Protein AF-0000000086189068 (afdb_homodimer)

Organism: NCBI:txid1656884

Solvent-accessible surface area (backbone atoms only — not comparable to full-atom values): 38028 Å² total; per-residue (Å²): 136,84,79,76,69,79,78,63,82,72,83,70,71,67,73,65,86,74,60,46,72,61,53,50,46,39,64,76,40,39,70,67,50,52,51,50,53,49,49,42,50,47,51,21,50,43,30,31,50,33,46,37,64,39,49,21,67,61,47,56,53,44,41,37,28,35,21,30,33,92,77,79,45,14,58,62,52,17,52,56,53,47,61,40,84,83,29,45,36,38,47,36,61,45,86,52,64,68,60,51,50,50,33,26,57,66,48,77,24,53,29,36,39,39,47,41,88,90,54,58,55,29,38,36,40,29,23,31,43,63,30,29,49,49,25,51,50,51,52,52,54,49,50,51,53,26,55,76,66,72,34,43,74,46,77,42,66,81,36,61,46,55,87,28,13,42,71,51,36,45,46,34,45,48,42,51,21,32,34,50,29,16,32,51,50,27,39,49,48,26,71,74,68,42,34,52,48,90,45,72,68,54,42,50,48,52,50,50,47,35,50,52,51,8,46,53,48,3,44,53,50,26,41,43,36,24,71,72,66,46,31,53,66,94,47,54,68,62,44,14,52,49,29,16,51,48,10,27,25,31,13,37,30,25,33,7,35,12,27,67,52,36,72,58,12,47,54,50,40,44,44,48,54,54,33,50,15,52,62,16,17,39,38,91,45,27,47,52,29,35,48,84,66,39,38,67,51,11,67,68,31,61,44,11,16,44,24,49,32,44,40,10,60,76,58,38,81,42,55,68,33,67,58,26,52,47,44,39,48,50,47,31,49,51,10,47,49,37,33,48,53,38,30,40,48,67,66,68,58,60,62,70,70,72,66,65,64,72,73,67,76,72,77,75,75,73,73,72,76,69,72,73,73,68,77,81,72,130,136,83,78,77,71,78,76,63,82,72,83,70,70,68,74,64,86,76,60,46,72,63,54,50,44,37,64,73,38,38,69,66,50,51,50,50,54,51,48,41,50,48,50,22,50,44,30,31,49,34,46,38,63,40,50,20,67,63,47,56,52,43,41,38,29,36,21,31,30,92,77,78,46,16,58,60,52,17,53,56,53,46,62,42,84,84,29,44,35,38,47,37,60,44,86,51,64,69,58,50,51,48,34,25,57,66,48,76,25,54,29,34,39,39,48,41,89,90,53,59,56,30,39,36,41,30,24,31,43,64,30,30,51,48,24,51,51,50,50,52,54,49,50,51,52,24,56,75,66,72,35,43,74,46,79,41,66,81,36,61,47,55,86,27,12,42,70,53,36,46,46,34,44,46,43,51,21,31,34,50,31,15,32,51,50,28,40,50,48,26,71,74,66,42,34,50,48,90,45,72,67,55,42,52,49,51,50,48,48,34,48,53,50,8,47,53,49,3,45,53,50,25,41,42,36,25,70,72,65,46,30,54,67,93,47,52,66,64,43,14,51,50,27,16,52,47,11,26,25,30,13,36,31,25,34,8,35,11,26,67,50,36,73,59,12,46,54,51,40,44,43,48,53,54,32,50,17,53,62,14,18,39,38,92,46,28,47,53,30,36,47,84,65,38,38,69,51,11,67,68,32,60,45,11,17,44,25,49,33,44,40,12,59,75,59,37,82,42,55,69,34,68,59,26,52,47,45,40,49,49,47,31,50,52,11,48,49,37,33,50,54,39,29,40,45,67,66,69,58,62,63,70,72,72,66,68,63,74,74,68,76,76,75,76,74,74,72,73,77,70,73,72,70,71,75,65,84,119

pLDDT: mean 84.82, std 21.78, range [19.45, 98.88]

Sequence (756 aa):
MSTVVPQGPKPGYDRSRDESLAARLRDIFGIRWLSLILAILLVQLGFIASYVGAFHDPRPQQLQVTVISNHNWQEYVANQLNKISGQPVWAYAESNETTATQDLKSGKRQGVYVFDPQGDTDKLLIATSTGSSNAAAIELIFTKVAADKDRQLVVQDVAPVQAGDNRGLTGFYLVVGWLVGGYLMASMVGVIRGGRARNWRRMLWRLVLCAGYGVVSGLLGALIVDTWLGALTGHFWQLALLGAVVSMTASIVTMGLSAVFGVIGVGVSILLFVVLGNPSAGGAFNYGLLPQPWRFIGQWLPNGAGVDAVRSIVYLDGEGLGFHYLVLAWWLALGLLLFLAAANNTYWGFRRPDLIPARSGGARHATADGRHAAAEDDMSTVVPQGPKPGYDRSRDESLAARLRDIFGIRWLSLILAILLVQLGFIASYVGAFHDPRPQQLQVTVISNHNWQEYVANQLNKISGQPVWAYAESNETTATQDLKSGKRQGVYVFDPQGDTDKLLIATSTGSSNAAAIELIFTKVAADKDRQLVVQDVAPVQAGDNRGLTGFYLVVGWLVGGYLMASMVGVIRGGRARNWRRMLWRLVLCAGYGVVSGLLGALIVDTWLGALTGHFWQLALLGAVVSMTASIVTMGLSAVFGVIGVGVSILLFVVLGNPSAGGAFNYGLLPQPWRFIGQWLPNGAGVDAVRSIVYLDGEGLGFHYLVLAWWLALGLLLFLAAANNTYWGFRRPDLIPARSGGARHATADGRHAAAEDD

Secondary structure (DSSP, 8-state):
----------S-----TTS-HHHHHHHHS-HHHHHHHHHHHHHHHHHHHHHHHHHSS----SEEEEEEETTS-HHHHHHHHHTSTT--EEEEE-S-HHHHHHHHHTTS-SEEEEE-TTSSEEEEEE-GGG-HHHHHHHHHHHHHHHHHTT-EEEEEESSPPPTTSGGG-HHHHHHHHHHHHHHHHHHHHHHHH-SS-SSHHHHHHHHHHHHHHHHHHHHHHHIIIIIIS-SS-S-HHHHHHHHHHHHHHHHHHHHHHHHHHTHHHHHHHHIIIIIIITTTSSSSS-GGGPPTTHHHHGGGSHHHHHHHHHHHHHHSTTTTHHHHHHHHHHHHHHHHHHHHHHHHHHHTT------S----------------------/----------S-----TTS-HHHHHHHHS-HHHHHHHHHHHHHHHHHHHHHHHHHSS----SEEEEEEETTS-HHHHHHHHHTSTT--EEEEE-S-HHHHHHHHHTTS-SEEEEE-TTSSEEEEEE-GGG-HHHHHHHHHHHHHHHHHTT-EEEEEESSPPPTTSGGG-HHHHHHHHHHHHHHHHHHHHHHHH-SS-SSHHHHHHHHHHHHHHHHHHHHHHHIIIIIIS-SS-S-HHHHHHHHHHHHHHHHHHHHHHHHHHTHHHHHHHHIIIIIIITTTSSSSS-GGGSPTTHHHHGGGSHHHHHHHHHHHHHHSTTTTHHHHHHHHHHHHHHHHHHHHHHHHHHHTT------S----------------------

Foldseek 3Di:
DPPPPPPPDPPPPVPPPPCPPVNVCCVVCPPVNVVVVVLVVCLVVLQVCQQCQWPVAFAFDAAEEEEEEPPPCRVVVQVVQCPPPRRSHRYHYDHDPVVRVVCQLQLVGAKYKYDYPVDQEIEIEGALLSFLQSRVNVVVVVVVVSVVVVGHYHYDHPHYADPLQVSVQLLLVLLLQLLVQQLVVLLVCCVPVNLADLDPVSVVVLLVVLQVSLLVSLQVSLCCCAPVRNNFHDQSVLSSVLSSLSSSLSNLLLSLQCLQPNNVSSSVSCCQCPSQASSLQCRVHHLSRTDPPSSPCHLLGLSNLSSVLSSCVRRNVNPPNVVSVVSSVVSSVVSNCSRVVSNCCSVVPPPPPPVPPPPPPPPPPPPCPVPCPDDPDD/DPPPPPPPDDPPPVPPPPCPPVNVCCVVCPPVNVVVVVLVVCLVVLQVCQQCQWPVAFAFDAAEEEEEEPPPCRVVVQVVQCPPPRRSHRYHYDHDVVVRVVCQLQLVGAKYKYDYPVDQEIEIEGALLSFLQSRVNVVVVVVVVSVVVVGHYHYDHPHYADPLQVSVQLLLVLLLQLLVQQLVVLLVCCVPVNLADLDPVSVVVLLVVLQVSLLVSLQVSLCCCAPVRNNFHDQSVLSSVLSSLSSSLSNLLLSLQCLVPNNVSSSVSCCQCPSQASSLQCRVHHLSRTDPPSSPCHLLGLSNLSSVLSSCVRRNVNPPNVVSVVSSVVSSVVSNVSRVVSHCCSVVPPPPPPVPPPPPPPDPPPPPPPPPPVPPDD

Structure (mmCIF, N/CA/C/O backbone):
data_AF-0000000086189068-model_v1
#
loop_
_entity.id
_entity.type
_entity.pdbx_description
1 polymer 'DUF3533 domain-containing protein'
#
loop_
_atom_site.group_PDB
_atom_site.id
_atom_site.type_symbol
_atom_site.label_atom_id
_atom_site.label_alt_id
_atom_site.label_comp_id
_atom_site.label_asym_id
_atom_site.label_entity_id
_atom_site.label_seq_id
_atom_site.pdbx_PDB_ins_code
_atom_site.Cartn_x
_atom_site.Cartn_y
_atom_site.Cartn_z
_atom_site.occupancy
_atom_site.B_iso_or_equiv
_atom_site.auth_seq_id
_atom_site.auth_comp_id
_atom_site.auth_asym_id
_atom_site.auth_atom_id
_atom_site.pdbx_PDB_model_num
ATOM 1 N N . MET A 1 1 ? -32.75 69.25 33.156 1 29.34 1 MET A N 1
ATOM 2 C CA . MET A 1 1 ? -31.469 68.625 32.938 1 29.34 1 MET A CA 1
ATOM 3 C C . MET A 1 1 ? -31.672 67.125 32.656 1 29.34 1 MET A C 1
ATOM 5 O O . MET A 1 1 ? -31.828 66.312 33.594 1 29.34 1 MET A O 1
ATOM 9 N N . SER A 1 2 ? -32.375 66.75 31.547 1 36.56 2 SER A N 1
ATOM 10 C CA . SER A 1 2 ? -32.875 65.438 31.141 1 36.56 2 SER A CA 1
ATOM 11 C C . SER A 1 2 ? -31.734 64.5 30.828 1 36.56 2 SER A C 1
ATOM 13 O O . SER A 1 2 ? -30.875 64.75 29.984 1 36.56 2 SER A O 1
ATOM 15 N N . THR A 1 3 ? -31.359 63.719 31.797 1 37.91 3 THR A N 1
ATOM 16 C CA . THR A 1 3 ? -30.297 62.719 31.75 1 37.91 3 THR A CA 1
ATOM 17 C C . THR A 1 3 ? -30.578 61.688 30.641 1 37.91 3 THR A C 1
ATOM 19 O O . THR A 1 3 ? -31.516 60.906 30.734 1 37.91 3 THR A O 1
ATOM 22 N N . VAL A 1 4 ? -30.328 62.031 29.359 1 43.22 4 VAL A N 1
ATOM 23 C CA . VAL A 1 4 ? -30.391 61.062 28.266 1 43.22 4 VAL A CA 1
ATOM 24 C C . VAL A 1 4 ? -29.453 59.875 28.562 1 43.22 4 VAL A C 1
ATOM 26 O O . VAL A 1 4 ? -28.234 60.062 28.625 1 43.22 4 VAL A O 1
ATOM 29 N N . VAL A 1 5 ? -29.922 58.938 29.406 1 41.28 5 VAL A N 1
ATOM 30 C CA . VAL A 1 5 ? -29.172 57.719 29.609 1 41.28 5 VAL A CA 1
ATOM 31 C C . VAL A 1 5 ? -28.906 57.062 28.266 1 41.28 5 VAL A C 1
ATOM 33 O O . VAL A 1 5 ? -29.844 56.812 27.484 1 41.28 5 VAL A O 1
ATOM 36 N N . PRO A 1 6 ? -27.703 57.188 27.672 1 38.06 6 PRO A N 1
ATOM 37 C CA . PRO A 1 6 ? -27.422 56.531 26.391 1 38.06 6 PRO A CA 1
ATOM 38 C C . PRO A 1 6 ? -27.844 55.062 26.375 1 38.06 6 PRO A C 1
ATOM 40 O O . PRO A 1 6 ? -27.594 54.344 27.344 1 38.06 6 PRO A O 1
ATOM 43 N N . GLN A 1 7 ? -29.094 54.812 25.859 1 35.31 7 GLN A N 1
ATOM 44 C CA . GLN A 1 7 ? -29.594 53.438 25.719 1 35.31 7 GLN A CA 1
ATOM 45 C C . GLN A 1 7 ? -28.531 52.531 25.125 1 35.31 7 GLN A C 1
ATOM 47 O O . GLN A 1 7 ? -27.906 52.875 24.109 1 35.31 7 GLN A O 1
ATOM 52 N N . GLY A 1 8 ? -27.734 51.812 25.891 1 35.81 8 GLY A N 1
ATOM 53 C CA . GLY A 1 8 ? -26.797 50.781 25.484 1 35.81 8 GLY A CA 1
ATOM 54 C C . GLY A 1 8 ? -27.25 49.969 24.281 1 35.81 8 GLY A C 1
ATOM 55 O O . GLY A 1 8 ? -28.422 50.062 23.891 1 35.81 8 GLY A O 1
ATOM 56 N N . PRO A 1 9 ? -26.344 49.719 23.359 1 37.84 9 PRO A N 1
ATOM 57 C CA . PRO A 1 9 ? -26.734 48.969 22.172 1 37.84 9 PRO A CA 1
ATOM 58 C C . PRO A 1 9 ? -27.703 47.812 22.484 1 37.84 9 PRO A C 1
ATOM 60 O O . PRO A 1 9 ? -27.609 47.219 23.547 1 37.84 9 PRO A O 1
ATOM 63 N N . LYS A 1 10 ? -28.938 47.938 22.078 1 36.16 10 LYS A N 1
ATOM 64 C CA . LYS A 1 10 ? -29.953 46.906 22.328 1 36.16 10 LYS A CA 1
ATOM 65 C C . LYS A 1 10 ? -29.422 45.531 21.953 1 36.16 10 LYS A C 1
ATOM 67 O O . LYS A 1 10 ? -28.781 45.375 20.922 1 36.16 10 LYS A O 1
ATOM 72 N N . PRO A 1 11 ? -29.234 44.688 22.938 1 38.25 11 PRO A N 1
ATOM 73 C CA . PRO A 1 11 ? -28.781 43.312 22.734 1 38.25 11 PRO A CA 1
ATOM 74 C C . PRO A 1 11 ? -29.406 42.656 21.5 1 38.25 11 PRO A C 1
ATOM 76 O O . PRO A 1 11 ? -29.062 41.531 21.141 1 38.25 11 PRO A O 1
ATOM 79 N N . GLY A 1 12 ? -30.656 43 21.188 1 35.12 12 GLY A N 1
ATOM 80 C CA . GLY A 1 12 ? -31.438 42.094 20.328 1 35.12 12 GLY A CA 1
ATOM 81 C C . GLY A 1 12 ? -31 42.125 18.891 1 35.12 12 GLY A C 1
ATOM 82 O O . GLY A 1 12 ? -31.562 42.875 18.078 1 35.12 12 GLY A O 1
ATOM 83 N N . TYR A 1 13 ? -29.766 42.375 18.531 1 35.47 13 TYR A N 1
ATOM 84 C CA . TYR A 1 13 ? -29.609 42.125 17.094 1 35.47 13 TYR A CA 1
ATOM 85 C C . TYR A 1 13 ? -30.391 40.875 16.672 1 35.47 13 TYR A C 1
ATOM 87 O O . TYR A 1 13 ? -30.047 39.75 17.062 1 35.47 13 TYR A O 1
ATOM 95 N N . ASP A 1 14 ? -31.672 40.969 16.562 1 36.78 14 ASP A N 1
ATOM 96 C CA . ASP A 1 14 ? -32.5 39.969 15.883 1 36.78 14 ASP A CA 1
ATOM 97 C C . ASP A 1 14 ? -31.797 39.406 14.648 1 36.78 14 ASP A C 1
ATOM 99 O O . ASP A 1 14 ? -31.594 40.125 13.664 1 36.78 14 ASP A O 1
ATOM 103 N N . ARG A 1 15 ? -30.75 38.594 14.867 1 42.12 15 ARG A N 1
ATOM 104 C CA . ARG A 1 15 ? -30.344 37.812 13.688 1 42.12 15 ARG A CA 1
ATOM 105 C C . ARG A 1 15 ? -31.547 37.531 12.789 1 42.12 15 ARG A C 1
ATOM 107 O O . ARG A 1 15 ? -32.562 37 13.25 1 42.12 15 ARG A O 1
ATOM 114 N N . SER A 1 16 ? -31.875 38.375 11.828 1 43.38 16 SER A N 1
ATOM 115 C CA . SER A 1 16 ? -33 38.219 10.914 1 43.38 16 SER A CA 1
ATOM 116 C C . SER A 1 16 ? -33.25 36.75 10.602 1 43.38 16 SER A C 1
ATOM 118 O O . SER A 1 16 ? -32.312 35.969 10.359 1 43.38 16 SER A O 1
ATOM 120 N N . ARG A 1 17 ? -34.219 36.125 11.07 1 48.69 17 ARG A N 1
ATOM 121 C CA . ARG A 1 17 ? -34.844 34.812 10.789 1 48.69 17 ARG A CA 1
ATOM 122 C C . ARG A 1 17 ? -34.656 34.438 9.32 1 48.69 17 ARG A C 1
ATOM 124 O O . ARG A 1 17 ? -34.844 33.281 8.953 1 48.69 17 ARG A O 1
ATOM 131 N N . ASP A 1 18 ? -34.5 35.375 8.43 1 46.88 18 ASP A N 1
ATOM 132 C CA . ASP A 1 18 ? -34.5 35.062 7 1 46.88 18 ASP A CA 1
ATOM 133 C C . ASP A 1 18 ? -33.094 34.781 6.492 1 46.88 18 ASP A C 1
ATOM 135 O O . ASP A 1 18 ? -32.844 34.844 5.289 1 46.88 18 ASP A O 1
ATOM 139 N N . GLU A 1 19 ? -32.062 34.844 7.301 1 51.44 19 GLU A N 1
ATOM 140 C CA . GLU A 1 19 ? -30.781 34.5 6.68 1 51.44 19 GLU A CA 1
ATOM 141 C C . GLU A 1 19 ? -30.766 33.062 6.242 1 51.44 19 GLU A C 1
ATOM 143 O O . GLU A 1 19 ? -31.125 32.156 7.012 1 51.44 19 GLU A O 1
ATOM 148 N N . SER A 1 20 ? -30.766 32.812 5.004 1 55.66 20 SER A N 1
ATOM 149 C CA . SER A 1 20 ? -30.734 31.484 4.418 1 55.66 20 SER A CA 1
ATOM 150 C C . SER A 1 20 ? -29.688 30.609 5.094 1 55.66 20 SER A C 1
ATOM 152 O O . SER A 1 20 ? -28.703 31.109 5.633 1 55.66 20 SER A O 1
ATOM 154 N N . LEU A 1 21 ? -30.062 29.375 5.449 1 56.25 21 LEU A N 1
ATOM 155 C CA . LEU A 1 21 ? -29.141 28.359 5.949 1 56.25 21 LEU A CA 1
ATOM 156 C C . LEU A 1 21 ? -27.766 28.484 5.297 1 56.25 21 LEU A C 1
ATOM 158 O O . LEU A 1 21 ? -26.75 28.344 5.965 1 56.25 21 LEU A O 1
ATOM 162 N N . ALA A 1 22 ? -27.859 28.891 4.059 1 57.47 22 ALA A N 1
ATOM 163 C CA . ALA A 1 22 ? -26.609 29.062 3.32 1 57.47 22 ALA A CA 1
ATOM 164 C C . ALA A 1 22 ? -25.812 30.25 3.846 1 57.47 22 ALA A C 1
ATOM 166 O O . ALA A 1 22 ? -24.594 30.172 3.988 1 57.47 22 ALA A O 1
ATOM 167 N N . ALA A 1 23 ? -26.438 31.344 4.09 1 56.56 23 ALA A N 1
ATOM 168 C CA . ALA A 1 23 ? -25.766 32.531 4.582 1 56.56 23 ALA A CA 1
ATOM 169 C C . ALA A 1 23 ? -25.203 32.312 5.988 1 56.56 23 ALA A C 1
ATOM 171 O O . ALA A 1 23 ? -24.109 32.781 6.305 1 56.56 23 ALA A O 1
ATOM 172 N N . ARG A 1 24 ? -25.938 31.641 6.746 1 55.03 24 ARG A N 1
ATOM 173 C CA . ARG A 1 24 ? -25.484 31.312 8.094 1 55.03 24 ARG A CA 1
ATOM 174 C C . ARG A 1 24 ? -24.281 30.391 8.07 1 55.03 24 ARG A C 1
ATOM 176 O O . ARG A 1 24 ? -23.328 30.578 8.836 1 55.03 24 ARG A O 1
ATOM 183 N N . LEU A 1 25 ? -24.438 29.391 7.18 1 57.25 25 LEU A N 1
ATOM 184 C CA . LEU A 1 25 ? -23.297 28.5 7.035 1 57.25 25 LEU A CA 1
ATOM 185 C C . LEU A 1 25 ? -22.078 29.25 6.512 1 57.25 25 LEU A C 1
ATOM 187 O O . LEU A 1 25 ? -20.953 28.984 6.945 1 57.25 25 LEU A O 1
ATOM 191 N N . ARG A 1 26 ? -22.359 30.109 5.512 1 56.5 26 ARG A N 1
ATOM 192 C CA . ARG A 1 26 ? -21.297 30.938 4.973 1 56.5 26 ARG A CA 1
ATOM 193 C C . ARG A 1 26 ? -20.656 31.797 6.07 1 56.5 26 ARG A C 1
ATOM 195 O O . ARG A 1 26 ? -19.453 32.062 6.043 1 56.5 26 ARG A O 1
ATOM 202 N N . ASP A 1 27 ? -21.516 32.375 6.863 1 54.5 27 ASP A N 1
ATOM 203 C CA . ASP A 1 27 ? -21.016 33.219 7.934 1 54.5 27 ASP A CA 1
ATOM 204 C C . ASP A 1 27 ? -20.234 32.406 8.961 1 54.5 27 ASP A C 1
ATOM 206 O O . ASP A 1 27 ? -19.234 32.875 9.5 1 54.5 27 ASP A O 1
ATOM 210 N N . ILE A 1 28 ? -20.828 31.328 9.367 1 53.19 28 ILE A N 1
ATOM 211 C CA . ILE A 1 28 ? -20.203 30.469 10.359 1 53.19 28 ILE A CA 1
ATOM 212 C C . ILE A 1 28 ? -18.938 29.844 9.781 1 53.19 28 ILE A C 1
ATOM 214 O O . ILE A 1 28 ? -17.891 29.797 10.453 1 53.19 28 ILE A O 1
ATOM 218 N N . PHE A 1 29 ? -19.156 29.281 8.508 1 59.78 29 PHE A N 1
ATOM 219 C CA . PHE A 1 29 ? -18 28.688 7.844 1 59.78 29 PHE A CA 1
ATOM 220 C C . PHE A 1 29 ? -17.453 29.625 6.766 1 59.78 29 PHE A C 1
ATOM 222 O O . PHE A 1 29 ? -18.094 29.812 5.73 1 59.78 29 PHE A O 1
ATOM 229 N N . GLY A 1 30 ? -16.984 30.844 7.016 1 64.06 30 GLY A N 1
ATOM 230 C CA . GLY A 1 30 ? -16.422 31.766 6.035 1 64.06 30 GLY A CA 1
ATOM 231 C C . GLY A 1 30 ? -15.977 31.078 4.766 1 64.06 30 GLY A C 1
ATOM 232 O O . GLY A 1 30 ? -15.82 29.844 4.738 1 64.06 30 GLY A O 1
ATOM 233 N N . ILE A 1 31 ? -16.109 31.609 3.531 1 72.31 31 ILE A N 1
ATOM 234 C CA . ILE A 1 31 ? -15.727 31.141 2.207 1 72.31 31 ILE A CA 1
ATOM 235 C C . ILE A 1 31 ? -14.359 30.453 2.281 1 72.31 31 ILE A C 1
ATOM 237 O O . ILE A 1 31 ? -14.117 29.453 1.594 1 72.31 31 ILE A O 1
ATOM 241 N N . ARG A 1 32 ? -13.594 30.938 3.109 1 75.19 32 ARG A N 1
ATOM 242 C CA . ARG A 1 32 ? -12.258 30.359 3.242 1 75.19 32 ARG A CA 1
ATOM 243 C C . ARG A 1 32 ? -12.328 28.969 3.859 1 75.19 32 ARG A C 1
ATOM 245 O O . ARG A 1 32 ? -11.633 28.047 3.414 1 75.19 32 ARG A O 1
ATOM 252 N N . TRP A 1 33 ? -13.234 28.797 4.809 1 79.12 33 TRP A N 1
ATOM 253 C CA . TRP A 1 33 ? -13.383 27.5 5.484 1 79.12 33 TRP A CA 1
ATOM 254 C C . TRP A 1 33 ? -13.977 26.453 4.547 1 79.12 33 TRP A C 1
ATOM 256 O O . TRP A 1 33 ? -13.523 25.312 4.52 1 79.12 33 TRP A O 1
ATOM 266 N N . LEU A 1 34 ? -14.906 26.859 3.816 1 83.12 34 LEU A N 1
ATOM 267 C CA . LEU A 1 34 ? -15.539 25.938 2.869 1 83.12 34 LEU A CA 1
ATOM 268 C C . LEU A 1 34 ? -14.547 25.5 1.801 1 83.12 34 LEU A C 1
ATOM 270 O O . LEU A 1 34 ? -14.57 24.344 1.372 1 83.12 34 LEU A O 1
ATOM 274 N N . SER A 1 35 ? -13.727 26.453 1.437 1 84.88 35 SER A N 1
ATOM 275 C CA . SER A 1 35 ? -12.734 26.109 0.417 1 84.88 35 SER A CA 1
ATOM 276 C C . SER A 1 35 ? -11.719 25.109 0.946 1 84.88 35 SER A C 1
ATOM 278 O O . SER A 1 35 ? -11.273 24.219 0.212 1 84.88 35 SER A O 1
ATOM 280 N N . LEU A 1 36 ? -11.383 25.188 2.193 1 86.5 36 LEU A N 1
ATOM 281 C CA . LEU A 1 36 ? -10.414 24.266 2.775 1 86.5 36 LEU A CA 1
ATOM 282 C C . LEU A 1 36 ? -11.016 22.875 2.93 1 86.5 36 LEU A C 1
ATOM 284 O O . LEU A 1 36 ? -10.352 21.875 2.656 1 86.5 36 LEU A O 1
ATOM 288 N N . ILE A 1 37 ? -12.281 22.859 3.328 1 90.56 37 ILE A N 1
ATOM 289 C CA . ILE A 1 37 ? -12.977 21.578 3.463 1 90.56 37 ILE A CA 1
ATOM 290 C C . ILE A 1 37 ? -13.102 20.906 2.096 1 90.56 37 ILE A C 1
ATOM 292 O O . ILE A 1 37 ? -12.891 19.703 1.967 1 90.56 37 ILE A O 1
ATOM 296 N N . LEU A 1 38 ? -13.398 21.688 1.093 1 91.12 38 LEU A N 1
ATOM 297 C CA . LEU A 1 38 ? -13.5 21.172 -0.268 1 91.12 38 LEU A CA 1
ATOM 298 C C . LEU A 1 38 ? -12.156 20.656 -0.762 1 91.12 38 LEU A C 1
ATOM 300 O O . LEU A 1 38 ? -12.094 19.625 -1.443 1 91.12 38 LEU A O 1
ATOM 304 N N . ALA A 1 39 ? -11.125 21.359 -0.383 1 89.88 39 ALA A N 1
ATOM 305 C CA . ALA A 1 39 ? -9.789 20.938 -0.775 1 89.88 39 ALA A CA 1
ATOM 306 C C . ALA A 1 39 ? -9.438 19.578 -0.158 1 89.88 39 ALA A C 1
ATOM 308 O O . ALA A 1 39 ? -8.891 18.703 -0.833 1 89.88 39 ALA A O 1
ATOM 309 N N . ILE A 1 40 ? -9.773 19.406 1.088 1 93.81 40 ILE A N 1
ATOM 310 C CA . ILE A 1 40 ? -9.508 18.156 1.777 1 93.81 40 ILE A CA 1
ATOM 311 C C . ILE A 1 40 ? -10.336 17.031 1.146 1 93.81 40 ILE A C 1
ATOM 313 O O . ILE A 1 40 ? -9.836 15.93 0.93 1 93.81 40 ILE A O 1
ATOM 317 N N . LEU A 1 41 ? -11.602 17.375 0.824 1 95.31 41 LEU A N 1
ATOM 318 C CA . LEU A 1 41 ? -12.461 16.391 0.166 1 95.31 41 LEU A CA 1
ATOM 319 C C . LEU A 1 41 ? -11.875 15.984 -1.184 1 95.31 41 LEU A C 1
ATOM 321 O O . LEU A 1 41 ? -11.875 14.805 -1.531 1 95.31 41 LEU A O 1
ATOM 325 N N . LEU A 1 42 ? -11.336 16.938 -1.896 1 94.25 42 LEU A N 1
ATOM 326 C CA . LEU A 1 42 ? -10.75 16.656 -3.201 1 94.25 42 LEU A CA 1
ATOM 327 C C . LEU A 1 42 ? -9.5 15.797 -3.059 1 94.25 42 LEU A C 1
ATOM 329 O O . LEU A 1 42 ? -9.258 14.898 -3.871 1 94.25 42 LEU A O 1
ATOM 333 N N . VAL A 1 43 ? -8.727 16.078 -2.037 1 93.69 43 VAL A N 1
ATOM 334 C CA . VAL A 1 43 ? -7.539 15.273 -1.776 1 93.69 43 VAL A CA 1
ATOM 335 C C . VAL A 1 43 ? -7.945 13.836 -1.446 1 93.69 43 VAL A C 1
ATOM 337 O O . VAL A 1 43 ? -7.367 12.883 -1.975 1 93.69 43 VAL A O 1
ATOM 340 N N . GLN A 1 44 ? -8.969 13.711 -0.626 1 96.56 44 GLN A N 1
ATOM 341 C CA . GLN A 1 44 ? -9.469 12.391 -0.246 1 96.56 44 GLN A CA 1
ATOM 342 C C . GLN A 1 44 ? -9.992 11.633 -1.462 1 96.56 44 GLN A C 1
ATOM 344 O O . GLN A 1 44 ? -9.648 10.469 -1.662 1 96.56 44 GLN A O 1
ATOM 349 N N . LEU A 1 45 ? -10.844 12.297 -2.236 1 97.5 45 LEU A N 1
ATOM 350 C CA . LEU A 1 45 ? -11.414 11.656 -3.418 1 97.5 45 LEU A CA 1
ATOM 351 C C . LEU A 1 45 ? -10.336 11.367 -4.457 1 97.5 45 LEU A C 1
ATOM 353 O O . LEU A 1 45 ? -10.383 10.336 -5.133 1 97.5 45 LEU A O 1
ATOM 357 N N . GLY A 1 46 ? -9.398 12.359 -4.559 1 97 46 GLY A N 1
ATOM 358 C CA . GLY A 1 46 ? -8.25 12.117 -5.414 1 97 46 GLY A CA 1
ATOM 359 C C . GLY A 1 46 ? -7.453 10.891 -5.004 1 97 46 GLY A C 1
ATOM 360 O O . GLY A 1 46 ? -6.988 10.125 -5.855 1 97 46 GLY A O 1
ATOM 361 N N . PHE A 1 47 ? -7.273 10.688 -3.727 1 97.06 47 PHE A N 1
ATOM 362 C CA . PHE A 1 47 ? -6.586 9.508 -3.217 1 97.06 47 PHE A CA 1
ATOM 363 C C . PHE A 1 47 ? -7.301 8.234 -3.652 1 97.06 47 PHE A C 1
ATOM 365 O O . PHE A 1 47 ? -6.684 7.332 -4.219 1 97.06 47 PHE A O 1
ATOM 372 N N . ILE A 1 48 ? -8.609 8.117 -3.389 1 97.69 48 ILE A N 1
ATOM 373 C CA . ILE A 1 48 ? -9.383 6.926 -3.711 1 97.69 48 ILE A CA 1
ATOM 374 C C . ILE A 1 48 ? -9.328 6.66 -5.215 1 97.69 48 ILE A C 1
ATOM 376 O O . ILE A 1 48 ? -9.023 5.543 -5.645 1 97.69 48 ILE A O 1
ATOM 380 N N . ALA A 1 49 ? -9.5 7.715 -6.023 1 97.25 49 ALA A N 1
ATOM 381 C CA . ALA A 1 49 ? -9.484 7.586 -7.477 1 97.25 49 ALA A CA 1
ATOM 382 C C . ALA A 1 49 ? -8.109 7.16 -7.98 1 97.25 49 ALA A C 1
ATOM 384 O O . ALA A 1 49 ? -8 6.324 -8.883 1 97.25 49 ALA A O 1
ATOM 385 N N . SER A 1 50 ? -7.141 7.715 -7.391 1 96.75 50 SER A N 1
ATOM 386 C CA . SER A 1 50 ? -5.785 7.449 -7.855 1 96.75 50 SER A CA 1
ATOM 387 C C . SER A 1 50 ? -5.352 6.027 -7.52 1 96.75 50 SER A C 1
ATOM 389 O O . SER A 1 50 ? -4.879 5.293 -8.391 1 96.75 50 SER A O 1
ATOM 391 N N . TYR A 1 51 ? -5.488 5.602 -6.277 1 95.81 51 TYR A N 1
ATOM 392 C CA . TYR A 1 51 ? -5.043 4.281 -5.844 1 95.81 51 TYR A CA 1
ATOM 393 C C . TYR A 1 51 ? -5.871 3.182 -6.496 1 95.81 51 TYR A C 1
ATOM 395 O O . TYR A 1 51 ? -5.32 2.227 -7.051 1 95.81 51 TYR A O 1
ATOM 403 N N . VAL A 1 52 ? -7.168 3.344 -6.492 1 95.56 52 VAL A N 1
ATOM 404 C CA . VAL A 1 52 ? -8.016 2.338 -7.121 1 95.56 52 VAL A CA 1
ATOM 405 C C . VAL A 1 52 ? -7.848 2.393 -8.633 1 95.56 52 VAL A C 1
ATOM 407 O O . VAL A 1 52 ? -7.785 1.354 -9.297 1 95.56 52 VAL A O 1
ATOM 410 N N . GLY A 1 53 ? -7.711 3.555 -9.203 1 94.5 53 GLY A N 1
ATOM 411 C CA . GLY A 1 53 ? -7.496 3.686 -10.633 1 94.5 53 GLY A CA 1
ATOM 412 C C . GLY A 1 53 ? -6.215 3.031 -11.109 1 94.5 53 GLY A C 1
ATOM 413 O O . GLY A 1 53 ? -6.191 2.393 -12.164 1 94.5 53 GLY A O 1
ATOM 414 N N . ALA A 1 54 ? -5.203 3.148 -10.32 1 92.38 54 ALA A N 1
ATOM 415 C CA . ALA A 1 54 ? -3.895 2.605 -10.68 1 92.38 54 ALA A CA 1
ATOM 416 C C . ALA A 1 54 ? -3.863 1.09 -10.508 1 92.38 54 ALA A C 1
ATOM 418 O O . ALA A 1 54 ? -3.176 0.388 -11.25 1 92.38 54 ALA A O 1
ATOM 419 N N . PHE A 1 55 ? -4.66 0.59 -9.516 1 92.06 55 PHE A N 1
ATOM 420 C CA . PHE A 1 55 ? -4.324 -0.759 -9.078 1 92.06 55 PHE A CA 1
ATOM 421 C C . PHE A 1 55 ? -5.5 -1.704 -9.289 1 92.06 55 PHE A C 1
ATOM 423 O O . PHE A 1 55 ? -5.363 -2.92 -9.141 1 92.06 55 PHE A O 1
ATOM 430 N N . HIS A 1 56 ? -6.695 -1.197 -9.734 1 87.94 56 HIS A N 1
ATOM 431 C CA . HIS A 1 56 ? -7.879 -2.045 -9.719 1 87.94 56 HIS A CA 1
ATOM 432 C C . HIS A 1 56 ? -7.879 -3.027 -10.883 1 87.94 56 HIS A C 1
ATOM 434 O O . HIS A 1 56 ? -8.555 -4.055 -10.836 1 87.94 56 HIS A O 1
ATOM 440 N N . ASP A 1 57 ? -7.09 -2.734 -11.898 1 87.75 57 ASP A N 1
ATOM 441 C CA . ASP A 1 57 ? -7.047 -3.625 -13.055 1 87.75 57 ASP A CA 1
ATOM 442 C C . ASP A 1 57 ? -5.719 -3.5 -13.797 1 87.75 57 ASP A C 1
ATOM 444 O O . ASP A 1 57 ? -5.684 -3.057 -14.945 1 87.75 57 ASP A O 1
ATOM 448 N N . PRO A 1 58 ? -4.676 -3.992 -13.047 1 86.19 58 PRO A N 1
ATOM 449 C CA . PRO A 1 58 ? -3.379 -3.951 -13.727 1 86.19 58 PRO A CA 1
ATOM 450 C C . PRO A 1 58 ? -3.303 -4.926 -14.906 1 86.19 58 PRO A C 1
ATOM 452 O O . PRO A 1 58 ? -3.723 -6.078 -14.781 1 86.19 58 PRO A O 1
ATOM 455 N N . ARG A 1 59 ? -2.881 -4.41 -16.062 1 89.44 59 ARG A N 1
ATOM 456 C CA . ARG A 1 59 ? -2.756 -5.234 -17.266 1 89.44 59 ARG A CA 1
ATOM 457 C C . ARG A 1 59 ? -1.372 -5.086 -17.891 1 89.44 59 ARG A C 1
ATOM 459 O O . ARG A 1 59 ? -0.889 -3.967 -18.078 1 89.44 59 ARG A O 1
ATOM 466 N N . PRO A 1 60 ? -0.829 -6.254 -18.078 1 91.31 60 PRO A N 1
ATOM 467 C CA . PRO A 1 60 ? 0.466 -6.156 -18.75 1 91.31 60 PRO A CA 1
ATOM 468 C C . PRO A 1 60 ? 0.369 -5.469 -20.109 1 91.31 60 PRO A C 1
ATOM 470 O O . PRO A 1 60 ? -0.49 -5.816 -20.922 1 91.31 60 PRO A O 1
ATOM 473 N N . GLN A 1 61 ? 1.123 -4.512 -20.188 1 90.44 61 GLN A N 1
ATOM 474 C CA . GLN A 1 61 ? 1.172 -3.771 -21.453 1 90.44 61 GLN A CA 1
ATOM 475 C C . GLN A 1 61 ? 2.547 -3.887 -22.109 1 90.44 61 GLN A C 1
ATOM 477 O O . GLN A 1 61 ? 3.438 -3.08 -21.828 1 90.44 61 GLN A O 1
ATOM 482 N N . GLN A 1 62 ? 2.67 -4.906 -23.047 1 92.12 62 GLN A N 1
ATOM 483 C CA . GLN A 1 62 ? 3.846 -5.07 -23.891 1 92.12 62 GLN A CA 1
ATOM 484 C C . GLN A 1 62 ? 5.109 -5.254 -23.062 1 92.12 62 GLN A C 1
ATOM 486 O O . GLN A 1 62 ? 6.105 -4.562 -23.266 1 92.12 62 GLN A O 1
ATOM 491 N N . LEU A 1 63 ? 4.988 -6.113 -22.078 1 96.56 63 LEU A N 1
ATOM 492 C CA . LEU A 1 63 ? 6.195 -6.488 -21.344 1 96.56 63 LEU A CA 1
ATOM 493 C C . LEU A 1 63 ? 7.227 -7.109 -22.281 1 96.56 63 LEU A C 1
ATOM 495 O O . LEU A 1 63 ? 6.891 -7.965 -23.094 1 96.56 63 LEU A O 1
ATOM 499 N N . GLN A 1 64 ? 8.422 -6.676 -22.188 1 97.44 64 GLN A N 1
ATOM 500 C CA . GLN A 1 64 ? 9.469 -7.098 -23.125 1 97.44 64 GLN A CA 1
ATOM 501 C C . GLN A 1 64 ? 10.039 -8.461 -22.734 1 97.44 64 GLN A C 1
ATOM 503 O O . GLN A 1 64 ? 10.594 -8.609 -21.641 1 97.44 64 GLN A O 1
ATOM 508 N N . VAL A 1 65 ? 9.883 -9.398 -23.625 1 98.25 65 VAL A N 1
ATOM 509 C CA . VAL A 1 65 ? 10.367 -10.742 -23.359 1 98.25 65 VAL A CA 1
ATOM 510 C C . VAL A 1 65 ? 11.266 -11.203 -24.5 1 98.25 65 VAL A C 1
ATOM 512 O O . VAL A 1 65 ? 11.047 -10.82 -25.656 1 98.25 65 VAL A O 1
ATOM 515 N N . THR A 1 66 ? 12.281 -11.961 -24.141 1 98.38 66 THR A N 1
ATOM 516 C CA . THR A 1 66 ? 13.164 -12.547 -25.141 1 98.38 66 THR A CA 1
ATOM 517 C C . THR A 1 66 ? 12.859 -14.031 -25.344 1 98.38 66 THR A C 1
ATOM 519 O O . THR A 1 66 ? 12.625 -14.758 -24.359 1 98.38 66 THR A O 1
ATOM 522 N N . VAL A 1 67 ? 12.82 -14.422 -26.578 1 98.12 67 VAL A N 1
ATOM 523 C CA . VAL A 1 67 ? 12.586 -15.828 -26.906 1 98.12 67 VAL A CA 1
ATOM 524 C C . VAL A 1 67 ? 13.867 -16.453 -27.453 1 98.12 67 VAL A C 1
ATOM 526 O O . VAL A 1 67 ? 14.5 -15.891 -28.344 1 98.12 67 VAL A O 1
ATOM 529 N N . ILE A 1 68 ? 14.195 -17.562 -26.828 1 97.25 68 ILE A N 1
ATOM 530 C CA . ILE A 1 68 ? 15.352 -18.359 -27.25 1 97.25 68 ILE A CA 1
ATOM 531 C C . ILE A 1 68 ? 14.906 -19.75 -27.656 1 97.25 68 ILE A C 1
ATOM 533 O O . ILE A 1 68 ? 13.961 -20.312 -27.078 1 97.25 68 ILE A O 1
ATOM 537 N N . SER A 1 69 ? 15.5 -20.266 -28.656 1 94.44 69 SER A N 1
ATOM 538 C CA . SER A 1 69 ? 15.266 -21.656 -29.047 1 94.44 69 SER A CA 1
ATOM 539 C C . SER A 1 69 ? 16.516 -22.281 -29.656 1 94.44 69 SER A C 1
ATOM 541 O O . SER A 1 69 ? 17.281 -21.609 -30.359 1 94.44 69 SER A O 1
ATOM 543 N N . ASN A 1 70 ? 16.875 -23.531 -29.359 1 83.12 70 ASN A N 1
ATOM 544 C CA . ASN A 1 70 ? 18.031 -24.234 -29.875 1 83.12 70 ASN A CA 1
ATOM 545 C C . ASN A 1 70 ? 17.844 -24.609 -31.344 1 83.12 70 ASN A C 1
ATOM 547 O O . ASN A 1 70 ? 18.812 -25 -32.031 1 83.12 70 ASN A O 1
ATOM 551 N N . HIS A 1 71 ? 16.797 -24.516 -32.031 1 84.06 71 HIS A N 1
ATOM 552 C CA . HIS A 1 71 ? 16.594 -25 -33.375 1 84.06 71 HIS A CA 1
ATOM 553 C C . HIS A 1 71 ? 16.016 -23.906 -34.281 1 84.06 71 HIS A C 1
ATOM 555 O O . HIS A 1 71 ? 15.195 -24.203 -35.156 1 84.06 71 HIS A O 1
ATOM 561 N N . ASN A 1 72 ? 16.297 -22.719 -34 1 87.94 72 ASN A N 1
ATOM 562 C CA . ASN A 1 72 ? 15.977 -21.547 -34.812 1 87.94 72 ASN A CA 1
ATOM 563 C C . ASN A 1 72 ? 14.461 -21.359 -34.938 1 87.94 72 ASN A C 1
ATOM 565 O O . ASN A 1 72 ? 13.961 -21.031 -36 1 87.94 72 ASN A O 1
ATOM 569 N N . TRP A 1 73 ? 13.727 -21.672 -33.875 1 92.69 73 TRP A N 1
ATOM 570 C CA . TRP A 1 73 ? 12.289 -21.453 -33.812 1 92.69 73 TRP A CA 1
ATOM 571 C C . TRP A 1 73 ? 11.961 -20.125 -33.125 1 92.69 73 TRP A C 1
ATOM 573 O O . TRP A 1 73 ? 10.797 -19.734 -33.031 1 92.69 73 TRP A O 1
ATOM 583 N N . GLN A 1 74 ? 12.961 -19.391 -32.688 1 95 74 GLN A N 1
ATOM 584 C CA . GLN A 1 74 ? 12.727 -18.234 -31.844 1 95 74 GLN A CA 1
ATOM 585 C C . GLN A 1 74 ? 11.914 -17.156 -32.562 1 95 74 GLN A C 1
ATOM 587 O O . GLN A 1 74 ? 11.062 -16.516 -31.969 1 95 74 GLN A O 1
ATOM 592 N N . GLU A 1 75 ? 12.141 -16.984 -33.812 1 95.44 75 GLU A N 1
ATOM 593 C CA . GLU A 1 75 ? 11.398 -15.969 -34.562 1 95.44 75 GLU A CA 1
ATOM 594 C C . GLU A 1 75 ? 9.922 -16.344 -34.656 1 95.44 75 GLU A C 1
ATOM 596 O O . GLU A 1 75 ? 9.039 -15.5 -34.5 1 95.44 75 GLU A O 1
ATOM 601 N N . TYR A 1 76 ? 9.695 -17.578 -34.969 1 95.38 76 TYR A N 1
ATOM 602 C CA . TYR A 1 76 ? 8.32 -18.062 -35.094 1 95.38 76 TYR A CA 1
ATOM 603 C C . TYR A 1 76 ? 7.57 -17.922 -33.781 1 95.38 76 TYR A C 1
ATOM 605 O O . TYR A 1 76 ? 6.453 -17.406 -33.75 1 95.38 76 TYR A O 1
ATOM 613 N N . VAL A 1 77 ? 8.203 -18.391 -32.719 1 96.44 77 VAL A N 1
ATOM 614 C CA . VAL A 1 77 ? 7.578 -18.344 -31.406 1 96.44 77 VAL A CA 1
ATOM 615 C C . VAL A 1 77 ? 7.336 -16.891 -31 1 96.44 77 VAL A C 1
ATOM 617 O O . VAL A 1 77 ? 6.273 -16.547 -30.484 1 96.44 77 VAL A O 1
ATOM 620 N N . ALA A 1 78 ? 8.297 -16 -31.203 1 97.56 78 ALA A N 1
ATOM 621 C CA . ALA A 1 78 ? 8.148 -14.586 -30.891 1 97.56 78 ALA A CA 1
ATOM 622 C C . ALA A 1 78 ? 6.965 -13.977 -31.625 1 97.56 78 ALA A C 1
ATOM 624 O O . ALA A 1 78 ? 6.18 -13.227 -31.047 1 97.56 78 ALA A O 1
ATOM 625 N N . ASN A 1 79 ? 6.863 -14.32 -32.875 1 96.69 79 ASN A N 1
ATOM 626 C CA . ASN A 1 79 ? 5.766 -13.805 -33.688 1 96.69 79 ASN A CA 1
ATOM 627 C C . ASN A 1 79 ? 4.414 -14.289 -33.156 1 96.69 79 ASN A C 1
ATOM 629 O O . ASN A 1 79 ? 3.436 -13.531 -33.156 1 96.69 79 ASN A O 1
ATOM 633 N N . GLN A 1 80 ? 4.32 -15.508 -32.75 1 96 80 GLN A N 1
ATOM 634 C CA . GLN A 1 80 ? 3.084 -16.047 -32.188 1 96 80 GLN A CA 1
ATOM 635 C C . GLN A 1 80 ? 2.703 -15.344 -30.906 1 96 80 GLN A C 1
ATOM 637 O O . GLN A 1 80 ? 1.526 -15.055 -30.672 1 96 80 GLN A O 1
ATOM 642 N N . LEU A 1 81 ? 3.697 -15.102 -30.094 1 97 81 LEU A N 1
ATOM 643 C CA . LEU A 1 81 ? 3.459 -14.398 -28.828 1 97 81 LEU A CA 1
ATOM 644 C C . LEU A 1 81 ? 2.975 -12.977 -29.078 1 97 81 LEU A C 1
ATOM 646 O O . LEU A 1 81 ? 2.104 -12.477 -28.375 1 97 81 LEU A O 1
ATOM 650 N N . ASN A 1 82 ? 3.514 -12.32 -30.062 1 97.44 82 ASN A N 1
ATOM 651 C CA . ASN A 1 82 ? 3.178 -10.938 -30.391 1 97.44 82 ASN A CA 1
ATOM 652 C C . ASN A 1 82 ? 1.772 -10.828 -30.969 1 97.44 82 ASN A C 1
ATOM 654 O O . ASN A 1 82 ? 1.224 -9.727 -31.062 1 97.44 82 ASN A O 1
ATOM 658 N N . LYS A 1 83 ? 1.096 -11.938 -31.281 1 95.62 83 LYS A N 1
ATOM 659 C CA . LYS A 1 83 ? -0.24 -11.953 -31.875 1 95.62 83 LYS A CA 1
ATOM 660 C C . LYS A 1 83 ? -1.309 -12.172 -30.812 1 95.62 83 LYS A C 1
ATOM 662 O O . LYS A 1 83 ? -2.504 -12.055 -31.094 1 95.62 83 LYS A O 1
ATOM 667 N N . ILE A 1 84 ? -0.84 -12.516 -29.703 1 94.12 84 ILE A N 1
ATOM 668 C CA . ILE A 1 84 ? -1.812 -12.719 -28.625 1 94.12 84 ILE A CA 1
ATOM 669 C C . ILE A 1 84 ? -2.645 -11.453 -28.453 1 94.12 84 ILE A C 1
ATOM 671 O O . ILE A 1 84 ? -2.105 -10.344 -28.422 1 94.12 84 ILE A O 1
ATOM 675 N N . SER A 1 85 ? -3.938 -11.586 -28.312 1 92.12 85 SER A N 1
ATOM 676 C CA . SER A 1 85 ? -4.863 -10.469 -28.156 1 92.12 85 SER A CA 1
ATOM 677 C C . SER A 1 85 ? -4.52 -9.617 -26.938 1 92.12 85 SER A C 1
ATOM 679 O O . SER A 1 85 ? -4.227 -10.156 -25.859 1 92.12 85 SER A O 1
ATOM 681 N N . GLY A 1 86 ? -4.461 -8.281 -27.109 1 91.25 86 GLY A N 1
ATOM 682 C CA . GLY A 1 86 ? -4.145 -7.348 -26.047 1 91.25 86 GLY A CA 1
ATOM 683 C C . GLY A 1 86 ? -2.666 -7.023 -25.953 1 91.25 86 GLY A C 1
ATOM 684 O O . GLY A 1 86 ? -2.27 -6.105 -25.234 1 91.25 86 GLY A O 1
ATOM 685 N N . GLN A 1 87 ? -1.856 -7.887 -26.609 1 93.81 87 GLN A N 1
ATOM 686 C CA . GLN A 1 87 ? -0.415 -7.68 -26.688 1 93.81 87 GLN A CA 1
ATOM 687 C C . GLN A 1 87 ? 0.201 -7.531 -25.297 1 93.81 87 GLN A C 1
ATOM 689 O O . GLN A 1 87 ? 0.883 -6.547 -25.016 1 93.81 87 GLN A O 1
ATOM 694 N N . PRO A 1 88 ? -0.049 -8.57 -24.469 1 94.75 88 PRO A N 1
ATOM 695 C CA . PRO A 1 88 ? 0.498 -8.5 -23.109 1 94.75 88 PRO A CA 1
ATOM 696 C C . PRO A 1 88 ? 2.025 -8.484 -23.094 1 94.75 88 PRO A C 1
ATOM 698 O O . PRO A 1 88 ? 2.629 -7.984 -22.141 1 94.75 88 PRO A O 1
ATOM 701 N N . VAL A 1 89 ? 2.605 -9.031 -24.172 1 97.12 89 VAL A N 1
ATOM 702 C CA . VAL A 1 89 ? 4.062 -9.047 -24.25 1 97.12 89 VAL A CA 1
ATOM 703 C C . VAL A 1 89 ? 4.516 -8.531 -25.609 1 97.12 89 VAL A C 1
ATOM 705 O O . VAL A 1 89 ? 3.73 -8.508 -26.562 1 97.12 89 VAL A O 1
ATOM 708 N N . TRP A 1 90 ? 5.672 -8.023 -25.641 1 97.12 90 TRP A N 1
ATOM 709 C CA . TRP A 1 90 ? 6.441 -7.812 -26.859 1 97.12 90 TRP A CA 1
ATOM 710 C C . TRP A 1 90 ? 7.68 -8.703 -26.891 1 97.12 90 TRP A C 1
ATOM 712 O O . TRP A 1 90 ? 8.641 -8.453 -26.156 1 97.12 90 TRP A O 1
ATOM 722 N N . ALA A 1 91 ? 7.605 -9.656 -27.734 1 97.94 91 ALA A N 1
ATOM 723 C CA . ALA A 1 91 ? 8.617 -10.711 -27.75 1 97.94 91 ALA A CA 1
ATOM 724 C C . ALA A 1 91 ? 9.672 -10.445 -28.828 1 97.94 91 ALA A C 1
ATOM 726 O O . ALA A 1 91 ? 9.344 -10.062 -29.953 1 97.94 91 ALA A O 1
ATOM 727 N N . TYR A 1 92 ? 10.93 -10.648 -28.406 1 96.5 92 TYR A N 1
ATOM 728 C CA . TYR A 1 92 ? 12.094 -10.531 -29.281 1 96.5 92 TYR A CA 1
ATOM 729 C C . TYR A 1 92 ? 12.789 -11.875 -29.438 1 96.5 92 TYR A C 1
ATOM 731 O O . TYR A 1 92 ? 12.914 -12.641 -28.484 1 96.5 92 TYR A O 1
ATOM 739 N N . ALA A 1 93 ? 13.219 -12.086 -30.656 1 96.81 93 ALA A N 1
ATOM 740 C CA . ALA A 1 93 ? 14.008 -13.289 -30.906 1 96.81 93 ALA A CA 1
ATOM 741 C C . ALA A 1 93 ? 15.492 -13.023 -30.656 1 96.81 93 ALA A C 1
ATOM 743 O O . ALA A 1 93 ? 16.016 -11.984 -31.062 1 96.81 93 ALA A O 1
ATOM 744 N N . GLU A 1 94 ? 16.094 -13.867 -29.891 1 94.38 94 GLU A N 1
ATOM 745 C CA . GLU A 1 94 ? 17.531 -13.812 -29.609 1 94.38 94 GLU A CA 1
ATOM 746 C C . GLU A 1 94 ? 18.172 -15.195 -29.703 1 94.38 94 GLU A C 1
ATOM 748 O O . GLU A 1 94 ? 17.516 -16.203 -29.391 1 94.38 94 GLU A O 1
ATOM 753 N N . SER A 1 95 ? 19.469 -15.242 -30.188 1 91.69 95 SER A N 1
ATOM 754 C CA . SER A 1 95 ? 20.125 -16.531 -30.375 1 91.69 95 SER A CA 1
ATOM 755 C C . SER A 1 95 ? 21.016 -16.875 -29.172 1 91.69 95 SER A C 1
ATOM 757 O O . SER A 1 95 ? 21.25 -18.062 -28.891 1 91.69 95 SER A O 1
ATOM 759 N N . ASN A 1 96 ? 21.438 -15.898 -28.484 1 93 96 ASN A N 1
ATOM 760 C CA . ASN A 1 96 ? 22.375 -16.109 -27.391 1 93 96 ASN A CA 1
ATOM 761 C C . ASN A 1 96 ? 21.688 -16.047 -26.031 1 93 96 ASN A C 1
ATOM 763 O O . ASN A 1 96 ? 21.234 -14.977 -25.609 1 93 96 ASN A O 1
ATOM 767 N N . G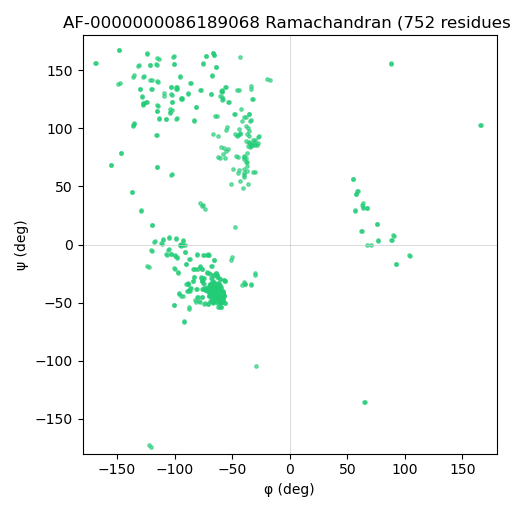LU A 1 97 ? 21.672 -17.141 -25.297 1 93.75 97 GLU A N 1
ATOM 768 C CA . GLU A 1 97 ? 21 -17.219 -24.016 1 93.75 97 GLU A CA 1
ATOM 769 C C . GLU A 1 97 ? 21.703 -16.375 -22.953 1 93.75 97 GLU A C 1
ATOM 771 O O . GLU A 1 97 ? 21.047 -15.805 -22.078 1 93.75 97 GLU A O 1
ATOM 776 N N . THR A 1 98 ? 23.016 -16.344 -23 1 95.31 98 THR A N 1
ATOM 777 C CA . THR A 1 98 ? 23.781 -15.555 -22.031 1 95.31 98 THR A CA 1
ATOM 778 C C . THR A 1 98 ? 23.438 -14.078 -22.141 1 95.31 98 THR A C 1
ATOM 780 O O . THR A 1 98 ? 23.219 -13.406 -21.125 1 95.31 98 THR A O 1
ATOM 783 N N . THR A 1 99 ? 23.359 -13.656 -23.359 1 95.69 99 THR A N 1
ATOM 784 C CA . THR A 1 99 ? 22.984 -12.266 -23.578 1 95.69 99 THR A CA 1
ATOM 785 C C . THR A 1 99 ? 21.562 -12 -23.094 1 95.69 99 THR A C 1
ATOM 787 O O . THR A 1 99 ? 21.297 -10.984 -22.453 1 95.69 99 THR A O 1
ATOM 790 N N . ALA A 1 100 ? 20.641 -12.883 -23.375 1 97 100 ALA A N 1
ATOM 791 C CA . ALA A 1 100 ? 19.25 -12.75 -22.953 1 97 100 ALA A CA 1
ATOM 792 C C . ALA A 1 100 ? 19.141 -12.703 -21.422 1 97 100 ALA A C 1
ATOM 794 O O . ALA A 1 100 ? 18.406 -11.891 -20.875 1 97 100 ALA A O 1
ATOM 795 N N . THR A 1 101 ? 19.891 -13.539 -20.797 1 97.38 101 THR A N 1
ATOM 796 C CA . THR A 1 101 ? 19.859 -13.602 -19.344 1 97.38 101 THR A CA 1
ATOM 797 C C . THR A 1 101 ? 20.453 -12.336 -18.734 1 97.38 101 THR A C 1
ATOM 799 O O . THR A 1 101 ? 19.953 -11.844 -17.703 1 97.38 101 THR A O 1
ATOM 802 N N . GLN A 1 102 ? 21.453 -11.805 -19.328 1 96.25 102 GLN A N 1
ATOM 803 C CA . GLN A 1 102 ? 22.047 -10.555 -18.859 1 96.25 102 GLN A CA 1
ATOM 804 C C . GLN A 1 102 ? 21.062 -9.391 -19 1 96.25 102 GLN A C 1
ATOM 806 O O . GLN A 1 102 ? 20.969 -8.547 -18.109 1 96.25 102 GLN A O 1
ATOM 811 N N . ASP A 1 103 ? 20.375 -9.359 -20.109 1 96.38 103 ASP A N 1
ATOM 812 C CA . ASP A 1 103 ? 19.375 -8.328 -20.312 1 96.38 103 ASP A CA 1
ATOM 813 C C . ASP A 1 103 ? 18.25 -8.438 -19.281 1 96.38 103 ASP A C 1
ATOM 815 O O . ASP A 1 103 ? 17.688 -7.422 -18.859 1 96.38 103 ASP A O 1
ATOM 819 N N . LEU A 1 104 ? 17.922 -9.625 -18.938 1 97.31 104 LEU A N 1
ATOM 820 C CA . LEU A 1 104 ? 16.922 -9.867 -17.906 1 97.31 104 LEU A CA 1
ATOM 821 C C . LEU A 1 104 ? 17.406 -9.383 -16.547 1 97.31 104 LEU A C 1
ATOM 823 O O . LEU A 1 104 ? 16.703 -8.648 -15.852 1 97.31 104 LEU A O 1
ATOM 827 N N . LYS A 1 105 ? 18.625 -9.656 -16.203 1 96.56 105 LYS A N 1
ATOM 828 C CA . LYS A 1 105 ? 19.188 -9.328 -14.898 1 96.56 105 LYS A CA 1
ATOM 829 C C . LYS A 1 105 ? 19.422 -7.828 -14.758 1 96.56 105 LYS A C 1
ATOM 831 O O . LYS A 1 105 ? 19.422 -7.293 -13.648 1 96.56 105 LYS A O 1
ATOM 836 N N . SER A 1 106 ? 19.562 -7.172 -15.906 1 94.75 106 SER A N 1
ATOM 837 C CA . SER A 1 106 ? 19.797 -5.734 -15.875 1 94.75 106 SER A CA 1
ATOM 838 C C . SER A 1 106 ? 18.484 -4.953 -15.938 1 94.75 106 SER A C 1
ATOM 840 O O . SER A 1 106 ? 18.484 -3.729 -15.805 1 94.75 106 SER A O 1
ATOM 842 N N . GLY A 1 107 ? 17.422 -5.637 -16.141 1 93.19 107 GLY A N 1
ATOM 843 C CA . GLY A 1 107 ? 16.125 -4.984 -16.156 1 93.19 107 GLY A CA 1
ATOM 844 C C . GLY A 1 107 ? 15.742 -4.473 -17.531 1 93.19 107 GLY A C 1
ATOM 845 O O . GLY A 1 107 ? 14.695 -3.834 -17.703 1 93.19 107 GLY A O 1
ATOM 846 N N . LYS A 1 108 ? 16.562 -4.738 -18.531 1 94 108 LYS A N 1
ATOM 847 C CA . LYS A 1 108 ? 16.266 -4.32 -19.891 1 94 108 LYS A CA 1
ATOM 848 C C . LYS A 1 108 ? 15.086 -5.113 -20.469 1 94 108 LYS A C 1
ATOM 850 O O . LYS A 1 108 ? 14.312 -4.594 -21.266 1 94 108 LYS A O 1
ATOM 855 N N . ARG A 1 109 ? 15.031 -6.359 -20.109 1 96.88 109 ARG A N 1
ATOM 856 C CA . ARG A 1 109 ? 13.938 -7.262 -20.453 1 96.88 109 ARG A CA 1
ATOM 857 C C . ARG A 1 109 ? 13.289 -7.836 -19.203 1 96.88 109 ARG A C 1
ATOM 859 O O . ARG A 1 109 ? 13.914 -7.898 -18.141 1 96.88 109 ARG A O 1
ATOM 866 N N . GLN A 1 110 ? 12.031 -8.219 -19.328 1 97.25 110 GLN A N 1
ATOM 867 C CA . GLN A 1 110 ? 11.289 -8.625 -18.141 1 97.25 110 GLN A CA 1
ATOM 868 C C . GLN A 1 110 ? 11.156 -10.148 -18.062 1 97.25 110 GLN A C 1
ATOM 870 O O . GLN A 1 110 ? 10.711 -10.688 -17.047 1 97.25 110 GLN A O 1
ATOM 875 N N . GLY A 1 111 ? 11.562 -10.828 -19.109 1 98.19 111 GLY A N 1
ATOM 876 C CA . GLY A 1 111 ? 11.508 -12.281 -19.125 1 98.19 111 GLY A CA 1
ATOM 877 C C . GLY A 1 111 ? 12.258 -12.883 -20.297 1 98.19 111 GLY A C 1
ATOM 878 O O . GLY A 1 111 ? 12.555 -12.195 -21.281 1 98.19 111 GLY A O 1
ATOM 879 N N . VAL A 1 112 ? 12.672 -14.18 -20.078 1 98.5 112 VAL A N 1
ATOM 880 C CA . VAL A 1 112 ? 13.281 -14.977 -21.141 1 98.5 112 VAL A CA 1
ATOM 881 C C . VAL A 1 112 ? 12.547 -16.312 -21.281 1 98.5 112 VAL A C 1
ATOM 883 O O . VAL A 1 112 ? 12.438 -17.062 -20.312 1 98.5 112 VAL A O 1
ATOM 886 N N . TYR A 1 113 ? 12.023 -16.531 -22.438 1 98.12 113 TYR A N 1
ATOM 887 C CA . TYR A 1 113 ? 11.32 -17.781 -22.75 1 98.12 113 TYR A CA 1
ATOM 888 C C . TYR A 1 113 ? 12.18 -18.688 -23.609 1 98.12 113 TYR A C 1
ATOM 890 O O . TYR A 1 113 ? 12.508 -18.344 -24.75 1 98.12 113 TYR A O 1
ATOM 898 N N . VAL A 1 114 ? 12.586 -19.812 -23.047 1 97.06 114 VAL A N 1
ATOM 899 C CA . VAL A 1 114 ? 13.383 -20.797 -23.766 1 97.06 114 VAL A CA 1
ATOM 900 C C . VAL A 1 114 ? 12.477 -21.906 -24.297 1 97.06 114 VAL A C 1
ATOM 902 O O . VAL A 1 114 ? 12.102 -22.812 -23.547 1 97.06 114 VAL A O 1
ATOM 905 N N . PHE A 1 115 ? 12.297 -21.922 -25.547 1 96.38 115 PHE A N 1
ATOM 906 C CA . PHE A 1 115 ? 11.43 -22.891 -26.219 1 96.38 115 PHE A CA 1
ATOM 907 C C . PHE A 1 115 ? 12.227 -24.094 -26.688 1 96.38 115 PHE A C 1
ATOM 909 O O . PHE A 1 115 ? 13.234 -23.953 -27.375 1 96.38 115 PHE A O 1
ATOM 916 N N . ASP A 1 116 ? 11.742 -25.234 -26.25 1 94.31 116 ASP A N 1
ATOM 917 C CA . ASP A 1 116 ? 12.352 -26.484 -26.688 1 94.31 116 ASP A CA 1
ATOM 918 C C . ASP A 1 116 ? 11.445 -27.219 -27.672 1 94.31 116 ASP A C 1
ATOM 920 O O . ASP A 1 116 ? 10.531 -27.938 -27.266 1 94.31 116 ASP A O 1
ATOM 924 N N . PRO A 1 117 ? 11.789 -27.25 -28.922 1 91.75 117 PRO A N 1
ATOM 925 C CA . PRO A 1 117 ? 10.93 -27.922 -29.906 1 91.75 117 PRO A CA 1
ATOM 926 C C . PRO A 1 117 ? 11.031 -29.438 -29.844 1 91.75 117 PRO A C 1
ATOM 928 O O . PRO A 1 117 ? 10.172 -30.141 -30.375 1 91.75 117 PRO A O 1
ATOM 931 N N . GLN A 1 118 ? 12.086 -29.906 -29.297 1 91.44 118 GLN A N 1
ATOM 932 C CA . GLN A 1 118 ? 12.312 -31.344 -29.266 1 91.44 118 GLN A CA 1
ATOM 933 C C . GLN A 1 118 ? 11.586 -31.984 -28.094 1 91.44 118 GLN A C 1
ATOM 935 O O . GLN A 1 118 ? 11.305 -33.188 -28.109 1 91.44 118 GLN A O 1
ATOM 940 N N . GLY A 1 119 ? 11.258 -31.203 -27.109 1 90.31 119 GLY A N 1
ATOM 941 C CA . GLY A 1 119 ? 10.578 -31.734 -25.938 1 90.31 119 GLY A CA 1
ATOM 942 C C . GLY A 1 119 ? 9.242 -31.062 -25.672 1 90.31 119 GLY A C 1
ATOM 943 O O . GLY A 1 119 ? 8.719 -30.344 -26.531 1 90.31 119 GLY A O 1
ATOM 944 N N . ASP A 1 120 ? 8.688 -31.406 -24.547 1 92.06 120 ASP A N 1
ATOM 945 C CA . ASP A 1 120 ? 7.395 -30.828 -24.172 1 92.06 120 ASP A CA 1
ATOM 946 C C . ASP A 1 120 ? 7.543 -29.875 -23 1 92.06 120 ASP A C 1
ATOM 948 O O . ASP A 1 120 ? 6.547 -29.375 -22.469 1 92.06 120 ASP A O 1
ATOM 952 N N . THR A 1 121 ? 8.828 -29.656 -22.594 1 94.12 121 THR A N 1
ATOM 953 C CA . THR A 1 121 ? 9.078 -28.797 -21.438 1 94.12 121 THR A CA 1
ATOM 954 C C . THR A 1 121 ? 9.836 -27.531 -21.859 1 94.12 121 THR A C 1
ATOM 956 O O . THR A 1 121 ? 10.93 -27.625 -22.438 1 94.12 121 THR A O 1
ATOM 959 N N . ASP A 1 122 ? 9.25 -26.406 -21.656 1 95.88 122 ASP A N 1
ATOM 960 C CA . ASP A 1 122 ? 9.883 -25.109 -21.875 1 95.88 122 ASP A CA 1
ATOM 961 C C . ASP A 1 122 ? 10.359 -24.5 -20.562 1 95.88 122 ASP A C 1
ATOM 963 O O . ASP A 1 122 ? 10 -24.953 -19.484 1 95.88 122 ASP A O 1
ATOM 967 N N . LYS A 1 123 ? 11.289 -23.5 -20.734 1 96.69 123 LYS A N 1
ATOM 968 C CA . LYS A 1 123 ? 11.82 -22.812 -19.562 1 96.69 123 LYS A CA 1
ATOM 969 C C . LYS A 1 123 ? 11.523 -21.312 -19.625 1 96.69 123 LYS A C 1
ATOM 971 O O . LYS A 1 123 ? 11.633 -20.703 -20.688 1 96.69 123 LYS A O 1
ATOM 976 N N . LEU A 1 124 ? 11.07 -20.797 -18.531 1 97.94 124 LEU A N 1
ATOM 977 C CA . LEU A 1 124 ? 10.836 -19.359 -18.375 1 97.94 124 LEU A CA 1
ATOM 978 C C . LEU A 1 124 ? 11.758 -18.766 -17.312 1 97.94 124 LEU A C 1
ATOM 980 O O . LEU A 1 124 ? 11.734 -19.188 -16.156 1 97.94 124 LEU A O 1
ATOM 984 N N . LEU A 1 125 ? 12.648 -17.891 -17.734 1 98.38 125 LEU A N 1
ATOM 985 C CA . LEU A 1 125 ? 13.508 -17.172 -16.797 1 98.38 125 LEU A CA 1
ATOM 986 C C . LEU A 1 125 ? 12.898 -15.828 -16.422 1 98.38 125 LEU A C 1
ATOM 988 O O . LEU A 1 125 ? 12.492 -15.062 -17.312 1 98.38 125 LEU A O 1
ATOM 992 N N . ILE A 1 126 ? 12.75 -15.586 -15.148 1 98.12 126 ILE A N 1
ATOM 993 C CA . ILE A 1 126 ? 12.266 -14.312 -14.633 1 98.12 126 ILE A CA 1
ATOM 994 C C . ILE A 1 126 ? 13.273 -13.742 -13.641 1 98.12 126 ILE A C 1
ATOM 996 O O . ILE A 1 126 ? 14.227 -14.422 -13.25 1 98.12 126 ILE A O 1
ATOM 1000 N N . ALA A 1 127 ? 13.164 -12.492 -13.328 1 97.88 127 ALA A N 1
ATOM 1001 C CA . ALA A 1 127 ? 13.984 -11.805 -12.328 1 97.88 127 ALA A CA 1
ATOM 1002 C C . ALA A 1 127 ? 13.117 -10.914 -11.438 1 97.88 127 ALA A C 1
ATOM 1004 O O . ALA A 1 127 ? 12.781 -9.789 -11.82 1 97.88 127 ALA A O 1
ATOM 1005 N N . THR A 1 128 ? 12.844 -11.391 -10.227 1 97.06 128 THR A N 1
ATOM 1006 C CA . THR A 1 128 ? 12 -10.617 -9.328 1 97.06 128 THR A CA 1
ATOM 1007 C C . THR A 1 128 ? 12.719 -9.367 -8.844 1 97.06 128 THR A C 1
ATOM 1009 O O . THR A 1 128 ? 12.078 -8.352 -8.547 1 97.06 128 THR A O 1
ATOM 1012 N N . SER A 1 129 ? 14.031 -9.344 -8.836 1 96.75 129 SER A N 1
ATOM 1013 C CA . SER A 1 129 ? 14.82 -8.211 -8.367 1 96.75 129 SER A CA 1
ATOM 1014 C C . SER A 1 129 ? 14.641 -7 -9.281 1 96.75 129 SER A C 1
ATOM 1016 O O . SER A 1 129 ? 14.805 -5.859 -8.844 1 96.75 129 SER A O 1
ATOM 1018 N N . THR A 1 130 ? 14.305 -7.246 -10.531 1 95.38 130 THR A N 1
ATOM 1019 C CA . THR A 1 130 ? 14.125 -6.141 -11.461 1 95.38 130 THR A CA 1
ATOM 1020 C C . THR A 1 130 ? 12.68 -5.664 -11.461 1 95.38 130 THR A C 1
ATOM 1022 O O . THR A 1 130 ? 12.375 -4.578 -11.961 1 95.38 130 THR A O 1
ATOM 1025 N N . GLY A 1 131 ? 11.789 -6.457 -10.953 1 95.75 131 GLY A N 1
ATOM 1026 C CA . GLY A 1 131 ? 10.367 -6.172 -10.875 1 95.75 131 GLY A CA 1
ATOM 1027 C C . GLY A 1 131 ? 9.531 -7.398 -10.547 1 95.75 131 GLY A C 1
ATOM 1028 O O . GLY A 1 131 ? 9.195 -8.18 -11.445 1 95.75 131 GLY A O 1
ATOM 1029 N N . SER A 1 132 ? 9.102 -7.48 -9.312 1 95.25 132 SER A N 1
ATOM 1030 C CA . SER A 1 132 ? 8.406 -8.68 -8.852 1 95.25 132 SER A CA 1
ATOM 1031 C C . SER A 1 132 ? 7.023 -8.789 -9.492 1 95.25 132 SER A C 1
ATOM 1033 O O . SER A 1 132 ? 6.586 -9.883 -9.844 1 95.25 132 SER A O 1
ATOM 1035 N N . SER A 1 133 ? 6.379 -7.648 -9.633 1 94.81 133 SER A N 1
ATOM 1036 C CA . SER A 1 133 ? 5.059 -7.707 -10.25 1 94.81 133 SER A CA 1
ATOM 1037 C C . SER A 1 133 ? 5.156 -8.031 -11.734 1 94.81 133 SER A C 1
ATOM 1039 O O . SER A 1 133 ? 4.309 -8.75 -12.281 1 94.81 133 SER A O 1
ATOM 1041 N N . ASN A 1 134 ? 6.168 -7.523 -12.43 1 96 134 ASN A N 1
ATOM 1042 C CA . ASN A 1 134 ? 6.422 -7.926 -13.812 1 96 134 ASN A CA 1
ATOM 1043 C C . ASN A 1 134 ? 6.672 -9.43 -13.922 1 96 134 ASN A C 1
ATOM 1045 O O . ASN A 1 134 ? 6.117 -10.094 -14.797 1 96 134 ASN A O 1
ATOM 1049 N N . ALA A 1 135 ? 7.504 -9.898 -12.992 1 96.62 135 ALA A N 1
ATOM 1050 C CA . ALA A 1 135 ? 7.84 -11.32 -12.992 1 96.62 135 ALA A CA 1
ATOM 1051 C C . ALA A 1 135 ? 6.59 -12.18 -12.812 1 96.62 135 ALA A C 1
ATOM 1053 O O . ALA A 1 135 ? 6.402 -13.164 -13.531 1 96.62 135 ALA A O 1
ATOM 1054 N N . ALA A 1 136 ? 5.773 -11.742 -11.922 1 93.19 136 ALA A N 1
ATOM 1055 C CA . ALA A 1 136 ? 4.539 -12.477 -11.664 1 93.19 136 ALA A CA 1
ATOM 1056 C C . ALA A 1 136 ? 3.619 -12.445 -12.883 1 93.19 136 ALA A C 1
ATOM 1058 O O . ALA A 1 136 ? 3.004 -13.461 -13.227 1 93.19 136 ALA A O 1
ATOM 1059 N N . ALA A 1 137 ? 3.516 -11.352 -13.531 1 94.62 137 ALA A N 1
ATOM 1060 C CA . ALA A 1 137 ? 2.676 -11.211 -14.711 1 94.62 137 ALA A CA 1
ATOM 1061 C C . ALA A 1 137 ? 3.178 -12.094 -15.852 1 94.62 137 ALA A C 1
ATOM 1063 O O . ALA A 1 137 ? 2.391 -12.773 -16.516 1 94.62 137 ALA A O 1
ATOM 1064 N N . ILE A 1 138 ? 4.438 -12.094 -16.047 1 96.88 138 ILE A N 1
ATOM 1065 C CA . ILE A 1 138 ? 5.047 -12.898 -17.109 1 96.88 138 ILE A CA 1
ATOM 1066 C C . ILE A 1 138 ? 4.809 -14.375 -16.828 1 96.88 138 ILE A C 1
ATOM 1068 O O . ILE A 1 138 ? 4.457 -15.133 -17.75 1 96.88 138 ILE A O 1
ATOM 1072 N N . GLU A 1 139 ? 5.035 -14.727 -15.594 1 95.69 139 GLU A N 1
ATOM 1073 C CA . GLU A 1 139 ? 4.797 -16.125 -15.219 1 95.69 139 GLU A CA 1
ATOM 1074 C C . GLU A 1 139 ? 3.359 -16.531 -15.508 1 95.69 139 GLU A C 1
ATOM 1076 O O . GLU A 1 139 ? 3.113 -17.625 -16.047 1 95.69 139 GLU A O 1
ATOM 1081 N N . LEU A 1 140 ? 2.451 -15.688 -15.195 1 90.81 140 LEU A N 1
ATOM 1082 C CA . LEU A 1 140 ? 1.042 -15.984 -15.43 1 90.81 140 LEU A CA 1
ATOM 1083 C C . LEU A 1 140 ? 0.756 -16.125 -16.922 1 90.81 140 LEU A C 1
ATOM 1085 O O . LEU A 1 140 ? 0.079 -17.062 -17.344 1 90.81 140 LEU A O 1
ATOM 1089 N N . ILE A 1 141 ? 1.226 -15.25 -17.719 1 94.75 141 ILE A N 1
ATOM 1090 C CA . ILE A 1 141 ? 1.009 -15.242 -19.172 1 94.75 141 ILE A CA 1
ATOM 1091 C C . ILE A 1 141 ? 1.563 -16.531 -19.781 1 94.75 141 ILE A C 1
ATOM 1093 O O . ILE A 1 141 ? 0.875 -17.203 -20.547 1 94.75 141 ILE A O 1
ATOM 1097 N N . PHE A 1 142 ? 2.693 -16.906 -19.375 1 96.94 142 PHE A N 1
ATOM 1098 C CA . PHE A 1 142 ? 3.355 -18.016 -20.047 1 96.94 142 PHE A CA 1
ATOM 1099 C C . PHE A 1 142 ? 2.84 -19.344 -19.516 1 96.94 142 PHE A C 1
ATOM 1101 O O . PHE A 1 142 ? 2.924 -20.375 -20.188 1 96.94 142 PHE A O 1
ATOM 1108 N N . THR A 1 143 ? 2.406 -19.328 -18.266 1 91.94 143 THR A N 1
ATOM 1109 C CA . THR A 1 143 ? 1.707 -20.516 -17.781 1 91.94 143 THR A CA 1
ATOM 1110 C C . THR A 1 143 ? 0.461 -20.797 -18.609 1 91.94 143 THR A C 1
ATOM 1112 O O . THR A 1 143 ? 0.191 -21.938 -18.984 1 91.94 143 THR A O 1
ATOM 1115 N N . LYS A 1 144 ? -0.283 -19.781 -18.938 1 90.94 144 LYS A N 1
ATOM 1116 C CA . LYS A 1 144 ? -1.473 -19.906 -19.781 1 90.94 144 LYS A CA 1
ATOM 1117 C C . LYS A 1 144 ? -1.103 -20.328 -21.203 1 90.94 144 LYS A C 1
ATOM 1119 O O . LYS A 1 144 ? -1.779 -21.172 -21.797 1 90.94 144 LYS A O 1
ATOM 1124 N N . VAL A 1 145 ? -0.054 -19.781 -21.734 1 94.44 145 VAL A N 1
ATOM 1125 C CA . VAL A 1 145 ? 0.422 -20.125 -23.062 1 94.44 145 VAL A CA 1
ATOM 1126 C C . VAL A 1 145 ? 0.816 -21.594 -23.109 1 94.44 145 VAL A C 1
ATOM 1128 O O . VAL A 1 145 ? 0.459 -22.312 -24.047 1 94.44 145 VAL A O 1
ATOM 1131 N N . ALA A 1 146 ? 1.545 -21.984 -22.109 1 94.06 146 ALA A N 1
ATOM 1132 C CA . ALA A 1 146 ? 1.974 -23.375 -22.047 1 94.06 146 ALA A CA 1
ATOM 1133 C C . ALA A 1 146 ? 0.774 -24.312 -21.938 1 94.06 146 ALA A C 1
ATOM 1135 O O . ALA A 1 146 ? 0.732 -25.359 -22.594 1 94.06 146 ALA A O 1
ATOM 1136 N N . ALA A 1 147 ? -0.171 -23.938 -21.141 1 87.44 147 ALA A N 1
ATOM 1137 C CA . ALA A 1 147 ? -1.376 -24.75 -20.969 1 87.44 147 ALA A CA 1
ATOM 1138 C C . ALA A 1 147 ? -2.154 -24.859 -22.281 1 87.44 147 ALA A C 1
ATOM 1140 O O . ALA A 1 147 ? -2.633 -25.938 -22.641 1 87.44 147 ALA A O 1
ATOM 1141 N N . ASP A 1 148 ? -2.268 -23.797 -22.969 1 91.62 148 ASP A N 1
ATOM 1142 C CA . ASP A 1 148 ? -2.986 -23.766 -24.234 1 91.62 148 ASP A CA 1
ATOM 1143 C C . ASP A 1 148 ? -2.324 -24.672 -25.266 1 91.62 148 ASP A C 1
ATOM 1145 O O . ASP A 1 148 ? -2.996 -25.203 -26.156 1 91.62 148 ASP A O 1
ATOM 1149 N N . LYS A 1 149 ? -1.028 -24.875 -25.141 1 92.62 149 LYS A N 1
ATOM 1150 C CA . LYS A 1 149 ? -0.281 -25.672 -26.109 1 92.62 149 LYS A CA 1
ATOM 1151 C C . LYS A 1 149 ? 0.055 -27.047 -25.547 1 92.62 149 LYS A C 1
ATOM 1153 O O . LYS A 1 149 ? 0.812 -27.812 -26.156 1 92.62 149 LYS A O 1
ATOM 1158 N N . ASP A 1 150 ? -0.49 -27.297 -24.375 1 91.25 150 ASP A N 1
ATOM 1159 C CA . ASP A 1 150 ? -0.3 -28.578 -23.703 1 91.25 150 ASP A CA 1
ATOM 1160 C C . ASP A 1 150 ? 1.184 -28.859 -23.484 1 91.25 150 ASP A C 1
ATOM 1162 O O . ASP A 1 150 ? 1.67 -29.938 -23.812 1 91.25 150 ASP A O 1
ATOM 1166 N N . ARG A 1 151 ? 1.844 -27.859 -23.078 1 92.5 151 ARG A N 1
ATOM 1167 C CA . ARG A 1 151 ? 3.264 -27.984 -22.766 1 92.5 151 ARG A CA 1
ATOM 1168 C C . ARG A 1 151 ? 3.516 -27.75 -21.281 1 92.5 151 ARG A C 1
ATOM 1170 O O . ARG A 1 151 ? 2.67 -27.172 -20.594 1 92.5 151 ARG A O 1
ATOM 1177 N N . GLN A 1 152 ? 4.648 -28.219 -20.812 1 91.5 152 GLN A N 1
ATOM 1178 C CA . GLN A 1 152 ? 5.082 -27.969 -19.438 1 91.5 152 GLN A CA 1
ATOM 1179 C C . GLN A 1 152 ? 6.016 -26.766 -19.359 1 91.5 152 GLN A C 1
ATOM 1181 O O . GLN A 1 152 ? 6.766 -26.5 -20.312 1 91.5 152 GLN A O 1
ATOM 1186 N N . LEU A 1 153 ? 5.879 -26.062 -18.281 1 94.25 153 LEU A N 1
ATOM 1187 C CA . LEU A 1 153 ? 6.68 -24.859 -18.094 1 94.25 153 LEU A CA 1
ATOM 1188 C C . LEU A 1 153 ? 7.465 -24.922 -16.797 1 94.25 153 LEU A C 1
ATOM 1190 O O . LEU A 1 153 ? 6.891 -25.172 -15.734 1 94.25 153 LEU A O 1
ATOM 1194 N N . VAL A 1 154 ? 8.758 -24.812 -16.891 1 94.06 154 VAL A N 1
ATOM 1195 C CA . VAL A 1 154 ? 9.594 -24.672 -15.703 1 94.06 154 VAL A CA 1
ATOM 1196 C C . VAL A 1 154 ? 10.016 -23.219 -15.539 1 94.06 154 VAL A C 1
ATOM 1198 O O . VAL A 1 154 ? 10.594 -22.625 -16.453 1 94.06 154 VAL A O 1
ATOM 1201 N N . VAL A 1 155 ? 9.703 -22.656 -14.422 1 96 155 VAL A N 1
ATOM 1202 C CA . VAL A 1 155 ? 9.992 -21.266 -14.156 1 96 155 VAL A CA 1
ATOM 1203 C C . VAL A 1 155 ? 11.211 -21.141 -13.242 1 96 155 VAL A C 1
ATOM 1205 O O . VAL A 1 155 ? 11.289 -21.828 -12.227 1 96 155 VAL A O 1
ATOM 1208 N N . GLN A 1 156 ? 12.18 -20.312 -13.648 1 97 156 GLN A N 1
ATOM 1209 C CA . GLN A 1 156 ? 13.375 -20.094 -12.844 1 97 156 GLN A CA 1
ATOM 1210 C C . GLN A 1 156 ? 13.617 -18.594 -12.602 1 97 156 GLN A C 1
ATOM 1212 O O . GLN A 1 156 ? 13.703 -17.812 -13.555 1 97 156 GLN A O 1
ATOM 1217 N N . ASP A 1 157 ? 13.656 -18.219 -11.352 1 97.75 157 ASP A N 1
ATOM 1218 C CA . ASP A 1 157 ? 14.07 -16.859 -10.992 1 97.75 157 ASP A CA 1
ATOM 1219 C C . ASP A 1 157 ? 15.594 -16.75 -10.945 1 97.75 157 ASP A C 1
ATOM 1221 O O . ASP A 1 157 ? 16.219 -17.234 -10.008 1 97.75 157 ASP A O 1
ATOM 1225 N N . VAL A 1 158 ? 16.188 -16.078 -11.953 1 97.81 158 VAL A N 1
ATOM 1226 C CA . VAL A 1 158 ? 17.625 -16.062 -12.117 1 97.81 158 VAL A CA 1
ATOM 1227 C C . VAL A 1 158 ? 18.234 -14.93 -11.297 1 97.81 158 VAL A C 1
ATOM 1229 O O . VAL A 1 158 ? 19.453 -14.859 -11.117 1 97.81 158 VAL A O 1
ATOM 1232 N N . ALA A 1 159 ? 17.469 -14.016 -10.797 1 97.75 159 ALA A N 1
ATOM 1233 C CA . ALA A 1 159 ? 17.875 -12.906 -9.938 1 97.75 159 ALA A CA 1
ATOM 1234 C C . ALA A 1 159 ? 16.781 -12.562 -8.93 1 97.75 159 ALA A C 1
ATOM 1236 O O . ALA A 1 159 ? 16.094 -11.547 -9.078 1 97.75 159 ALA A O 1
ATOM 1237 N N . PRO A 1 160 ? 16.688 -13.336 -7.898 1 97.44 160 PRO A N 1
ATOM 1238 C CA . PRO A 1 160 ? 15.625 -13.125 -6.906 1 97.44 160 PRO A CA 1
ATOM 1239 C C . PRO A 1 160 ? 15.891 -11.93 -5.996 1 97.44 160 PRO A C 1
ATOM 1241 O O . PRO A 1 160 ? 17.047 -11.5 -5.855 1 97.44 160 PRO A O 1
ATOM 1244 N N . VAL A 1 161 ? 14.828 -11.43 -5.484 1 96.94 161 VAL A N 1
ATOM 1245 C CA . VAL A 1 161 ? 14.961 -10.445 -4.418 1 96.94 161 VAL A CA 1
ATOM 1246 C C . VAL A 1 161 ? 15.57 -11.094 -3.182 1 96.94 161 VAL A C 1
ATOM 1248 O O . VAL A 1 161 ? 15.594 -12.32 -3.064 1 96.94 161 VAL A O 1
ATOM 1251 N N . GLN A 1 162 ? 16.062 -10.234 -2.291 1 96.75 162 GLN A N 1
ATOM 1252 C CA . GLN A 1 162 ? 16.594 -10.742 -1.025 1 96.75 162 GLN A CA 1
ATOM 1253 C C . GLN A 1 162 ? 15.484 -11.406 -0.2 1 96.75 162 GLN A C 1
ATOM 1255 O O . GLN A 1 162 ? 14.32 -11.023 -0.293 1 96.75 162 GLN A O 1
ATOM 1260 N N . ALA A 1 163 ? 15.852 -12.352 0.633 1 93.44 163 ALA A N 1
ATOM 1261 C CA . ALA A 1 163 ? 14.906 -13.148 1.412 1 93.44 163 ALA A CA 1
ATOM 1262 C C . ALA A 1 163 ? 14.023 -12.258 2.275 1 93.44 163 ALA A C 1
ATOM 1264 O O . ALA A 1 163 ? 12.844 -12.562 2.492 1 93.44 163 ALA A O 1
ATOM 1265 N N . GLY A 1 164 ? 14.539 -11.141 2.697 1 94.31 164 GLY A N 1
ATOM 1266 C CA . GLY A 1 164 ? 13.781 -10.25 3.559 1 94.31 164 GLY A CA 1
ATOM 1267 C C . GLY A 1 164 ? 13.023 -9.18 2.793 1 94.31 164 GLY A C 1
ATOM 1268 O O . GLY A 1 164 ? 12.391 -8.305 3.393 1 94.31 164 GLY A O 1
ATOM 1269 N N . ASP A 1 165 ? 13.07 -9.219 1.525 1 96.38 165 ASP A N 1
ATOM 1270 C CA . ASP A 1 165 ? 12.438 -8.195 0.696 1 96.38 165 ASP A CA 1
ATOM 1271 C C . ASP A 1 165 ? 11.297 -8.797 -0.133 1 96.38 165 ASP A C 1
ATOM 1273 O O . ASP A 1 165 ? 11.32 -8.727 -1.364 1 96.38 165 ASP A O 1
ATOM 1277 N N . ASN A 1 166 ? 10.266 -9.219 0.643 1 93 166 ASN A N 1
ATOM 1278 C CA . ASN A 1 166 ? 9.117 -9.844 -0.009 1 93 166 ASN A CA 1
ATOM 1279 C C . ASN A 1 166 ? 8.555 -8.961 -1.117 1 93 166 ASN A C 1
ATOM 1281 O O . ASN A 1 166 ? 8.25 -7.793 -0.888 1 93 166 ASN A O 1
ATOM 1285 N N . ARG A 1 167 ? 8.523 -9.562 -2.324 1 91.69 167 ARG A N 1
ATOM 1286 C CA . ARG A 1 167 ? 7.965 -8.938 -3.516 1 91.69 167 ARG A CA 1
ATOM 1287 C C . ARG A 1 167 ? 8.734 -7.668 -3.879 1 91.69 167 ARG A C 1
ATOM 1289 O O . ARG A 1 167 ? 8.25 -6.852 -4.668 1 91.69 167 ARG A O 1
ATOM 1296 N N . GLY A 1 168 ? 9.883 -7.48 -3.24 1 94.94 168 GLY A N 1
ATOM 1297 C CA . GLY A 1 168 ? 10.695 -6.316 -3.561 1 94.94 168 GLY A CA 1
ATOM 1298 C C . GLY A 1 168 ? 10.047 -5.008 -3.145 1 94.94 168 GLY A C 1
ATOM 1299 O O . GLY A 1 168 ? 10.227 -3.982 -3.803 1 94.94 168 GLY A O 1
ATOM 1300 N N . LEU A 1 169 ? 9.273 -5.023 -2.086 1 95.12 169 LEU A N 1
ATOM 1301 C CA . LEU A 1 169 ? 8.445 -3.869 -1.749 1 95.12 169 LEU A CA 1
ATOM 1302 C C . LEU A 1 169 ? 9.094 -3.031 -0.656 1 95.12 169 LEU A C 1
ATOM 1304 O O . LEU A 1 169 ? 8.656 -1.915 -0.375 1 95.12 169 LEU A O 1
ATOM 1308 N N . THR A 1 170 ? 10.148 -3.502 -0.039 1 97.56 170 THR A N 1
ATOM 1309 C CA . THR A 1 170 ? 10.789 -2.775 1.055 1 97.56 170 THR A CA 1
ATOM 1310 C C . THR A 1 170 ? 11.25 -1.397 0.59 1 97.56 170 THR A C 1
ATOM 1312 O O . THR A 1 170 ? 11.078 -0.406 1.301 1 97.56 170 THR A O 1
ATOM 1315 N N . GLY A 1 171 ? 11.859 -1.366 -0.601 1 98.19 171 GLY A N 1
ATOM 1316 C CA . GLY A 1 171 ? 12.297 -0.085 -1.133 1 98.19 171 GLY A CA 1
ATOM 1317 C C . GLY A 1 171 ? 11.172 0.916 -1.283 1 98.19 171 GLY A C 1
ATOM 1318 O O . GLY A 1 171 ? 11.344 2.104 -1.005 1 98.19 171 GLY A O 1
ATOM 1319 N N . PHE A 1 172 ? 10.031 0.499 -1.748 1 97.88 172 PHE A N 1
ATOM 1320 C CA . PHE A 1 172 ? 8.859 1.347 -1.913 1 97.88 172 PHE A CA 1
ATOM 1321 C C . PHE A 1 172 ? 8.438 1.955 -0.58 1 97.88 172 PHE A C 1
ATOM 1323 O O . PHE A 1 172 ? 8.273 3.172 -0.47 1 97.88 172 PHE A O 1
ATOM 1330 N N . TYR A 1 173 ? 8.312 1.142 0.504 1 97.94 173 TYR A N 1
ATOM 1331 C CA . TYR A 1 173 ? 7.879 1.617 1.812 1 97.94 173 TYR A CA 1
ATOM 1332 C C . TYR A 1 173 ? 8.93 2.529 2.438 1 97.94 173 TYR A C 1
ATOM 1334 O O . TYR A 1 173 ? 8.594 3.484 3.141 1 97.94 173 TYR A O 1
ATOM 1342 N N . LEU A 1 174 ? 10.156 2.227 2.203 1 98.62 174 LEU A N 1
ATOM 1343 C CA . LEU A 1 174 ? 11.25 3.053 2.695 1 98.62 174 LEU A CA 1
ATOM 1344 C C . LEU A 1 174 ? 11.188 4.457 2.102 1 98.62 174 LEU A C 1
ATOM 1346 O O . LEU A 1 174 ? 11.234 5.445 2.834 1 98.62 174 LEU A O 1
ATOM 1350 N N . VAL A 1 175 ? 10.992 4.531 0.801 1 98.81 175 VAL A N 1
ATOM 1351 C CA . VAL A 1 175 ? 10.938 5.809 0.099 1 98.81 175 VAL A CA 1
ATOM 1352 C C . VAL A 1 175 ? 9.695 6.586 0.526 1 98.81 175 VAL A C 1
ATOM 1354 O O . VAL A 1 175 ? 9.766 7.793 0.776 1 98.81 175 VAL A O 1
ATOM 1357 N N . VAL A 1 176 ? 8.562 5.902 0.628 1 98.38 176 VAL A N 1
ATOM 1358 C CA . VAL A 1 176 ? 7.336 6.551 1.087 1 98.38 176 VAL A CA 1
ATOM 1359 C C . VAL A 1 176 ? 7.559 7.152 2.473 1 98.38 176 VAL A C 1
ATOM 1361 O O . VAL A 1 176 ? 7.172 8.297 2.73 1 98.38 176 VAL A O 1
ATOM 1364 N N . GLY A 1 177 ? 8.234 6.387 3.324 1 98.44 177 GLY A N 1
ATOM 1365 C CA . GLY A 1 177 ? 8.516 6.891 4.66 1 98.44 177 GLY A CA 1
ATOM 1366 C C . GLY A 1 177 ? 9.375 8.141 4.656 1 98.44 177 GLY A C 1
ATOM 1367 O O . GLY A 1 177 ? 9.102 9.086 5.391 1 98.44 177 GLY A O 1
ATOM 1368 N N . TRP A 1 178 ? 10.406 8.133 3.871 1 98.75 178 TRP A N 1
ATOM 1369 C CA . TRP A 1 178 ? 11.289 9.289 3.764 1 98.75 178 TRP A CA 1
ATOM 1370 C C . TRP A 1 178 ? 10.516 10.516 3.27 1 98.75 178 TRP A C 1
ATOM 1372 O O . TRP A 1 178 ? 10.719 11.625 3.766 1 98.75 178 TRP A O 1
ATOM 1382 N N . LEU A 1 179 ? 9.648 10.32 2.305 1 98.62 179 LEU A N 1
ATOM 1383 C CA . LEU A 1 179 ? 8.859 11.422 1.752 1 98.62 179 LEU A CA 1
ATOM 1384 C C . LEU A 1 179 ? 7.867 11.953 2.781 1 98.62 179 LEU A C 1
ATOM 1386 O O . LEU A 1 179 ? 7.738 13.164 2.955 1 98.62 179 LEU A O 1
ATOM 1390 N N . VAL A 1 180 ? 7.223 11.023 3.475 1 95.88 180 VAL A N 1
ATOM 1391 C CA . VAL A 1 180 ? 6.254 11.383 4.504 1 95.88 180 VAL A CA 1
ATOM 1392 C C . VAL A 1 180 ? 6.926 12.25 5.57 1 95.88 180 VAL A C 1
ATOM 1394 O O . VAL A 1 180 ? 6.418 13.312 5.922 1 95.88 180 VAL A O 1
ATOM 1397 N N . GLY A 1 181 ? 8.039 11.828 6.039 1 96.94 181 GLY A N 1
ATOM 1398 C CA . GLY A 1 181 ? 8.758 12.602 7.039 1 96.94 181 GLY A CA 1
ATOM 1399 C C . GLY A 1 181 ? 9.156 13.984 6.555 1 96.94 181 GLY A C 1
ATOM 1400 O O . GLY A 1 181 ? 8.969 14.977 7.266 1 96.94 181 GLY A O 1
ATOM 1401 N N . GLY A 1 182 ? 9.664 14.023 5.355 1 97.44 182 GLY A N 1
ATOM 1402 C CA . GLY A 1 182 ? 10.109 15.289 4.797 1 97.44 182 GLY A CA 1
ATOM 1403 C C . GLY A 1 182 ? 8.992 16.297 4.66 1 97.44 182 GLY A C 1
ATOM 1404 O O . GLY A 1 182 ? 9.109 17.438 5.141 1 97.44 182 GLY A O 1
ATOM 1405 N N . TYR A 1 183 ? 7.863 15.883 4.055 1 96.25 183 TYR A N 1
ATOM 1406 C CA . TYR A 1 183 ? 6.836 16.891 3.811 1 96.25 183 TYR A CA 1
ATOM 1407 C C . TYR A 1 183 ? 6.078 17.219 5.094 1 96.25 183 TYR A C 1
ATOM 1409 O O . TYR A 1 183 ? 5.586 18.328 5.262 1 96.25 183 TYR A O 1
ATOM 1417 N N . LEU A 1 184 ? 5.969 16.25 6.074 1 93.69 184 LEU A N 1
ATOM 1418 C CA . LEU A 1 184 ? 5.332 16.562 7.352 1 93.69 184 LEU A CA 1
ATOM 1419 C C . LEU A 1 184 ? 6.148 17.578 8.133 1 93.69 184 LEU A C 1
ATOM 1421 O O . LEU A 1 184 ? 5.586 18.516 8.719 1 93.69 184 LEU A O 1
ATOM 1425 N N . MET A 1 185 ? 7.473 17.391 8.148 1 94.44 185 MET A N 1
ATOM 1426 C CA . MET A 1 185 ? 8.344 18.328 8.859 1 94.44 185 MET A CA 1
ATOM 1427 C C . MET A 1 185 ? 8.242 19.719 8.258 1 94.44 185 MET A C 1
ATOM 1429 O O . MET A 1 185 ? 8.078 20.703 8.992 1 94.44 185 MET A O 1
ATOM 1433 N N . ALA A 1 186 ? 8.289 19.797 6.973 1 94.75 186 ALA A N 1
ATOM 1434 C CA . ALA A 1 186 ? 8.172 21.094 6.301 1 94.75 186 ALA A CA 1
ATOM 1435 C C . ALA A 1 186 ? 6.797 21.703 6.539 1 94.75 186 ALA A C 1
ATOM 1437 O O . ALA A 1 186 ? 6.68 22.922 6.738 1 94.75 186 ALA A O 1
ATOM 1438 N N . SER A 1 187 ? 5.746 20.938 6.492 1 90.56 187 SER A N 1
ATOM 1439 C CA . SER A 1 187 ? 4.387 21.406 6.727 1 90.56 187 SER A CA 1
ATOM 1440 C C . SER A 1 187 ? 4.238 21.984 8.133 1 90.56 187 SER A C 1
ATOM 1442 O O . SER A 1 187 ? 3.576 23 8.32 1 90.56 187 SER A O 1
ATOM 1444 N N . MET A 1 188 ? 4.797 21.297 9.07 1 87.62 188 MET A N 1
ATOM 1445 C CA . MET A 1 188 ? 4.738 21.75 10.453 1 87.62 188 MET A CA 1
ATOM 1446 C C . MET A 1 188 ? 5.398 23.125 10.602 1 87.62 188 MET A C 1
ATOM 1448 O O . MET A 1 188 ? 4.852 24.016 11.25 1 87.62 188 MET A O 1
ATOM 1452 N N . VAL A 1 189 ? 6.543 23.297 9.992 1 86.75 189 VAL A N 1
ATOM 1453 C CA . VAL A 1 189 ? 7.25 24.562 10.031 1 86.75 189 VAL A CA 1
ATOM 1454 C C . VAL A 1 189 ? 6.398 25.656 9.375 1 86.75 189 VAL A C 1
ATOM 1456 O O . VAL A 1 189 ? 6.262 26.75 9.914 1 86.75 189 VAL A O 1
ATOM 1459 N N . GLY A 1 190 ? 5.789 25.344 8.289 1 82.81 190 GLY A N 1
ATOM 1460 C CA . GLY A 1 190 ? 4.945 26.297 7.59 1 82.81 190 GLY A CA 1
ATOM 1461 C C . GLY A 1 190 ? 3.705 26.688 8.375 1 82.81 190 GLY A C 1
ATOM 1462 O O . GLY A 1 190 ? 3.324 27.859 8.398 1 82.81 190 GLY A O 1
ATOM 1463 N N . VAL A 1 191 ? 3.135 25.781 8.992 1 76.75 191 VAL A N 1
ATOM 1464 C CA . VAL A 1 191 ? 1.889 26.016 9.711 1 76.75 191 VAL A CA 1
ATOM 1465 C C . VAL A 1 191 ? 2.17 26.828 10.977 1 76.75 191 VAL A C 1
ATOM 1467 O O . VAL A 1 191 ? 1.408 27.734 11.32 1 76.75 191 VAL A O 1
ATOM 1470 N N . ILE A 1 192 ? 3.281 26.547 11.641 1 77.75 192 ILE A N 1
ATOM 1471 C CA . ILE A 1 192 ? 3.551 27.172 12.93 1 77.75 192 ILE A CA 1
ATOM 1472 C C . ILE A 1 192 ? 4.246 28.516 12.719 1 77.75 192 ILE A C 1
ATOM 1474 O O . ILE A 1 192 ? 3.953 29.484 13.414 1 77.75 192 ILE A O 1
ATOM 1478 N N . ARG A 1 193 ? 5.168 28.594 11.758 1 79.94 193 ARG A N 1
ATOM 1479 C CA . ARG A 1 193 ? 5.992 29.797 11.617 1 79.94 193 ARG A CA 1
ATOM 1480 C C . ARG A 1 193 ? 5.641 30.547 10.336 1 79.94 193 ARG A C 1
ATOM 1482 O O . ARG A 1 193 ? 6.238 31.578 10.039 1 79.94 193 ARG A O 1
ATOM 1489 N N . GLY A 1 194 ? 4.695 30.016 9.633 1 80.19 194 GLY A N 1
ATOM 1490 C CA . GLY A 1 194 ? 4.383 30.625 8.352 1 80.19 194 GLY A CA 1
ATOM 1491 C C . GLY A 1 194 ? 5.223 30.078 7.211 1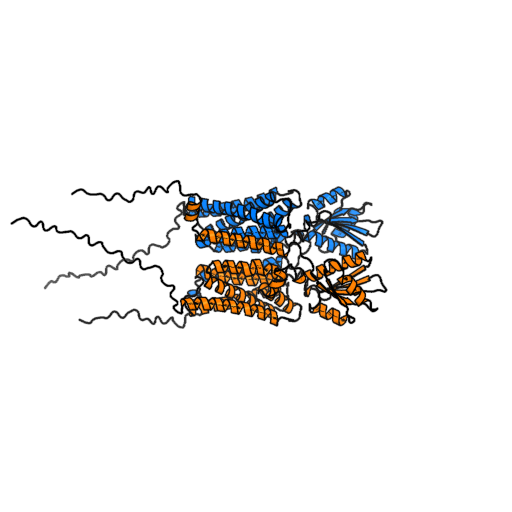 80.19 194 GLY A C 1
ATOM 1492 O O . GLY A 1 194 ? 6.328 29.578 7.434 1 80.19 194 GLY A O 1
ATOM 1493 N N . GLY A 1 195 ? 4.773 30.156 6.035 1 75.75 195 GLY A N 1
ATOM 1494 C CA . GLY A 1 195 ? 5.426 29.609 4.859 1 75.75 195 GLY A CA 1
ATOM 1495 C C . GLY A 1 195 ? 6.605 30.438 4.387 1 75.75 195 GLY A C 1
ATOM 1496 O O . GLY A 1 195 ? 7.547 29.906 3.797 1 75.75 195 GLY A O 1
ATOM 1497 N N . ARG A 1 196 ? 6.57 31.734 4.586 1 77.69 196 ARG A N 1
ATOM 1498 C CA . ARG A 1 196 ? 7.621 32.625 4.094 1 77.69 196 ARG A CA 1
ATOM 1499 C C . ARG A 1 196 ? 8.625 32.938 5.195 1 77.69 196 ARG A C 1
ATOM 1501 O O . ARG A 1 196 ? 8.234 33.156 6.348 1 77.69 196 ARG A O 1
ATOM 1508 N N . ALA A 1 197 ? 9.852 32.812 4.754 1 72.62 197 ALA A N 1
ATOM 1509 C CA . ALA A 1 197 ? 10.883 33.25 5.688 1 72.62 197 ALA A CA 1
ATOM 1510 C C . ALA A 1 197 ? 10.984 34.781 5.695 1 72.62 197 ALA A C 1
ATOM 1512 O O . ALA A 1 197 ? 10.953 35.406 4.637 1 72.62 197 ALA A O 1
ATOM 1513 N N . ARG A 1 198 ? 11.016 35.375 6.793 1 70.19 198 ARG A N 1
ATOM 1514 C CA . ARG A 1 198 ? 10.969 36.812 6.977 1 70.19 198 ARG A CA 1
ATOM 1515 C C . ARG A 1 198 ? 12.297 37.469 6.617 1 70.19 198 ARG A C 1
ATOM 1517 O O . ARG A 1 198 ? 12.352 38.656 6.254 1 70.19 198 ARG A O 1
ATOM 1524 N N . ASN A 1 199 ? 13.406 36.719 6.777 1 78.19 199 ASN A N 1
ATOM 1525 C CA . ASN A 1 199 ? 14.734 37.219 6.426 1 78.19 199 ASN A CA 1
ATOM 1526 C C . ASN A 1 199 ? 15.648 36.062 5.949 1 78.19 199 ASN A C 1
ATOM 1528 O O . ASN A 1 199 ? 15.289 34.906 6.055 1 78.19 199 ASN A O 1
ATOM 1532 N N . TRP A 1 200 ? 16.781 36.438 5.363 1 80.44 200 TRP A N 1
ATOM 1533 C CA . TRP A 1 200 ? 17.703 35.5 4.746 1 80.44 200 TRP A CA 1
ATOM 1534 C C . TRP A 1 200 ? 18.266 34.531 5.777 1 80.44 200 TRP A C 1
ATOM 1536 O O . TRP A 1 200 ? 18.516 33.344 5.477 1 80.44 200 TRP A O 1
ATOM 1546 N N . ARG A 1 201 ? 18.516 34.938 6.992 1 81.31 201 ARG A N 1
ATOM 1547 C CA . ARG A 1 201 ? 19.047 34.062 8.039 1 81.31 201 ARG A CA 1
ATOM 1548 C C . ARG A 1 201 ? 18.062 32.969 8.391 1 81.31 201 ARG A C 1
ATOM 1550 O O . ARG A 1 201 ? 18.453 31.812 8.562 1 81.31 201 ARG A O 1
ATOM 1557 N N . ARG A 1 202 ? 16.812 33.375 8.461 1 82.94 202 ARG A N 1
ATOM 1558 C CA . ARG A 1 202 ? 15.773 32.406 8.773 1 82.94 202 ARG A CA 1
ATOM 1559 C C . ARG A 1 202 ? 15.602 31.406 7.617 1 82.94 202 ARG A C 1
ATOM 1561 O O . ARG A 1 202 ? 15.32 30.234 7.836 1 82.94 202 ARG A O 1
ATOM 1568 N N . MET A 1 203 ? 15.781 31.906 6.477 1 86.94 203 MET A N 1
ATOM 1569 C CA . MET A 1 203 ? 15.734 31.047 5.301 1 86.94 203 MET A CA 1
ATOM 1570 C C . MET A 1 203 ? 16.828 29.984 5.363 1 86.94 203 MET A C 1
ATOM 1572 O O . MET A 1 203 ? 16.578 28.812 5.113 1 86.94 203 MET A O 1
ATOM 1576 N N . LEU A 1 204 ? 18.016 30.422 5.676 1 89.19 204 LEU A N 1
ATOM 1577 C CA . LEU A 1 204 ? 19.141 29.5 5.758 1 89.19 204 LEU A CA 1
ATOM 1578 C C . LEU A 1 204 ? 18.938 28.469 6.859 1 89.19 204 LEU A C 1
ATOM 1580 O O . LEU A 1 204 ? 19.312 27.312 6.707 1 89.19 204 LEU A O 1
ATOM 1584 N N . TRP A 1 205 ? 18.344 28.906 7.922 1 88.19 205 TRP A N 1
ATOM 1585 C CA . TRP A 1 205 ? 18.094 27.984 9.023 1 88.19 205 TRP A CA 1
ATOM 1586 C C . TRP A 1 205 ? 17.078 26.906 8.625 1 88.19 205 TRP A C 1
ATOM 1588 O O . TRP A 1 205 ? 17.172 25.766 9.047 1 88.19 205 TRP A O 1
ATOM 1598 N N . ARG A 1 206 ? 16.094 27.312 7.867 1 90.94 206 ARG A N 1
ATOM 1599 C CA . ARG A 1 206 ? 15.117 26.344 7.391 1 90.94 206 ARG A CA 1
ATOM 1600 C C . ARG A 1 206 ? 15.758 25.312 6.469 1 90.94 206 ARG A C 1
ATOM 1602 O O . ARG A 1 206 ? 15.438 24.125 6.527 1 90.94 206 ARG A O 1
ATOM 1609 N N . LEU A 1 207 ? 16.672 25.828 5.711 1 94.44 207 LEU A N 1
ATOM 1610 C CA . LEU A 1 207 ? 17.359 24.906 4.801 1 94.44 207 LEU A CA 1
ATOM 1611 C C . LEU A 1 207 ? 18.266 23.969 5.57 1 94.44 207 LEU A C 1
ATOM 1613 O O . LEU A 1 207 ? 18.359 22.781 5.242 1 94.44 207 LEU A O 1
ATOM 1617 N N . VAL A 1 208 ? 18.938 24.453 6.586 1 94.5 208 VAL A N 1
ATOM 1618 C CA . VAL A 1 208 ? 19.797 23.625 7.434 1 94.5 208 VAL A CA 1
ATOM 1619 C C . VAL A 1 208 ? 18.953 22.578 8.164 1 94.5 208 VAL A C 1
ATOM 1621 O O . VAL A 1 208 ? 19.375 21.438 8.336 1 94.5 208 VAL A O 1
ATOM 1624 N N . LEU A 1 209 ? 17.781 23 8.57 1 93.94 209 LEU A N 1
ATOM 1625 C CA . LEU A 1 209 ? 16.875 22.062 9.219 1 93.94 209 LEU A CA 1
ATOM 1626 C C . LEU A 1 209 ? 16.469 20.938 8.258 1 93.94 209 LEU A C 1
ATOM 1628 O O . LEU A 1 209 ? 16.453 19.766 8.641 1 93.94 209 LEU A O 1
ATOM 1632 N N . CYS A 1 210 ? 16.172 21.297 7.031 1 95.94 210 CYS A N 1
ATOM 1633 C CA . CYS A 1 210 ? 15.82 20.297 6.031 1 95.94 210 CYS A CA 1
ATOM 1634 C C . CYS A 1 210 ? 16.969 19.344 5.777 1 95.94 210 CYS A C 1
ATOM 1636 O O . CYS A 1 210 ? 16.781 18.125 5.688 1 95.94 210 CYS A O 1
ATOM 1638 N N . ALA A 1 211 ? 18.172 19.938 5.715 1 97.19 211 ALA A N 1
ATOM 1639 C CA . ALA A 1 211 ? 19.359 19.125 5.477 1 97.19 211 ALA A CA 1
ATOM 1640 C C . ALA A 1 211 ? 19.641 18.203 6.66 1 97.19 211 ALA A C 1
ATOM 1642 O O . ALA A 1 211 ? 19.891 17.016 6.48 1 97.19 211 ALA A O 1
ATOM 1643 N N . GLY A 1 212 ? 19.641 18.766 7.867 1 97.38 212 GLY A N 1
ATOM 1644 C CA . GLY A 1 212 ? 19.859 17.969 9.055 1 97.38 212 GLY A CA 1
ATOM 1645 C C . GLY A 1 212 ? 18.828 16.875 9.25 1 97.38 212 GLY A C 1
ATOM 1646 O O . GLY A 1 212 ? 19.172 15.734 9.547 1 97.38 212 GLY A O 1
ATOM 1647 N N . TYR A 1 213 ? 17.516 17.219 9.102 1 97.44 213 TYR A N 1
ATOM 1648 C CA . TYR A 1 213 ? 16.438 16.25 9.188 1 97.44 213 TYR A CA 1
ATOM 1649 C C . TYR A 1 213 ? 16.625 15.141 8.156 1 97.44 213 TYR A C 1
ATOM 1651 O O . TYR A 1 213 ? 16.422 13.961 8.453 1 97.44 213 TYR A O 1
ATOM 1659 N N . GLY A 1 214 ? 17 15.578 6.918 1 98.62 214 GLY A N 1
ATOM 1660 C CA . GLY A 1 214 ? 17.219 14.609 5.859 1 98.62 214 GLY A CA 1
ATOM 1661 C C . GLY A 1 214 ? 18.312 13.609 6.184 1 98.62 214 GLY A C 1
ATOM 1662 O O . GLY A 1 214 ? 18.141 12.406 5.965 1 98.62 214 GLY A O 1
ATOM 1663 N N . VAL A 1 215 ? 19.391 14.086 6.703 1 98.62 215 VAL A N 1
ATOM 1664 C CA . VAL A 1 215 ? 20.531 13.219 7.035 1 98.62 215 VAL A CA 1
ATOM 1665 C C . VAL A 1 215 ? 20.109 12.227 8.117 1 98.62 215 VAL A C 1
ATOM 1667 O O . VAL A 1 215 ? 20.359 11.023 7.988 1 98.62 215 VAL A O 1
ATOM 1670 N N . VAL A 1 216 ? 19.438 12.688 9.125 1 98.62 216 VAL A N 1
ATOM 1671 C CA . VAL A 1 216 ? 19.016 11.828 10.219 1 98.62 216 VAL A CA 1
ATOM 1672 C C . VAL A 1 216 ? 17.969 10.836 9.719 1 98.62 216 VAL A C 1
ATOM 1674 O O . VAL A 1 216 ? 18.016 9.648 10.047 1 98.62 216 VAL A O 1
ATOM 1677 N N . SER A 1 217 ? 17.062 11.32 8.891 1 98.56 217 SER A N 1
ATOM 1678 C CA . SER A 1 217 ? 16.031 10.477 8.297 1 98.56 217 SER A CA 1
ATOM 1679 C C . SER A 1 217 ? 16.656 9.359 7.457 1 98.56 217 SER A C 1
ATOM 1681 O O . SER A 1 217 ? 16.25 8.195 7.566 1 98.56 217 SER A O 1
ATOM 1683 N N . GLY A 1 218 ? 17.625 9.781 6.613 1 98.81 218 GLY A N 1
ATOM 1684 C CA . GLY A 1 218 ? 18.281 8.789 5.781 1 98.81 218 GLY A CA 1
ATOM 1685 C C . GLY A 1 218 ? 19.031 7.738 6.582 1 98.81 218 GLY A C 1
ATOM 1686 O O . GLY A 1 218 ? 18.906 6.543 6.312 1 98.81 218 GLY A O 1
ATOM 1687 N N . LEU A 1 219 ? 19.734 8.117 7.605 1 98.75 219 LEU A N 1
ATOM 1688 C CA . LEU A 1 219 ? 20.516 7.215 8.438 1 98.75 219 LEU A CA 1
ATOM 1689 C C . LEU A 1 219 ? 19.609 6.25 9.203 1 98.75 219 LEU A C 1
ATOM 1691 O O . LEU A 1 219 ? 19.828 5.039 9.172 1 98.75 219 LEU A O 1
ATOM 1695 N N . LEU A 1 220 ? 18.609 6.766 9.805 1 98.81 220 LEU A N 1
ATOM 1696 C CA . LEU A 1 220 ? 17.766 5.934 10.648 1 98.81 220 LEU A CA 1
ATOM 1697 C C . LEU A 1 220 ? 16.859 5.047 9.805 1 98.81 220 LEU A C 1
ATOM 1699 O O . LEU A 1 220 ? 16.547 3.918 10.195 1 98.81 220 LEU A O 1
ATOM 1703 N N . GLY A 1 221 ? 16.438 5.566 8.633 1 98.69 221 GLY A N 1
ATOM 1704 C CA . GLY A 1 221 ? 15.703 4.703 7.723 1 98.69 221 GLY A CA 1
ATOM 1705 C C . GLY A 1 221 ? 16.516 3.51 7.25 1 98.69 221 GLY A C 1
ATOM 1706 O O . GLY A 1 221 ? 16.016 2.379 7.254 1 98.69 221 GLY A O 1
ATOM 1707 N N . ALA A 1 222 ? 17.703 3.814 6.867 1 98.69 222 ALA A N 1
ATOM 1708 C CA . ALA A 1 222 ? 18.594 2.736 6.449 1 98.69 222 ALA A CA 1
ATOM 1709 C C . ALA A 1 222 ? 18.859 1.763 7.598 1 98.69 222 ALA A C 1
ATOM 1711 O O . ALA A 1 222 ? 18.938 0.55 7.383 1 98.69 222 ALA A O 1
ATOM 1712 N N . LEU A 1 223 ? 18.969 2.266 8.797 1 98.62 223 LEU A N 1
ATOM 1713 C CA . LEU A 1 223 ? 19.203 1.428 9.969 1 98.62 223 LEU A CA 1
ATOM 1714 C C . LEU A 1 223 ? 18.047 0.458 10.188 1 98.62 223 LEU A C 1
ATOM 1716 O O . LEU A 1 223 ? 18.25 -0.709 10.523 1 98.62 223 LEU A O 1
ATOM 1720 N N . ILE A 1 224 ? 16.859 0.889 9.977 1 98.56 224 ILE A N 1
ATOM 1721 C CA . ILE A 1 224 ? 15.68 0.062 10.195 1 98.56 224 ILE A CA 1
ATOM 1722 C C . ILE A 1 224 ? 15.656 -1.075 9.172 1 98.56 224 ILE A C 1
ATOM 1724 O O . ILE A 1 224 ? 15.523 -2.244 9.547 1 98.56 224 ILE A O 1
ATOM 1728 N N . VAL A 1 225 ? 15.867 -0.81 7.871 1 98.38 225 VAL A N 1
ATOM 1729 C CA . VAL A 1 225 ? 15.625 -1.822 6.848 1 98.38 225 VAL A CA 1
ATOM 1730 C C . VAL A 1 225 ? 16.844 -2.732 6.719 1 98.38 225 VAL A C 1
ATOM 1732 O O . VAL A 1 225 ? 16.703 -3.916 6.395 1 98.38 225 VAL A O 1
ATOM 1735 N N . ASP A 1 226 ? 18.031 -2.141 6.977 1 97.69 226 ASP A N 1
ATOM 1736 C CA . ASP A 1 226 ? 19.25 -2.91 6.805 1 97.69 226 ASP A CA 1
ATOM 1737 C C . ASP A 1 226 ? 19.609 -3.68 8.078 1 97.69 226 ASP A C 1
ATOM 1739 O O . ASP A 1 226 ? 19.578 -4.91 8.094 1 97.69 226 ASP A O 1
ATOM 1743 N N . THR A 1 227 ? 19.719 -3.045 9.219 1 96.62 227 THR A N 1
ATOM 1744 C CA . THR A 1 227 ? 20.297 -3.617 10.43 1 96.62 227 THR A CA 1
ATOM 1745 C C . THR A 1 227 ? 19.203 -4.207 11.32 1 96.62 227 THR A C 1
ATOM 1747 O O . THR A 1 227 ? 19.344 -5.32 11.836 1 96.62 227 THR A O 1
ATOM 1750 N N . TRP A 1 228 ? 18.109 -3.506 11.508 1 97.38 228 TRP A N 1
ATOM 1751 C CA . TRP A 1 228 ? 17.094 -3.951 12.453 1 97.38 228 TRP A CA 1
ATOM 1752 C C . TRP A 1 228 ? 16.25 -5.07 11.859 1 97.38 228 TRP A C 1
ATOM 1754 O O . TRP A 1 228 ? 16.156 -6.16 12.43 1 97.38 228 TRP A O 1
ATOM 1764 N N . LEU A 1 229 ? 15.734 -4.902 10.641 1 96.06 229 LEU A N 1
ATOM 1765 C CA . LEU A 1 229 ? 14.766 -5.844 10.078 1 96.06 229 LEU A CA 1
ATOM 1766 C C . LEU A 1 229 ? 15.445 -6.812 9.117 1 96.06 229 LEU A C 1
ATOM 1768 O O . LEU A 1 229 ? 14.898 -7.867 8.797 1 96.06 229 LEU A O 1
ATOM 1772 N N . GLY A 1 230 ? 16.594 -6.441 8.609 1 96.75 230 GLY A N 1
ATOM 1773 C CA . GLY A 1 230 ? 17.281 -7.285 7.637 1 96.75 230 GLY A CA 1
ATOM 1774 C C . GLY A 1 230 ? 16.5 -7.449 6.344 1 96.75 230 GLY A C 1
ATOM 1775 O O . GLY A 1 230 ? 16.547 -8.5 5.707 1 96.75 230 GLY A O 1
ATOM 1776 N N . ALA A 1 231 ? 15.758 -6.449 5.977 1 96.44 231 ALA A N 1
ATOM 1777 C CA . ALA A 1 231 ? 14.898 -6.496 4.797 1 96.44 231 ALA A CA 1
ATOM 1778 C C . ALA A 1 231 ? 15.672 -6.113 3.539 1 96.44 231 ALA A C 1
ATOM 1780 O O . ALA A 1 231 ? 15.383 -6.609 2.449 1 96.44 231 ALA A O 1
ATOM 1781 N N . LEU A 1 232 ? 16.547 -5.191 3.627 1 97 232 LEU A N 1
ATOM 1782 C CA . LEU A 1 232 ? 17.453 -4.734 2.576 1 97 232 LEU A CA 1
ATOM 1783 C C . LEU A 1 232 ? 18.859 -4.566 3.115 1 97 232 LEU A C 1
ATOM 1785 O O . LEU A 1 232 ? 19.188 -3.545 3.723 1 97 232 LEU A O 1
ATOM 1789 N N . THR A 1 233 ? 19.703 -5.516 2.771 1 96.62 233 THR A N 1
ATOM 1790 C CA . THR A 1 233 ? 21.016 -5.527 3.416 1 96.62 233 THR A CA 1
ATOM 1791 C C . THR A 1 233 ? 22.125 -5.293 2.395 1 96.62 233 THR A C 1
ATOM 1793 O O . THR A 1 233 ? 21.906 -5.434 1.189 1 96.62 233 THR A O 1
ATOM 1796 N N . GLY A 1 234 ? 23.297 -4.758 2.902 1 96.94 234 GLY A N 1
ATOM 1797 C CA . GLY A 1 234 ? 24.5 -4.73 2.1 1 96.94 234 GLY A CA 1
ATOM 1798 C C . GLY A 1 234 ? 24.812 -3.354 1.543 1 96.94 234 GLY A C 1
ATOM 1799 O O . GLY A 1 234 ? 25.906 -3.125 1.02 1 96.94 234 GLY A O 1
ATOM 1800 N N . HIS A 1 235 ? 23.922 -2.381 1.653 1 98.12 235 HIS A N 1
ATOM 1801 C CA . HIS A 1 235 ? 24.125 -1.071 1.046 1 98.12 235 HIS A CA 1
ATOM 1802 C C . HIS A 1 235 ? 23.719 0.047 2.002 1 98.12 235 HIS A C 1
ATOM 1804 O O . HIS A 1 235 ? 23.047 1.001 1.602 1 98.12 235 HIS A O 1
ATOM 1810 N N . PHE A 1 236 ? 24.125 -0.049 3.232 1 98.25 236 PHE A N 1
ATOM 1811 C CA . PHE A 1 236 ? 23.672 0.829 4.309 1 98.25 236 PHE A CA 1
ATOM 1812 C C . PHE A 1 236 ? 23.938 2.289 3.961 1 98.25 236 PHE A C 1
ATOM 1814 O O . PHE A 1 236 ? 23.031 3.113 3.979 1 98.25 236 PHE A O 1
ATOM 1821 N N . TRP A 1 237 ? 25.125 2.635 3.562 1 98.56 237 TRP A N 1
ATOM 1822 C CA . TRP A 1 237 ? 25.5 4.031 3.369 1 98.56 237 TRP A CA 1
ATOM 1823 C C . TRP A 1 237 ? 24.859 4.594 2.098 1 98.56 237 TRP A C 1
ATOM 1825 O O . TRP A 1 237 ? 24.5 5.77 2.045 1 98.56 237 TRP A O 1
ATOM 1835 N N . GLN A 1 238 ? 24.781 3.789 1.052 1 98.69 238 GLN A N 1
ATOM 1836 C CA . GLN A 1 238 ? 24.125 4.23 -0.174 1 98.69 238 GLN A CA 1
ATOM 1837 C C . GLN A 1 238 ? 22.656 4.539 0.072 1 98.69 238 GLN A C 1
ATOM 1839 O O . GLN A 1 238 ? 22.125 5.535 -0.431 1 98.69 238 GLN A O 1
ATOM 1844 N N . LEU A 1 239 ? 22.047 3.645 0.836 1 98.75 239 LEU A N 1
ATOM 1845 C CA . LEU A 1 239 ? 20.641 3.865 1.169 1 98.75 239 LEU A CA 1
ATOM 1846 C C . LEU A 1 239 ? 20.469 5.094 2.059 1 98.75 239 LEU A C 1
ATOM 1848 O O . LEU A 1 239 ? 19.547 5.879 1.878 1 98.75 239 LEU A O 1
ATOM 1852 N N . ALA A 1 240 ? 21.391 5.273 3.016 1 98.81 240 ALA A N 1
ATOM 1853 C CA . ALA A 1 240 ? 21.328 6.434 3.902 1 98.81 240 ALA A CA 1
ATOM 1854 C C . ALA A 1 240 ? 21.438 7.734 3.111 1 98.81 240 ALA A C 1
ATOM 1856 O O . ALA A 1 240 ? 20.703 8.688 3.363 1 98.81 240 ALA A O 1
ATOM 1857 N N . LEU A 1 241 ? 22.328 7.766 2.201 1 98.75 241 LEU A N 1
ATOM 1858 C CA . LEU A 1 241 ? 22.5 8.953 1.374 1 98.75 241 LEU A CA 1
ATOM 1859 C C . LEU A 1 241 ? 21.266 9.227 0.528 1 98.75 241 LEU A C 1
ATOM 1861 O O . LEU A 1 241 ? 20.828 10.375 0.418 1 98.75 241 LEU A O 1
ATOM 1865 N N . LEU A 1 242 ? 20.766 8.164 -0.094 1 98.88 242 LEU A N 1
ATOM 1866 C CA . LEU A 1 242 ? 19.547 8.328 -0.88 1 98.88 242 LEU A CA 1
ATOM 1867 C C . LEU A 1 242 ? 18.406 8.859 -0.015 1 98.88 242 LEU A C 1
ATOM 1869 O O . LEU A 1 242 ? 17.672 9.758 -0.432 1 98.88 242 LEU A O 1
ATOM 1873 N N . GLY A 1 243 ? 18.281 8.266 1.159 1 98.88 243 GLY A N 1
ATOM 1874 C CA . GLY A 1 243 ? 17.25 8.719 2.07 1 98.88 243 GLY A CA 1
ATOM 1875 C C . GLY A 1 243 ? 17.375 10.188 2.436 1 98.88 243 GLY A C 1
ATOM 1876 O O . GLY A 1 243 ? 16.359 10.891 2.547 1 98.88 243 GLY A O 1
ATOM 1877 N N . ALA A 1 244 ? 18.578 10.578 2.662 1 98.81 244 ALA A N 1
ATOM 1878 C CA . ALA A 1 244 ? 18.812 11.992 2.949 1 98.81 244 ALA A CA 1
ATOM 1879 C C . ALA A 1 244 ? 18.328 12.875 1.797 1 98.81 244 ALA A C 1
ATOM 1881 O O . ALA A 1 244 ? 17.625 13.867 2.012 1 98.81 244 ALA A O 1
ATOM 1882 N N . VAL A 1 245 ? 18.656 12.469 0.59 1 98.81 245 VAL A N 1
ATOM 1883 C CA . VAL A 1 245 ? 18.312 13.25 -0.592 1 98.81 245 VAL A CA 1
ATOM 1884 C C . VAL A 1 245 ? 16.812 13.258 -0.794 1 98.81 245 VAL A C 1
ATOM 1886 O O . VAL A 1 245 ? 16.219 14.312 -1.044 1 98.81 245 VAL A O 1
ATOM 1889 N N . VAL A 1 246 ? 16.172 12.102 -0.667 1 98.88 246 VAL A N 1
ATOM 1890 C CA . VAL A 1 246 ? 14.727 11.977 -0.861 1 98.88 246 VAL A CA 1
ATOM 1891 C C . VAL A 1 246 ? 13.992 12.812 0.181 1 98.88 246 VAL A C 1
ATOM 1893 O O . VAL A 1 246 ? 13.078 13.57 -0.155 1 98.88 246 VAL A O 1
ATOM 1896 N N . SER A 1 247 ? 14.406 12.695 1.428 1 98.81 247 SER A N 1
ATOM 1897 C CA . SER A 1 247 ? 13.766 13.453 2.506 1 98.81 247 SER A CA 1
ATOM 1898 C C . SER A 1 247 ? 13.969 14.953 2.322 1 98.81 247 SER A C 1
ATOM 1900 O O . SER A 1 247 ? 13.039 15.734 2.518 1 98.81 247 SER A O 1
ATOM 1902 N N . MET A 1 248 ? 15.125 15.344 1.95 1 98.62 248 MET A N 1
ATOM 1903 C CA . MET A 1 248 ? 15.406 16.75 1.695 1 98.62 248 MET A CA 1
ATOM 1904 C C . MET A 1 248 ? 14.562 17.266 0.533 1 98.62 248 MET A C 1
ATOM 1906 O O . MET A 1 248 ? 14.047 18.391 0.585 1 98.62 248 MET A O 1
ATOM 1910 N N . THR A 1 249 ? 14.453 16.469 -0.465 1 98.81 249 THR A N 1
ATOM 1911 C CA . THR A 1 249 ? 13.648 16.859 -1.62 1 98.81 249 THR A CA 1
ATOM 1912 C C . THR A 1 249 ? 12.195 17.109 -1.214 1 98.81 249 THR A C 1
ATOM 1914 O O . THR A 1 249 ? 11.625 18.156 -1.537 1 98.81 249 THR A O 1
ATOM 1917 N N . ALA A 1 250 ? 11.656 16.172 -0.511 1 98.62 250 ALA A N 1
ATOM 1918 C CA . ALA A 1 250 ? 10.273 16.297 -0.074 1 98.62 250 ALA A CA 1
ATOM 1919 C C . ALA A 1 250 ? 10.086 17.547 0.792 1 98.62 250 ALA A C 1
ATOM 1921 O O . ALA A 1 250 ? 9.102 18.281 0.632 1 98.62 250 ALA A O 1
ATOM 1922 N N . SER A 1 251 ? 11.016 17.781 1.688 1 98.38 251 SER A N 1
ATOM 1923 C CA . SER A 1 251 ? 10.898 18.906 2.607 1 98.38 251 SER A CA 1
ATOM 1924 C C . SER A 1 251 ? 11.031 20.234 1.874 1 98.38 251 SER A C 1
ATOM 1926 O O . SER A 1 251 ? 10.227 21.156 2.07 1 98.38 251 SER A O 1
ATOM 1928 N N . ILE A 1 252 ? 11.961 20.328 1.011 1 98.06 252 ILE A N 1
ATOM 1929 C CA . ILE A 1 252 ? 12.242 21.594 0.344 1 98.06 252 ILE A CA 1
ATOM 1930 C C . ILE A 1 252 ? 11.148 21.906 -0.675 1 98.06 252 ILE A C 1
ATOM 1932 O O . ILE A 1 252 ? 10.734 23.047 -0.83 1 98.06 252 ILE A O 1
ATOM 1936 N N . VAL A 1 253 ? 10.672 20.906 -1.387 1 98.38 253 VAL A N 1
ATOM 1937 C CA . VAL A 1 253 ? 9.547 21.109 -2.301 1 98.38 253 VAL A CA 1
ATOM 1938 C C . VAL A 1 253 ? 8.328 21.594 -1.526 1 98.38 253 VAL A C 1
ATOM 1940 O O . VAL A 1 253 ? 7.68 22.562 -1.932 1 98.38 253 VAL A O 1
ATOM 1943 N N . THR A 1 254 ? 8.094 20.969 -0.407 1 97.5 254 THR A N 1
ATOM 1944 C CA . THR A 1 254 ? 6.945 21.344 0.411 1 97.5 254 THR A CA 1
ATOM 1945 C C . THR A 1 254 ? 7.125 22.766 0.968 1 97.5 254 THR A C 1
ATOM 1947 O O . THR A 1 254 ? 6.172 23.547 1.01 1 97.5 254 THR A O 1
ATOM 1950 N N . MET A 1 255 ? 8.328 23.094 1.367 1 95.94 255 MET A N 1
ATOM 1951 C CA . MET A 1 255 ? 8.609 24.438 1.846 1 95.94 255 MET A CA 1
ATOM 1952 C C . MET A 1 255 ? 8.375 25.469 0.745 1 95.94 255 MET A C 1
ATOM 1954 O O . MET A 1 255 ? 7.801 26.531 0.996 1 95.94 255 MET A O 1
ATOM 1958 N N . GLY A 1 256 ? 8.836 25.156 -0.381 1 96.25 256 GLY A N 1
ATOM 1959 C CA . GLY A 1 256 ? 8.609 26.047 -1.51 1 96.25 256 GLY A CA 1
ATOM 1960 C C . GLY A 1 256 ? 7.141 26.234 -1.825 1 96.25 256 GLY A C 1
ATOM 1961 O O . GLY A 1 256 ? 6.691 27.375 -2.027 1 96.25 256 GLY A O 1
ATOM 1962 N N . LEU A 1 257 ? 6.395 25.188 -1.849 1 95.5 257 LEU A N 1
ATOM 1963 C CA . LEU A 1 257 ? 4.965 25.266 -2.125 1 95.5 257 LEU A CA 1
ATOM 1964 C C . LEU A 1 257 ? 4.242 26.031 -1.03 1 95.5 257 LEU A C 1
ATOM 1966 O O . LEU A 1 257 ? 3.348 26.828 -1.317 1 95.5 257 LEU A O 1
ATOM 1970 N N . SER A 1 258 ? 4.656 25.797 0.199 1 92.06 258 SER A N 1
ATOM 1971 C CA . SER A 1 258 ? 4.035 26.5 1.321 1 92.06 258 SER A CA 1
ATOM 1972 C C . SER A 1 258 ? 4.387 27.984 1.311 1 92.06 258 SER A C 1
ATOM 1974 O O . SER A 1 258 ? 3.58 28.812 1.727 1 92.06 258 SER A O 1
ATOM 1976 N N . ALA A 1 259 ? 5.562 28.281 0.874 1 92 259 ALA A N 1
ATOM 1977 C CA . ALA A 1 259 ? 5.984 29.688 0.796 1 92 259 ALA A CA 1
ATOM 1978 C C . ALA A 1 259 ? 5.152 30.453 -0.229 1 92 259 ALA A C 1
ATOM 1980 O O . ALA A 1 259 ? 4.855 31.625 -0.038 1 92 259 ALA A O 1
ATOM 1981 N N . VAL A 1 260 ? 4.758 29.781 -1.246 1 91.25 260 VAL A N 1
ATOM 1982 C CA . VAL A 1 260 ? 4.035 30.422 -2.336 1 91.25 260 VAL A CA 1
ATOM 1983 C C . VAL A 1 260 ? 2.535 30.406 -2.045 1 91.25 260 VAL A C 1
ATOM 1985 O O . VAL A 1 260 ? 1.848 31.406 -2.24 1 91.25 260 VAL A O 1
ATOM 1988 N N . PHE A 1 261 ? 2.021 29.266 -1.482 1 88.81 261 PHE A N 1
ATOM 1989 C CA . PHE A 1 261 ? 0.574 29.094 -1.431 1 88.81 261 PHE A CA 1
ATOM 1990 C C . PHE A 1 261 ? 0.09 29.016 0.012 1 88.81 261 PHE A C 1
ATOM 1992 O O . PHE A 1 261 ? -1.105 28.844 0.263 1 88.81 261 PHE A O 1
ATOM 1999 N N . GLY A 1 262 ? 0.988 29.156 0.927 1 85.25 262 GLY A N 1
ATOM 2000 C CA . GLY A 1 262 ? 0.576 29 2.312 1 85.25 262 GLY A CA 1
ATOM 2001 C C . GLY A 1 262 ? 0.125 27.594 2.646 1 85.25 262 GLY A C 1
ATOM 2002 O O . GLY A 1 262 ? 0.762 26.609 2.24 1 85.25 262 GLY A O 1
ATOM 2003 N N . VAL A 1 263 ? -0.941 27.438 3.348 1 80.31 263 VAL A N 1
ATOM 2004 C CA . VAL A 1 263 ? -1.43 26.141 3.812 1 80.31 263 VAL A CA 1
ATOM 2005 C C . VAL A 1 263 ? -1.888 25.297 2.623 1 80.31 263 VAL A C 1
ATOM 2007 O O . VAL A 1 263 ? -1.799 24.078 2.65 1 80.31 263 VAL A O 1
ATOM 2010 N N . ILE A 1 264 ? -2.336 25.906 1.581 1 84.94 264 ILE A N 1
ATOM 2011 C CA . ILE A 1 264 ? -2.727 25.219 0.359 1 84.94 264 ILE A CA 1
ATOM 2012 C C . ILE A 1 264 ? -1.527 24.469 -0.212 1 84.94 264 ILE A C 1
ATOM 2014 O O . ILE A 1 264 ? -1.686 23.406 -0.829 1 84.94 264 ILE A O 1
ATOM 2018 N N . GLY A 1 265 ? -0.354 25.047 0.065 1 89.88 265 GLY A N 1
ATOM 2019 C CA . GLY A 1 265 ? 0.862 24.391 -0.387 1 89.88 265 GLY A CA 1
ATOM 2020 C C . GLY A 1 265 ? 1.059 23.016 0.223 1 89.88 265 GLY A C 1
ATOM 2021 O O . GLY A 1 265 ? 1.601 22.109 -0.422 1 89.88 265 GLY A O 1
ATOM 2022 N N . VAL A 1 266 ? 0.603 22.859 1.457 1 87.5 266 VAL A N 1
ATOM 2023 C CA . VAL A 1 266 ? 0.658 21.547 2.113 1 87.5 266 VAL A CA 1
ATOM 2024 C C . VAL A 1 266 ? -0.233 20.562 1.37 1 87.5 266 VAL A C 1
ATOM 2026 O O . VAL A 1 266 ? 0.183 19.438 1.085 1 87.5 266 VAL A O 1
ATOM 2029 N N . GLY A 1 267 ? -1.436 20.984 1.005 1 88.81 267 GLY A N 1
ATOM 2030 C CA . GLY A 1 267 ? -2.342 20.141 0.24 1 88.81 267 GLY A CA 1
ATOM 2031 C C . GLY A 1 267 ? -1.782 19.734 -1.111 1 88.81 267 GLY A C 1
ATOM 2032 O O . GLY A 1 267 ? -1.923 18.594 -1.528 1 88.81 267 GLY A O 1
ATOM 2033 N N . VAL A 1 268 ? -1.117 20.672 -1.733 1 93.62 268 VAL A N 1
ATOM 2034 C CA . VAL A 1 268 ? -0.522 20.391 -3.035 1 93.62 268 VAL A CA 1
ATOM 2035 C C . VAL A 1 268 ? 0.593 19.359 -2.883 1 93.62 268 VAL A C 1
ATOM 2037 O O . VAL A 1 268 ? 0.76 18.484 -3.734 1 93.62 268 VAL A O 1
ATOM 2040 N N . SER A 1 269 ? 1.343 19.484 -1.805 1 95.75 269 SER A N 1
ATOM 2041 C CA . SER A 1 269 ? 2.385 18.5 -1.535 1 95.75 269 SER A CA 1
ATOM 2042 C C . SER A 1 269 ? 1.794 17.094 -1.356 1 95.75 269 SER A C 1
ATOM 2044 O O . SER A 1 269 ? 2.332 16.125 -1.878 1 95.75 269 SER A O 1
ATOM 2046 N N . ILE A 1 270 ? 0.678 17 -0.668 1 94.69 270 ILE A N 1
ATOM 2047 C CA . ILE A 1 270 ? 0.016 15.719 -0.463 1 94.69 270 ILE A CA 1
ATOM 2048 C C . ILE A 1 270 ? -0.476 15.172 -1.801 1 94.69 270 ILE A C 1
ATOM 2050 O O . ILE A 1 270 ? -0.321 13.984 -2.086 1 94.69 270 ILE A O 1
ATOM 2054 N N . LEU A 1 271 ? -1.037 16.047 -2.625 1 95.62 271 LEU A N 1
ATOM 2055 C CA . LEU A 1 271 ? -1.478 15.641 -3.955 1 95.62 271 LEU A CA 1
ATOM 2056 C C . LEU A 1 271 ? -0.31 15.094 -4.77 1 95.62 271 LEU A C 1
ATOM 2058 O O . LEU A 1 271 ? -0.441 14.062 -5.434 1 95.62 271 LEU A O 1
ATOM 2062 N N . LEU A 1 272 ? 0.809 15.75 -4.629 1 97.12 272 LEU A N 1
ATOM 2063 C CA . LEU A 1 272 ? 1.987 15.398 -5.418 1 97.12 272 LEU A CA 1
ATOM 2064 C C . LEU A 1 272 ? 2.615 14.102 -4.91 1 97.12 272 LEU A C 1
ATOM 2066 O O . LEU A 1 272 ? 2.811 13.164 -5.684 1 97.12 272 LEU A O 1
ATOM 2070 N N . PHE A 1 273 ? 2.867 13.992 -3.629 1 97.69 273 PHE A N 1
ATOM 2071 C CA . PHE A 1 273 ? 3.674 12.898 -3.104 1 97.69 273 PHE A CA 1
ATOM 2072 C C . PHE A 1 273 ? 2.803 11.688 -2.773 1 97.69 273 PHE A C 1
ATOM 2074 O O . PHE A 1 273 ? 3.221 10.547 -2.959 1 97.69 273 PHE A O 1
ATOM 2081 N N . VAL A 1 274 ? 1.587 11.922 -2.336 1 96.69 274 VAL A N 1
ATOM 2082 C CA . VAL A 1 274 ? 0.779 10.812 -1.829 1 96.69 274 VAL A CA 1
ATOM 2083 C C . VAL A 1 274 ? -0.207 10.359 -2.902 1 96.69 274 VAL A C 1
ATOM 2085 O O . VAL A 1 274 ? -0.218 9.188 -3.289 1 96.69 274 VAL A O 1
ATOM 2088 N N . VAL A 1 275 ? -0.966 11.266 -3.461 1 96.94 275 VAL A N 1
ATOM 2089 C CA . VAL A 1 275 ? -2.08 10.93 -4.344 1 96.94 275 VAL A CA 1
ATOM 2090 C C . VAL A 1 275 ? -1.549 10.523 -5.715 1 96.94 275 VAL A C 1
ATOM 2092 O O . VAL A 1 275 ? -1.983 9.516 -6.281 1 96.94 275 VAL A O 1
ATOM 2095 N N . LEU A 1 276 ? -0.597 11.289 -6.234 1 97.12 276 LEU A N 1
ATOM 2096 C CA . LEU A 1 276 ? -0.064 11 -7.562 1 97.12 276 LEU A CA 1
ATOM 2097 C C . LEU A 1 276 ? 1.218 10.18 -7.465 1 97.12 276 LEU A C 1
ATOM 2099 O O . LEU A 1 276 ? 1.406 9.219 -8.219 1 97.12 276 LEU A O 1
ATOM 2103 N N . GLY A 1 277 ? 2.057 10.539 -6.539 1 98.06 277 GLY A N 1
ATOM 2104 C CA . GLY A 1 277 ? 3.406 10.008 -6.465 1 98.06 277 GLY A CA 1
ATOM 2105 C C . GLY A 1 277 ? 3.445 8.539 -6.074 1 98.06 277 GLY A C 1
ATOM 2106 O O . GLY A 1 277 ? 4.098 7.734 -6.742 1 98.06 277 GLY A O 1
ATOM 2107 N N . ASN A 1 278 ? 2.738 8.125 -5.023 1 97.62 278 ASN A N 1
ATOM 2108 C CA . ASN A 1 278 ? 2.844 6.773 -4.488 1 97.62 278 ASN A CA 1
ATOM 2109 C C . ASN A 1 278 ? 2.312 5.734 -5.469 1 97.62 278 ASN A C 1
ATOM 2111 O O . ASN A 1 278 ? 3.006 4.77 -5.797 1 97.62 278 ASN A O 1
ATOM 2115 N N . PRO A 1 279 ? 1.091 5.891 -6.051 1 96.88 279 PRO A N 1
ATOM 2116 C CA . PRO A 1 279 ? 0.584 4.859 -6.957 1 96.88 279 PRO A CA 1
ATOM 2117 C C . PRO A 1 279 ? 1.38 4.773 -8.258 1 96.88 279 PRO A C 1
ATOM 2119 O O . PRO A 1 279 ? 1.357 3.74 -8.93 1 96.88 279 PRO A O 1
ATOM 2122 N N . SER A 1 280 ? 2.107 5.801 -8.57 1 97.31 280 SER A N 1
ATOM 2123 C CA . SER A 1 280 ? 2.846 5.832 -9.828 1 97.31 280 SER A CA 1
ATOM 2124 C C . SER A 1 280 ? 4.305 5.449 -9.625 1 97.31 280 SER A C 1
ATOM 2126 O O . SER A 1 280 ? 5.094 5.445 -10.57 1 97.31 280 SER A O 1
ATOM 2128 N N . ALA A 1 281 ? 4.711 5.047 -8.445 1 97.31 281 ALA A N 1
ATOM 2129 C CA . ALA A 1 281 ? 6.117 4.98 -8.055 1 97.31 281 ALA A CA 1
ATOM 2130 C C . ALA A 1 281 ? 6.773 3.709 -8.586 1 97.31 281 ALA A C 1
ATOM 2132 O O . ALA A 1 281 ? 7.984 3.525 -8.445 1 97.31 281 ALA A O 1
ATOM 2133 N N . GLY A 1 282 ? 5.984 2.766 -9.156 1 94.06 282 GLY A N 1
ATOM 2134 C CA . GLY A 1 282 ? 6.551 1.532 -9.68 1 94.06 282 GLY A CA 1
ATOM 2135 C C . GLY A 1 282 ? 6.926 0.542 -8.586 1 94.06 282 GLY A C 1
ATOM 2136 O O . GLY A 1 282 ? 7.742 -0.354 -8.812 1 94.06 282 GLY A O 1
ATOM 2137 N N . GLY A 1 283 ? 6.363 0.752 -7.387 1 91.88 283 GLY A N 1
ATOM 2138 C CA . GLY A 1 283 ? 6.645 -0.107 -6.25 1 91.88 283 GLY A CA 1
ATOM 2139 C C . GLY A 1 283 ? 5.668 -1.26 -6.113 1 91.88 283 GLY A C 1
ATOM 2140 O O . GLY A 1 283 ? 5.961 -2.381 -6.535 1 91.88 283 GLY A O 1
ATOM 2141 N N . ALA A 1 284 ? 4.387 -0.99 -5.82 1 86.31 284 ALA A N 1
ATOM 2142 C CA . ALA A 1 284 ? 3.357 -2.018 -5.688 1 86.31 284 ALA A CA 1
ATOM 2143 C C . ALA A 1 284 ? 3.172 -2.781 -6.996 1 86.31 284 ALA A C 1
ATOM 2145 O O . ALA A 1 284 ? 3.098 -4.012 -7 1 86.31 284 ALA A O 1
ATOM 2146 N N . PHE A 1 285 ? 3.119 -1.964 -8.008 1 92.62 285 PHE A N 1
ATOM 2147 C CA . PHE A 1 285 ? 3.131 -2.49 -9.367 1 92.62 285 PHE A CA 1
ATOM 2148 C C . PHE A 1 285 ? 4.184 -1.781 -10.211 1 92.62 285 PHE A C 1
ATOM 2150 O O . PHE A 1 285 ? 4.328 -0.559 -10.133 1 92.62 285 PHE A O 1
ATOM 2157 N N . ASN A 1 286 ? 4.953 -2.568 -10.953 1 94.44 286 ASN A N 1
ATOM 2158 C CA . ASN A 1 286 ? 5.914 -1.964 -11.867 1 94.44 286 ASN A CA 1
ATOM 2159 C C . ASN A 1 286 ? 5.215 -1.205 -12.992 1 94.44 286 ASN A C 1
ATOM 2161 O O . ASN A 1 286 ? 4.023 -1.411 -13.242 1 94.44 286 ASN A O 1
ATOM 2165 N N . TYR A 1 287 ? 5.969 -0.39 -13.672 1 93 287 TYR A N 1
ATOM 2166 C CA . TYR A 1 287 ? 5.414 0.559 -14.625 1 93 287 TYR A CA 1
ATOM 2167 C C . TYR A 1 287 ? 4.68 -0.165 -15.75 1 93 287 TYR A C 1
ATOM 2169 O O . TYR A 1 287 ? 3.633 0.296 -16.219 1 93 287 TYR A O 1
ATOM 2177 N N . GLY A 1 288 ? 5.156 -1.266 -16.125 1 92 288 GLY A N 1
ATOM 2178 C CA . GLY A 1 288 ? 4.578 -2 -17.234 1 92 288 GLY A CA 1
ATOM 2179 C C . GLY A 1 288 ? 3.178 -2.508 -16.953 1 92 288 GLY A C 1
ATOM 2180 O O . GLY A 1 288 ? 2.457 -2.898 -17.875 1 92 288 GLY A O 1
ATOM 2181 N N . LEU A 1 289 ? 2.799 -2.465 -15.711 1 94.44 289 LEU A N 1
ATOM 2182 C CA . LEU A 1 289 ? 1.481 -2.963 -15.328 1 94.44 289 LEU A CA 1
ATOM 2183 C C . LEU A 1 289 ? 0.541 -1.812 -14.984 1 94.44 289 LEU A C 1
ATOM 2185 O O . LEU A 1 289 ? -0.665 -2.016 -14.828 1 94.44 289 LEU A O 1
ATOM 2189 N N . LEU A 1 290 ? 1.062 -0.621 -14.922 1 94 290 LEU A N 1
ATOM 2190 C CA . LEU A 1 290 ? 0.264 0.541 -14.547 1 94 290 LEU A CA 1
ATOM 2191 C C . LEU A 1 290 ? -0.432 1.139 -15.766 1 94 290 LEU A C 1
ATOM 2193 O O . LEU A 1 290 ? 0.152 1.204 -16.844 1 94 290 LEU A O 1
ATOM 2197 N N . PRO A 1 291 ? -1.699 1.558 -15.633 1 93.06 291 PRO A N 1
ATOM 2198 C CA . PRO A 1 291 ? -2.338 2.324 -16.703 1 93.06 291 PRO A CA 1
ATOM 2199 C C . PRO A 1 291 ? -1.812 3.754 -16.797 1 93.06 291 PRO A C 1
ATOM 2201 O O . PRO A 1 291 ? -1.068 4.203 -15.922 1 93.06 291 PRO A O 1
ATOM 2204 N N . GLN A 1 292 ? -2.111 4.312 -18 1 91.75 292 GLN A N 1
ATOM 2205 C CA . GLN A 1 292 ? -1.869 5.75 -18.078 1 91.75 292 GLN A CA 1
ATOM 2206 C C . GLN A 1 292 ? -2.838 6.512 -17.172 1 91.75 292 GLN A C 1
ATOM 2208 O O . GLN A 1 292 ? -3.984 6.098 -17 1 91.75 292 GLN A O 1
ATOM 2213 N N . PRO A 1 293 ? -2.465 7.664 -16.516 1 94 293 PRO A N 1
ATOM 2214 C CA . PRO A 1 293 ? -1.207 8.383 -16.734 1 94 293 PRO A CA 1
ATOM 2215 C C . PRO A 1 293 ? -0.115 7.977 -15.742 1 94 293 PRO A C 1
ATOM 2217 O O . PRO A 1 293 ? 0.998 8.508 -15.797 1 94 293 PRO A O 1
ATOM 2220 N N . TRP A 1 294 ? -0.41 7.043 -14.828 1 95.31 294 TRP A N 1
ATOM 2221 C CA . TRP A 1 294 ? 0.521 6.66 -13.773 1 95.31 294 TRP A CA 1
ATOM 2222 C C . TRP A 1 294 ? 1.814 6.105 -14.367 1 95.31 294 TRP A C 1
ATOM 2224 O O . TRP A 1 294 ? 2.908 6.438 -13.898 1 95.31 294 TRP A O 1
ATOM 2234 N N . ARG A 1 295 ? 1.679 5.336 -15.375 1 93.06 295 ARG A N 1
ATOM 2235 C CA . ARG A 1 295 ? 2.822 4.715 -16.031 1 93.06 295 ARG A CA 1
ATOM 2236 C C . ARG A 1 295 ? 3.811 5.77 -16.516 1 93.06 295 ARG A C 1
ATOM 2238 O O . ARG A 1 295 ? 5.02 5.633 -16.328 1 93.06 295 ARG A O 1
ATOM 2245 N N . PHE A 1 296 ? 3.277 6.809 -17.016 1 92.75 296 PHE A N 1
ATOM 2246 C CA . PHE A 1 296 ? 4.109 7.836 -17.625 1 92.75 296 PHE A CA 1
ATOM 2247 C C . PHE A 1 296 ? 4.715 8.742 -16.562 1 92.75 296 PHE A C 1
ATOM 2249 O O . PHE A 1 296 ? 5.914 9.031 -16.594 1 92.75 296 PHE A O 1
ATOM 2256 N N . ILE A 1 297 ? 4 9.156 -15.664 1 95.25 297 ILE A N 1
ATOM 2257 C CA . ILE A 1 297 ? 4.434 10.227 -14.766 1 95.25 297 ILE A CA 1
ATOM 2258 C C . ILE A 1 297 ? 5.352 9.656 -13.688 1 95.25 297 ILE A C 1
ATOM 2260 O O . ILE A 1 297 ? 6.129 10.391 -13.078 1 95.25 297 ILE A O 1
ATOM 2264 N N . GLY A 1 298 ? 5.305 8.398 -13.422 1 95.38 298 GLY A N 1
ATOM 2265 C CA . GLY A 1 298 ? 5.957 7.785 -12.281 1 95.38 298 GLY A CA 1
ATOM 2266 C C . GLY A 1 298 ? 7.457 8.031 -12.25 1 95.38 298 GLY A C 1
ATOM 2267 O O . GLY A 1 298 ? 7.992 8.492 -11.242 1 95.38 298 GLY A O 1
ATOM 2268 N N . GLN A 1 299 ? 8.117 7.91 -13.383 1 92.94 299 GLN A N 1
ATOM 2269 C CA . GLN A 1 299 ? 9.57 7.977 -13.422 1 92.94 299 GLN A CA 1
ATOM 2270 C C . GLN A 1 299 ? 10.062 9.414 -13.258 1 92.94 299 GLN A C 1
ATOM 2272 O O . GLN A 1 299 ? 11.242 9.641 -12.984 1 92.94 299 GLN A O 1
ATOM 2277 N N . TRP A 1 300 ? 9.109 10.297 -13.305 1 97.12 300 TRP A N 1
ATOM 2278 C CA . TRP A 1 300 ? 9.5 11.695 -13.273 1 97.12 300 TRP A CA 1
ATOM 2279 C C . TRP A 1 300 ? 9.211 12.32 -11.906 1 97.12 300 TRP A C 1
ATOM 2281 O O . TRP A 1 300 ? 9.539 13.484 -11.664 1 97.12 300 TRP A O 1
ATOM 2291 N N . LEU A 1 301 ? 8.641 11.625 -11.062 1 98.38 301 LEU A N 1
ATOM 2292 C CA . LEU A 1 301 ? 8.336 12.117 -9.719 1 98.38 301 LEU A CA 1
ATOM 2293 C C . LEU A 1 301 ? 9.352 11.602 -8.711 1 98.38 301 LEU A C 1
ATOM 2295 O O . LEU A 1 301 ? 9.977 10.562 -8.922 1 98.38 301 LEU A O 1
ATOM 2299 N N . PRO A 1 302 ? 9.531 12.328 -7.594 1 98.75 302 PRO A N 1
ATOM 2300 C CA . PRO A 1 302 ? 10.484 11.883 -6.578 1 98.75 302 PRO A CA 1
ATOM 2301 C C . PRO A 1 302 ? 10.195 10.469 -6.074 1 98.75 302 PRO A C 1
ATOM 2303 O O . PRO A 1 302 ? 11.117 9.711 -5.777 1 98.75 302 PRO A O 1
ATOM 2306 N N . ASN A 1 303 ? 8.922 10.07 -6.043 1 98.69 303 ASN A N 1
ATOM 2307 C CA . ASN A 1 303 ? 8.523 8.75 -5.578 1 98.69 303 ASN A CA 1
ATOM 2308 C C . ASN A 1 303 ? 9.117 7.645 -6.441 1 98.69 303 ASN A C 1
ATOM 2310 O O . ASN A 1 303 ? 9.828 6.773 -5.938 1 98.69 303 ASN A O 1
ATOM 2314 N N . GLY A 1 304 ? 8.867 7.781 -7.746 1 98.5 304 GLY A N 1
ATOM 2315 C CA . GLY A 1 304 ? 9.383 6.785 -8.664 1 98.5 304 GLY A CA 1
ATOM 2316 C C . GLY A 1 304 ? 10.898 6.789 -8.766 1 98.5 304 GLY A C 1
ATOM 2317 O O . GLY A 1 304 ? 11.531 5.73 -8.773 1 98.5 304 GLY A O 1
ATOM 2318 N N . ALA A 1 305 ? 11.453 7.98 -8.805 1 98.62 305 ALA A N 1
ATOM 2319 C CA . ALA A 1 305 ? 12.906 8.109 -8.852 1 98.62 305 ALA A CA 1
ATOM 2320 C C . ALA A 1 305 ? 13.555 7.488 -7.613 1 98.62 305 ALA A C 1
ATOM 2322 O O . ALA A 1 305 ? 14.594 6.832 -7.715 1 98.62 305 ALA A O 1
ATOM 2323 N N . GLY A 1 306 ? 12.969 7.719 -6.465 1 98.75 306 GLY A N 1
ATOM 2324 C CA . GLY A 1 306 ? 13.477 7.125 -5.238 1 98.75 306 GLY A CA 1
ATOM 2325 C C . GLY A 1 306 ? 13.414 5.609 -5.242 1 98.75 306 GLY A C 1
ATOM 2326 O O . GLY A 1 306 ? 14.391 4.941 -4.914 1 98.75 306 GLY A O 1
ATOM 2327 N N . VAL A 1 307 ? 12.266 5.035 -5.629 1 98.5 307 VAL A N 1
ATOM 2328 C CA . VAL A 1 307 ? 12.062 3.592 -5.645 1 98.5 307 VAL A CA 1
ATOM 2329 C C . VAL A 1 307 ? 13.008 2.943 -6.648 1 98.5 307 VAL A C 1
ATOM 2331 O O . VAL A 1 307 ? 13.648 1.935 -6.344 1 98.5 307 VAL A O 1
ATOM 2334 N N . ASP A 1 308 ? 13.141 3.564 -7.77 1 98 308 ASP A N 1
ATOM 2335 C CA . ASP A 1 308 ? 14.039 3.051 -8.789 1 98 308 ASP A CA 1
ATOM 2336 C C . ASP A 1 308 ? 15.5 3.135 -8.336 1 98 308 ASP A C 1
ATOM 2338 O O . ASP A 1 308 ? 16.312 2.264 -8.656 1 98 308 ASP A O 1
ATOM 2342 N N . ALA A 1 309 ? 15.805 4.168 -7.633 1 98.62 309 ALA A N 1
ATOM 2343 C CA . ALA A 1 309 ? 17.156 4.309 -7.125 1 98.62 309 ALA A CA 1
ATOM 2344 C C . ALA A 1 309 ? 17.484 3.211 -6.117 1 98.62 309 ALA A C 1
ATOM 2346 O O . ALA A 1 309 ? 18.594 2.652 -6.129 1 98.62 309 ALA A O 1
ATOM 2347 N N . VAL A 1 310 ? 16.578 2.906 -5.234 1 98.62 310 VAL A N 1
ATOM 2348 C CA . VAL A 1 310 ? 16.797 1.813 -4.289 1 98.62 310 VAL A CA 1
ATOM 2349 C C . VAL A 1 310 ? 17.047 0.515 -5.051 1 98.62 310 VAL A C 1
ATOM 2351 O O . VAL A 1 310 ? 17.984 -0.222 -4.738 1 98.62 310 VAL A O 1
ATOM 2354 N N . ARG A 1 311 ? 16.203 0.281 -6.027 1 97.56 311 ARG A N 1
ATOM 2355 C CA . ARG A 1 311 ? 16.359 -0.932 -6.824 1 97.56 311 ARG A CA 1
ATOM 2356 C C . ARG A 1 311 ? 17.719 -0.967 -7.512 1 97.56 311 ARG A C 1
ATOM 2358 O O . ARG A 1 311 ? 18.391 -1.999 -7.516 1 97.56 311 ARG A O 1
ATOM 2365 N N . SER A 1 312 ? 18.062 0.129 -8.07 1 97.69 312 SER A N 1
ATOM 2366 C CA . SER A 1 312 ? 19.359 0.243 -8.75 1 97.69 312 SER A CA 1
ATOM 2367 C C . SER A 1 312 ? 20.5 -0.03 -7.789 1 97.69 312 SER A C 1
ATOM 2369 O O . SER A 1 312 ? 21.438 -0.768 -8.125 1 97.69 312 SER A O 1
ATOM 2371 N N . ILE A 1 313 ? 20.438 0.482 -6.613 1 98.25 313 ILE A N 1
ATOM 2372 C CA . ILE A 1 313 ? 21.484 0.371 -5.613 1 98.25 313 ILE A CA 1
ATOM 2373 C C . ILE A 1 313 ? 21.578 -1.07 -5.113 1 98.25 313 ILE A C 1
ATOM 2375 O O . ILE A 1 313 ? 22.672 -1.647 -5.055 1 98.25 313 ILE A O 1
ATOM 2379 N N . VAL A 1 314 ? 20.469 -1.705 -4.852 1 97.94 314 VAL A N 1
ATOM 2380 C CA . VAL A 1 314 ? 20.453 -2.977 -4.137 1 97.94 314 VAL A CA 1
ATOM 2381 C C . VAL A 1 314 ? 20.562 -4.129 -5.133 1 97.94 314 VAL A C 1
ATOM 2383 O O . VAL A 1 314 ? 21.234 -5.129 -4.855 1 97.94 314 VAL A O 1
ATOM 2386 N N . TYR A 1 315 ? 19.969 -3.943 -6.348 1 97.31 315 TYR A N 1
ATOM 2387 C CA . TYR A 1 315 ? 19.797 -5.137 -7.168 1 97.31 315 TYR A CA 1
ATOM 2388 C C . TYR A 1 315 ? 20.484 -4.973 -8.523 1 97.31 315 TYR A C 1
ATOM 2390 O O . TYR A 1 315 ? 20.797 -5.961 -9.188 1 97.31 315 TYR A O 1
ATOM 2398 N N . LEU A 1 316 ? 20.781 -3.734 -8.961 1 96.38 316 LEU A N 1
ATOM 2399 C CA . LEU A 1 316 ? 21.188 -3.559 -10.352 1 96.38 316 LEU A CA 1
ATOM 2400 C C . LEU A 1 316 ? 22.594 -2.971 -10.438 1 96.38 316 LEU A C 1
ATOM 2402 O O . LEU A 1 316 ? 22.938 -2.33 -11.43 1 96.38 316 LEU A O 1
ATOM 2406 N N . ASP A 1 317 ? 23.344 -3.021 -9.352 1 94.81 317 ASP A N 1
ATOM 2407 C CA . ASP A 1 317 ? 24.734 -2.58 -9.297 1 94.81 317 ASP A CA 1
ATOM 2408 C C . ASP A 1 317 ? 24.875 -1.123 -9.742 1 94.81 317 ASP A C 1
ATOM 2410 O O . ASP A 1 317 ? 25.812 -0.765 -10.445 1 94.81 317 ASP A O 1
ATOM 2414 N N . GLY A 1 318 ? 23.812 -0.374 -9.508 1 95.44 318 GLY A N 1
ATOM 2415 C CA . GLY A 1 318 ? 23.875 1.06 -9.742 1 95.44 318 GLY A CA 1
ATOM 2416 C C . GLY A 1 318 ? 23.484 1.452 -11.156 1 95.44 318 GLY A C 1
ATOM 2417 O O . GLY A 1 318 ? 23.625 2.611 -11.547 1 95.44 318 GLY A O 1
ATOM 2418 N N . GLU A 1 319 ? 23 0.494 -11.898 1 93.19 319 GLU A N 1
ATOM 2419 C CA . GLU A 1 319 ? 22.562 0.812 -13.258 1 93.19 319 GLU A CA 1
ATOM 2420 C C . GLU A 1 319 ? 21.469 1.863 -13.258 1 93.19 319 GLU A C 1
ATOM 2422 O O . GLU A 1 319 ? 20.469 1.727 -12.539 1 93.19 319 GLU A O 1
ATOM 2427 N N . GLY A 1 320 ? 21.672 2.992 -14.07 1 94.12 320 GLY A N 1
ATOM 2428 C CA . GLY A 1 320 ? 20.672 4.031 -14.242 1 94.12 320 GLY A CA 1
ATOM 2429 C C . GLY A 1 320 ? 20.578 4.969 -13.055 1 94.12 320 GLY A C 1
ATOM 2430 O O . GLY A 1 320 ? 19.75 5.887 -13.047 1 94.12 320 GLY A O 1
ATOM 2431 N N . LEU A 1 321 ? 21.422 4.793 -12.078 1 97.06 321 LEU A N 1
ATOM 2432 C CA . LEU A 1 321 ? 21.328 5.531 -10.82 1 97.06 321 LEU A CA 1
ATOM 2433 C C . LEU A 1 321 ? 21.438 7.031 -11.062 1 97.06 321 LEU A C 1
ATOM 2435 O O . LEU A 1 321 ? 20.766 7.82 -10.406 1 97.06 321 LEU A O 1
ATOM 2439 N N . GLY A 1 322 ? 22.25 7.387 -12 1 97.69 322 GLY A N 1
ATOM 2440 C CA . GLY A 1 322 ? 22.438 8.797 -12.312 1 97.69 322 GLY A CA 1
ATOM 2441 C C . GLY A 1 322 ? 21.156 9.492 -12.711 1 97.69 322 GLY A C 1
ATOM 2442 O O . GLY A 1 322 ? 20.891 10.625 -12.289 1 97.69 322 GLY A O 1
ATOM 2443 N N . PHE A 1 323 ? 20.359 8.883 -13.492 1 97.44 323 PHE A N 1
ATOM 2444 C CA . PHE A 1 323 ? 19.094 9.461 -13.93 1 97.44 323 PHE A CA 1
ATOM 2445 C C . PHE A 1 323 ? 18.156 9.695 -12.742 1 97.44 323 PHE A C 1
ATOM 2447 O O . PHE A 1 323 ? 17.516 10.734 -12.656 1 97.44 323 PHE A O 1
ATOM 2454 N N . HIS A 1 324 ? 18.047 8.727 -11.891 1 98.19 324 HIS A N 1
ATOM 2455 C CA . HIS A 1 324 ? 17.156 8.836 -10.75 1 98.19 324 HIS A CA 1
ATOM 2456 C C . HIS A 1 324 ? 17.578 9.977 -9.828 1 98.19 324 HIS A C 1
ATOM 2458 O O . HIS A 1 324 ? 16.734 10.742 -9.352 1 98.19 324 HIS A O 1
ATOM 2464 N N . TYR A 1 325 ? 18.891 10.133 -9.617 1 98.56 325 TYR A N 1
ATOM 2465 C CA . TYR A 1 325 ? 19.391 11.242 -8.82 1 98.56 325 TYR A CA 1
ATOM 2466 C C . TYR A 1 325 ? 19.141 12.57 -9.523 1 98.56 325 TYR A C 1
ATOM 2468 O O . TYR A 1 325 ? 18.891 13.594 -8.875 1 98.56 325 TYR A O 1
ATOM 2476 N N . LEU A 1 326 ? 19.172 12.555 -10.852 1 98.56 326 LEU A N 1
ATOM 2477 C CA . LEU A 1 326 ? 18.922 13.781 -11.602 1 98.56 326 LEU A CA 1
ATOM 2478 C C . LEU A 1 326 ? 17.469 14.219 -11.43 1 98.56 326 LEU A C 1
ATOM 2480 O O . LEU A 1 326 ? 17.188 15.422 -11.328 1 98.56 326 LEU A O 1
ATOM 2484 N N . VAL A 1 327 ? 16.562 13.297 -11.469 1 98.69 327 VAL A N 1
ATOM 2485 C CA . VAL A 1 327 ? 15.148 13.617 -11.25 1 98.69 327 VAL A CA 1
ATOM 2486 C C . VAL A 1 327 ? 14.961 14.219 -9.859 1 98.69 327 VAL A C 1
ATOM 2488 O O . VAL A 1 327 ? 14.297 15.25 -9.703 1 98.69 327 VAL A O 1
ATOM 2491 N N . LEU A 1 328 ? 15.594 13.625 -8.844 1 98.75 328 LEU A N 1
ATOM 2492 C CA . LEU A 1 328 ? 15.516 14.141 -7.484 1 98.75 328 LEU A CA 1
ATOM 2493 C C . LEU A 1 328 ? 16.125 15.531 -7.391 1 98.75 328 LEU A C 1
ATOM 2495 O O . LEU A 1 328 ? 15.57 16.422 -6.746 1 98.75 328 LEU A O 1
ATOM 2499 N N . ALA A 1 329 ? 17.25 15.695 -8.07 1 98.5 329 ALA A N 1
ATOM 2500 C CA . ALA A 1 329 ? 17.922 17 -8.07 1 98.5 329 ALA A CA 1
ATOM 2501 C C . ALA A 1 329 ? 17.047 18.062 -8.727 1 98.5 329 ALA A C 1
ATOM 2503 O O . ALA A 1 329 ? 17.031 19.219 -8.289 1 98.5 329 ALA A O 1
ATOM 2504 N N . TRP A 1 330 ? 16.406 17.641 -9.758 1 98.5 330 TRP A N 1
ATOM 2505 C CA . TRP A 1 330 ? 15.531 18.578 -10.445 1 98.5 330 TRP A CA 1
ATOM 2506 C C . TRP A 1 330 ? 14.414 19.047 -9.531 1 98.5 330 TRP A C 1
ATOM 2508 O O . TRP A 1 330 ? 14.102 20.25 -9.484 1 98.5 330 TRP A O 1
ATOM 2518 N N . TRP A 1 331 ? 13.773 18.203 -8.82 1 98.69 331 TRP A N 1
ATOM 2519 C CA . TRP A 1 331 ? 12.695 18.562 -7.906 1 98.69 331 TRP A CA 1
ATOM 2520 C C . TRP A 1 331 ? 13.227 19.391 -6.738 1 98.69 331 TRP A C 1
ATOM 2522 O O . TRP A 1 331 ? 12.57 20.328 -6.277 1 98.69 331 TRP A O 1
ATOM 2532 N N . LEU A 1 332 ? 14.414 19 -6.246 1 98.31 332 LEU A N 1
ATOM 2533 C CA . LEU A 1 332 ? 15.062 19.781 -5.195 1 98.31 332 LEU A CA 1
ATOM 2534 C C . LEU A 1 332 ? 15.305 21.219 -5.656 1 98.31 332 LEU A C 1
ATOM 2536 O O . LEU A 1 332 ? 15.016 22.156 -4.926 1 98.31 332 LEU A O 1
ATOM 2540 N N . ALA A 1 333 ? 15.781 21.359 -6.848 1 98.19 333 ALA A N 1
ATOM 2541 C CA . ALA A 1 333 ? 16.047 22.672 -7.422 1 98.19 333 ALA A CA 1
ATOM 2542 C C . ALA A 1 333 ? 14.742 23.469 -7.586 1 98.19 333 ALA A C 1
ATOM 2544 O O . ALA A 1 333 ? 14.695 24.656 -7.281 1 98.19 333 ALA A O 1
ATOM 2545 N N . LEU A 1 334 ? 13.711 22.797 -8.07 1 98.06 334 LEU A N 1
ATOM 2546 C CA . LEU A 1 334 ? 12.414 23.453 -8.234 1 98.06 334 LEU A CA 1
ATOM 2547 C C . LEU A 1 334 ? 11.875 23.953 -6.898 1 98.06 334 LEU A C 1
ATOM 2549 O O . LEU A 1 334 ? 11.367 25.062 -6.809 1 98.06 334 LEU A O 1
ATOM 2553 N N . GLY A 1 335 ? 11.969 23.094 -5.879 1 97.75 335 GLY A N 1
ATOM 2554 C CA . GLY A 1 335 ? 11.547 23.5 -4.551 1 97.75 335 GLY A CA 1
ATOM 2555 C C . GLY A 1 335 ? 12.336 24.688 -4.012 1 97.75 335 GLY A C 1
ATOM 2556 O O . GLY A 1 335 ? 11.766 25.609 -3.43 1 97.75 335 GLY A O 1
ATOM 2557 N N . LEU A 1 336 ? 13.633 24.672 -4.215 1 96.19 336 LEU A N 1
ATOM 2558 C CA . LEU A 1 336 ? 14.5 25.766 -3.775 1 96.19 336 LEU A CA 1
ATOM 2559 C C . LEU A 1 336 ? 14.156 27.062 -4.5 1 96.19 336 LEU A C 1
ATOM 2561 O O . LEU A 1 336 ? 14.102 28.125 -3.883 1 96.19 336 LEU A O 1
ATOM 2565 N N . LEU A 1 337 ? 13.898 26.953 -5.738 1 96.38 337 LEU A N 1
ATOM 2566 C CA . LEU A 1 337 ? 13.547 28.125 -6.535 1 96.38 337 LEU A CA 1
ATOM 2567 C C . LEU A 1 337 ? 12.242 28.734 -6.043 1 96.38 337 LEU A C 1
ATOM 2569 O O . LEU A 1 337 ? 12.141 29.953 -5.906 1 96.38 337 LEU A O 1
ATOM 2573 N N . LEU A 1 338 ? 11.25 27.922 -5.785 1 95.19 338 LEU A N 1
ATOM 2574 C CA . LEU A 1 338 ? 9.977 28.406 -5.266 1 95.19 338 LEU A CA 1
ATOM 2575 C C . LEU A 1 338 ? 10.172 29.062 -3.898 1 95.19 338 LEU A C 1
ATOM 2577 O O . LEU A 1 338 ? 9.594 30.125 -3.627 1 95.19 338 LEU A O 1
ATOM 2581 N N . PHE A 1 339 ? 10.969 28.422 -3.123 1 93.12 339 PHE A N 1
ATOM 2582 C CA . PHE A 1 339 ? 11.219 28.891 -1.769 1 93.12 339 PHE A CA 1
ATOM 2583 C C . PHE A 1 339 ? 11.922 30.25 -1.791 1 93.12 339 PHE A C 1
ATOM 2585 O O . PHE A 1 339 ? 11.516 31.188 -1.097 1 93.12 339 PHE A O 1
ATOM 2592 N N . LEU A 1 340 ? 12.883 30.391 -2.643 1 89.81 340 LEU A N 1
ATOM 2593 C CA . LEU A 1 340 ? 13.656 31.625 -2.75 1 89.81 340 LEU A CA 1
ATOM 2594 C C . LEU A 1 340 ? 12.859 32.719 -3.449 1 89.81 340 LEU A C 1
ATOM 2596 O O . LEU A 1 340 ? 12.961 33.906 -3.094 1 89.81 340 LEU A O 1
ATOM 2600 N N . ALA A 1 341 ? 12.117 32.375 -4.418 1 88.88 341 ALA A N 1
ATOM 2601 C CA . ALA A 1 341 ? 11.297 33.344 -5.137 1 88.88 341 ALA A CA 1
ATOM 2602 C C . ALA A 1 341 ? 10.258 34 -4.211 1 88.88 341 ALA A C 1
ATOM 2604 O O . ALA A 1 341 ? 9.969 35.188 -4.312 1 88.88 341 ALA A O 1
ATOM 2605 N N . ALA A 1 342 ? 9.719 33.219 -3.406 1 86.88 342 ALA A N 1
ATOM 2606 C CA . ALA A 1 342 ? 8.727 33.719 -2.461 1 86.88 342 ALA A CA 1
ATOM 2607 C C . ALA A 1 342 ? 9.375 34.625 -1.422 1 86.88 342 ALA A C 1
ATOM 2609 O O . ALA A 1 342 ? 8.75 35.562 -0.947 1 86.88 342 ALA A O 1
ATOM 2610 N N . ALA A 1 343 ? 10.594 34.344 -1.04 1 78 343 ALA A N 1
ATOM 2611 C CA . ALA A 1 343 ? 11.328 35.156 -0.082 1 78 343 ALA A CA 1
ATOM 2612 C C . ALA A 1 343 ? 11.688 36.5 -0.685 1 78 343 ALA A C 1
ATOM 2614 O O . ALA A 1 343 ? 11.68 37.531 0.011 1 78 343 ALA A O 1
ATOM 2615 N N . ASN A 1 344 ? 12.086 36.531 -1.878 1 70.19 344 ASN A N 1
ATOM 2616 C CA . ASN A 1 344 ? 12.469 37.75 -2.561 1 70.19 344 ASN A CA 1
ATOM 2617 C C . ASN A 1 344 ? 11.273 38.688 -2.725 1 70.19 344 ASN A C 1
ATOM 2619 O O . ASN A 1 344 ? 11.438 39.906 -2.697 1 70.19 344 ASN A O 1
ATOM 2623 N N . ASN A 1 345 ? 10.133 38.125 -3.006 1 61.56 345 ASN A N 1
ATOM 2624 C CA . ASN A 1 345 ? 8.977 39 -3.109 1 61.56 345 ASN A CA 1
ATOM 2625 C C . ASN A 1 345 ? 8.68 39.688 -1.783 1 61.56 345 ASN A C 1
ATOM 2627 O O . ASN A 1 345 ? 8.141 40.812 -1.765 1 61.56 345 ASN A O 1
ATOM 2631 N N . THR A 1 346 ? 9.07 39.062 -0.711 1 53.12 346 THR A N 1
ATOM 2632 C CA . THR A 1 346 ? 8.938 39.719 0.591 1 53.12 346 THR A CA 1
ATOM 2633 C C . THR A 1 346 ? 10.078 40.688 0.834 1 53.12 346 THR A C 1
ATOM 2635 O O . THR A 1 346 ? 9.875 41.781 1.374 1 53.12 346 THR A O 1
ATOM 2638 N N . TYR A 1 347 ? 11.32 40.25 0.374 1 46.22 347 TYR A N 1
ATOM 2639 C CA . TYR A 1 347 ? 12.492 41.094 0.646 1 46.22 347 TYR A CA 1
ATOM 2640 C C . TYR A 1 347 ? 12.617 42.219 -0.377 1 46.22 347 TYR A C 1
ATOM 2642 O O . TYR A 1 347 ? 13.055 43.312 -0.046 1 46.22 347 TYR A O 1
ATOM 2650 N N . TRP A 1 348 ? 12.492 41.781 -1.643 1 44.91 348 TRP A N 1
ATOM 2651 C CA . TRP A 1 348 ? 12.805 42.812 -2.627 1 44.91 348 TRP A CA 1
ATOM 2652 C C . TRP A 1 348 ? 11.648 43.781 -2.775 1 44.91 348 TRP A C 1
ATOM 2654 O O . TRP A 1 348 ? 11.656 44.625 -3.668 1 44.91 348 TRP A O 1
ATOM 2664 N N . GLY A 1 349 ? 10.883 44.156 -1.78 1 42.09 349 GLY A N 1
ATOM 2665 C CA . GLY A 1 349 ? 10.016 45.312 -1.688 1 42.09 349 GLY A CA 1
ATOM 2666 C C . GLY A 1 349 ? 8.836 45.25 -2.639 1 42.09 349 GLY A C 1
ATOM 2667 O O . GLY A 1 349 ? 8.297 46.281 -3.039 1 42.09 349 GLY A O 1
ATOM 2668 N N . PHE A 1 350 ? 8.656 44.25 -3.438 1 40.44 350 PHE A N 1
ATOM 2669 C CA . PHE A 1 350 ? 7.449 44.438 -4.227 1 40.44 350 PHE A CA 1
ATOM 2670 C C . PHE A 1 350 ? 6.223 44.531 -3.324 1 40.44 350 PHE A C 1
ATOM 2672 O O . PHE A 1 350 ? 5.824 43.531 -2.707 1 40.44 350 PHE A O 1
ATOM 2679 N N . ARG A 1 351 ? 6.066 45.625 -2.678 1 38.88 351 ARG A N 1
ATOM 2680 C CA . ARG A 1 351 ? 4.957 46.156 -1.894 1 38.88 351 ARG A CA 1
ATOM 2681 C C . ARG A 1 351 ? 3.615 45.688 -2.455 1 38.88 351 ARG A C 1
ATOM 2683 O O . ARG A 1 351 ? 3.326 45.906 -3.635 1 38.88 351 ARG A O 1
ATOM 2690 N N . ARG A 1 352 ? 3.15 44.531 -2.072 1 40.56 352 ARG A N 1
ATOM 2691 C CA . ARG A 1 352 ? 1.728 44.5 -2.398 1 40.56 352 ARG A CA 1
ATOM 2692 C C . ARG A 1 352 ? 1.087 45.875 -2.227 1 40.56 352 ARG A C 1
ATOM 2694 O O . ARG A 1 352 ? 1.372 46.562 -1.258 1 40.56 352 ARG A O 1
ATOM 2701 N N . PRO A 1 353 ? 0.641 46.562 -3.312 1 34.81 353 PRO A N 1
ATOM 2702 C CA . PRO A 1 353 ? -0.05 47.812 -3.066 1 34.81 353 PRO A CA 1
ATOM 2703 C C . PRO A 1 353 ? -1.048 47.719 -1.913 1 34.81 353 PRO A C 1
ATOM 2705 O O . PRO A 1 353 ? -1.729 46.719 -1.756 1 34.81 353 PRO A O 1
ATOM 2708 N N . ASP A 1 354 ? -0.616 48.094 -0.779 1 34.5 354 ASP A N 1
ATOM 2709 C CA . ASP A 1 354 ? -1.653 48.281 0.225 1 34.5 354 ASP A CA 1
ATOM 2710 C C . ASP A 1 354 ? -2.961 48.75 -0.424 1 34.5 354 ASP A C 1
ATOM 2712 O O . ASP A 1 354 ? -3.062 49.875 -0.907 1 34.5 354 ASP A O 1
ATOM 2716 N N . LEU A 1 355 ? -3.486 47.875 -1.281 1 35.22 355 LEU A N 1
ATOM 2717 C CA . LEU A 1 355 ? -4.762 48.281 -1.854 1 35.22 355 LEU A CA 1
ATOM 2718 C C . LEU A 1 355 ? -5.734 48.719 -0.762 1 35.22 355 LEU A C 1
ATOM 2720 O O . LEU A 1 355 ? -6.941 48.781 -0.999 1 35.22 355 LEU A O 1
ATOM 2724 N N . ILE A 1 356 ? -5.316 48.438 0.531 1 33.16 356 ILE A N 1
ATOM 2725 C CA . ILE A 1 356 ? -6.402 49.031 1.293 1 33.16 356 ILE A CA 1
ATOM 2726 C C . ILE A 1 356 ? -6.527 50.5 0.932 1 33.16 356 ILE A C 1
ATOM 2728 O O . ILE A 1 356 ? -5.598 51.281 1.149 1 33.16 356 ILE A O 1
ATOM 2732 N N . PRO A 1 357 ? -7.195 50.719 -0.111 1 34.81 357 PRO A N 1
ATOM 2733 C CA . PRO A 1 357 ? -7.398 52.156 -0.365 1 34.81 357 PRO A CA 1
ATOM 2734 C C . PRO A 1 357 ? -7.566 52.969 0.919 1 34.81 357 PRO A C 1
ATOM 2736 O O . PRO A 1 357 ? -8.141 52.469 1.894 1 34.81 357 PRO A O 1
ATOM 2739 N N . ALA A 1 358 ? -6.488 53.562 1.341 1 35.66 358 ALA A N 1
ATOM 2740 C CA . ALA A 1 358 ? -6.738 54.562 2.365 1 35.66 358 ALA A CA 1
ATOM 2741 C C . ALA A 1 358 ? -8.133 55.156 2.221 1 35.66 358 ALA A C 1
ATOM 2743 O O . ALA A 1 358 ? -8.484 55.688 1.163 1 35.66 358 ALA A O 1
ATOM 2744 N N . ARG A 1 359 ? -9.164 54.531 2.836 1 33.94 359 ARG A N 1
ATOM 2745 C CA . ARG A 1 359 ? -10.406 55.281 2.914 1 33.94 359 ARG A CA 1
ATOM 2746 C C . ARG A 1 359 ? -10.133 56.781 3.094 1 33.94 359 ARG A C 1
ATOM 2748 O O . ARG A 1 359 ? -9.438 57.156 4.031 1 33.94 359 ARG A O 1
ATOM 2755 N N . SER A 1 360 ? -9.898 57.469 1.991 1 33.59 360 SER A N 1
ATOM 2756 C CA . SER A 1 360 ? -10.008 58.906 2.033 1 33.59 360 SER A CA 1
ATOM 2757 C C . SER A 1 360 ? -10.992 59.375 3.109 1 33.59 360 SER A C 1
ATOM 2759 O O . SER A 1 360 ? -12.102 58.844 3.201 1 33.59 360 SER A O 1
ATOM 2761 N N . GLY A 1 361 ? -10.492 59.656 4.301 1 31.56 361 GLY A N 1
ATOM 2762 C CA . GLY A 1 361 ? -11.305 60.375 5.277 1 31.56 361 GLY A CA 1
ATOM 2763 C C . GLY A 1 361 ? -12.305 61.312 4.645 1 31.56 361 GLY A C 1
ATOM 2764 O O . GLY A 1 361 ? -11.945 62.156 3.824 1 31.56 361 GLY A O 1
ATOM 2765 N N . GLY A 1 362 ? -13.477 60.719 4.297 1 31.08 362 GLY A N 1
ATOM 2766 C CA . GLY A 1 362 ? -14.586 61.531 3.814 1 31.08 362 GLY A CA 1
ATOM 2767 C C . GLY A 1 362 ? -14.641 62.906 4.426 1 31.08 362 GLY A C 1
ATOM 2768 O O . GLY A 1 362 ? -14.141 63.125 5.531 1 31.08 362 GLY A O 1
ATOM 2769 N N . ALA A 1 363 ? -14.664 63.938 3.609 1 32.19 363 ALA A N 1
ATOM 2770 C CA . ALA A 1 363 ? -14.867 65.375 3.732 1 32.19 363 ALA A CA 1
ATOM 2771 C C . ALA A 1 363 ? -15.898 65.688 4.816 1 32.19 363 ALA A C 1
ATOM 2773 O O . ALA A 1 363 ? -17 65.125 4.82 1 32.19 363 ALA A O 1
ATOM 2774 N N . ARG A 1 364 ? -15.469 65.938 6.031 1 30.38 364 ARG A N 1
ATOM 2775 C CA . ARG A 1 364 ? -16.328 66.688 6.957 1 30.38 364 ARG A CA 1
ATOM 2776 C C . ARG A 1 364 ? -17.141 67.75 6.227 1 30.38 364 ARG A C 1
ATOM 2778 O O . ARG A 1 364 ? -16.562 68.562 5.512 1 30.38 364 ARG A O 1
ATOM 2785 N N . HIS A 1 365 ? -18.328 67.375 5.734 1 28.81 365 HIS A N 1
ATOM 2786 C CA . HIS A 1 365 ? -19.297 68.312 5.25 1 28.81 365 HIS A CA 1
ATOM 2787 C C . HIS A 1 365 ? -19.297 69.625 6.098 1 28.81 365 HIS A C 1
ATOM 2789 O O . HIS A 1 365 ? -19.5 69.562 7.316 1 28.81 365 HIS A O 1
ATOM 2795 N N . ALA A 1 366 ? -18.406 70.562 5.77 1 30.84 366 ALA A N 1
ATOM 2796 C CA . ALA A 1 366 ? -18.469 71.938 6.195 1 30.84 366 ALA A CA 1
ATOM 2797 C C . ALA A 1 366 ? -19.906 72.438 6.152 1 30.84 366 ALA A C 1
ATOM 2799 O O . ALA A 1 366 ? -20.484 72.625 5.07 1 30.84 366 ALA A O 1
ATOM 2800 N N . THR A 1 367 ? -20.797 71.812 6.949 1 27.75 367 THR A N 1
ATOM 2801 C CA . THR A 1 367 ? -22.062 72.5 7.027 1 27.75 367 THR A CA 1
ATOM 2802 C C . THR A 1 367 ? -21.844 74 7.137 1 27.75 367 THR A C 1
ATOM 2804 O O . THR A 1 367 ? -20.953 74.438 7.859 1 27.75 367 THR A O 1
ATOM 2807 N N . ALA A 1 368 ? -22.109 74.75 6.023 1 26.69 368 ALA A N 1
ATOM 2808 C CA . ALA A 1 368 ? -22.234 76.125 5.699 1 26.69 368 ALA A CA 1
ATOM 2809 C C . ALA A 1 368 ? -22.984 76.875 6.797 1 26.69 368 ALA A C 1
ATOM 2811 O O . ALA A 1 368 ? -24.203 76.75 6.934 1 26.69 368 ALA A O 1
ATOM 2812 N N . ASP A 1 369 ? -22.594 76.688 8.086 1 26.38 369 ASP A N 1
ATOM 2813 C CA . ASP A 1 369 ? -23.297 77.625 8.898 1 26.38 369 ASP A CA 1
ATOM 2814 C C . ASP A 1 369 ? -23.188 79.062 8.305 1 26.38 369 ASP A C 1
ATOM 2816 O O . ASP A 1 369 ? -22.094 79.625 8.211 1 26.38 369 ASP A O 1
ATOM 2820 N N . GLY A 1 370 ? -23.812 79.188 7.09 1 25.22 370 GLY A N 1
ATOM 2821 C CA . GLY A 1 370 ? -24.078 80.5 6.555 1 25.22 370 GLY A CA 1
ATOM 2822 C C . GLY A 1 370 ? -24.531 81.5 7.613 1 25.22 370 GLY A C 1
ATOM 2823 O O . GLY A 1 370 ? -25.656 81.438 8.102 1 25.22 370 GLY A O 1
ATOM 2824 N N . ARG A 1 371 ? -23.703 81.75 8.68 1 26.3 371 ARG A N 1
ATOM 2825 C CA . ARG A 1 371 ? -24.047 82.938 9.445 1 26.3 371 ARG A CA 1
ATOM 2826 C C . ARG A 1 371 ? -24.312 84.125 8.531 1 26.3 371 ARG A C 1
ATOM 2828 O O . ARG A 1 371 ? -23.453 84.5 7.758 1 26.3 371 ARG A O 1
ATOM 2835 N N . HIS A 1 372 ? -25.531 84.062 7.926 1 22.97 372 HIS A N 1
ATOM 2836 C CA . HIS A 1 372 ? -26.141 85.312 7.41 1 22.97 372 HIS A CA 1
ATOM 2837 C C . HIS A 1 372 ? -25.859 86.5 8.328 1 22.97 372 HIS A C 1
ATOM 2839 O O . HIS A 1 372 ? -26.312 86.5 9.477 1 22.97 372 HIS A O 1
ATOM 2845 N N . ALA A 1 373 ? -24.578 86.938 8.414 1 23.31 373 ALA A N 1
ATOM 2846 C CA . ALA A 1 373 ? -24.328 88.25 8.945 1 23.31 373 ALA A CA 1
ATOM 2847 C C . ALA A 1 373 ? -25.25 89.312 8.305 1 23.31 373 ALA A C 1
ATOM 2849 O O . ALA A 1 373 ? -24.812 90.062 7.469 1 23.31 373 ALA A O 1
ATOM 2850 N N . ALA A 1 374 ? -26.375 88.75 7.594 1 23.83 374 ALA A N 1
ATOM 2851 C CA . ALA A 1 374 ? -26.969 89.938 6.996 1 23.83 374 ALA A CA 1
ATOM 2852 C C . ALA A 1 374 ? -27.016 91.125 7.992 1 23.83 374 ALA A C 1
ATOM 2854 O O . ALA A 1 374 ? -26.953 90.875 9.203 1 23.83 374 ALA A O 1
ATOM 2855 N N . ALA A 1 375 ? -27.172 92.188 7.316 1 23.95 375 ALA A N 1
ATOM 2856 C CA . ALA A 1 375 ? -27.344 93.688 7.34 1 23.95 375 ALA A CA 1
ATOM 2857 C C . ALA A 1 375 ? -28.453 94.062 8.297 1 23.95 375 ALA A C 1
ATOM 2859 O O . ALA A 1 375 ? -29.641 93.812 8.039 1 23.95 375 ALA A O 1
ATOM 2860 N N . GLU A 1 376 ? -28.438 93.625 9.477 1 19.91 376 GLU A N 1
ATOM 2861 C CA . GLU A 1 376 ? -29.359 94.375 10.312 1 19.91 376 GLU A CA 1
ATOM 2862 C C . GLU A 1 376 ? -29.219 95.875 10.047 1 19.91 376 GLU A C 1
ATOM 2864 O O . GLU A 1 376 ? -28.172 96.438 10.305 1 19.91 376 GLU A O 1
ATOM 2869 N N . ASP A 1 377 ? -29.766 96.375 8.859 1 22.17 377 ASP A N 1
ATOM 2870 C CA . ASP A 1 377 ? -30.375 97.688 8.68 1 22.17 377 ASP A CA 1
ATOM 2871 C C . ASP A 1 377 ? -31 98.188 9.984 1 22.17 377 ASP A C 1
ATOM 2873 O O . ASP A 1 377 ? -30.734 99.312 10.43 1 22.17 377 ASP A O 1
ATOM 2877 N N . ASP A 1 378 ? -32.344 98.125 10.055 1 22.12 378 ASP A N 1
ATOM 2878 C CA . ASP A 1 378 ? -33.031 99.062 10.938 1 22.12 378 ASP A CA 1
ATOM 2879 C C . ASP A 1 378 ? -32.75 98.75 12.406 1 22.12 378 ASP A C 1
ATOM 2881 O O . ASP A 1 378 ? -32.781 97.562 12.797 1 22.12 378 ASP A O 1
ATOM 2885 N N . MET B 1 1 ? 22.188 72.562 35.375 1 29.56 1 MET B N 1
ATOM 2886 C CA . MET B 1 1 ? 21.062 71.812 34.781 1 29.56 1 MET B CA 1
ATOM 2887 C C . MET B 1 1 ? 21.547 70.75 33.812 1 29.56 1 MET B C 1
ATOM 2889 O O . MET B 1 1 ? 21.812 71.062 32.625 1 29.56 1 MET B O 1
ATOM 2893 N N . SER B 1 2 ? 22.406 69.812 34.25 1 36.34 2 SER B N 1
ATOM 2894 C CA . SER B 1 2 ? 23.156 68.75 33.531 1 36.34 2 SER B CA 1
ATOM 2895 C C . SER B 1 2 ? 22.203 67.75 32.875 1 36.34 2 SER B C 1
ATOM 2897 O O . SER B 1 2 ? 21.375 67.188 33.562 1 36.34 2 SER B O 1
ATOM 2899 N N . THR B 1 3 ? 21.891 68 31.641 1 38.22 3 THR B N 1
ATOM 2900 C CA . THR B 1 3 ? 21.047 67.188 30.781 1 38.22 3 THR B CA 1
ATOM 2901 C C . THR B 1 3 ? 21.578 65.75 30.688 1 38.22 3 THR B C 1
ATOM 2903 O O . THR B 1 3 ? 22.641 65.5 30.109 1 38.22 3 THR B O 1
ATOM 2906 N N . VAL B 1 4 ? 21.406 64.938 31.734 1 42.19 4 VAL B N 1
ATOM 2907 C CA . VAL B 1 4 ? 21.688 63.5 31.656 1 42.19 4 VAL B CA 1
ATOM 2908 C C . VAL B 1 4 ? 20.922 62.875 30.484 1 42.19 4 VAL B C 1
ATOM 2910 O O . VAL B 1 4 ? 19.688 62.844 30.484 1 42.19 4 VAL B O 1
ATOM 2913 N N . VAL B 1 5 ? 21.5 63 29.266 1 41.28 5 VAL B N 1
ATOM 2914 C CA . VAL B 1 5 ? 20.938 62.312 28.125 1 41.28 5 VAL B CA 1
ATOM 2915 C C . VAL B 1 5 ? 20.844 60.812 28.422 1 41.28 5 VAL B C 1
ATOM 2917 O O . VAL B 1 5 ? 21.844 60.188 28.781 1 41.28 5 VAL B O 1
ATOM 2920 N N . PRO B 1 6 ? 19.672 60.281 28.828 1 38.47 6 PRO B N 1
ATOM 2921 C CA . PRO B 1 6 ? 19.547 58.812 29.062 1 38.47 6 PRO B CA 1
ATOM 2922 C C . PRO B 1 6 ? 20.156 58 27.938 1 38.47 6 PRO B C 1
ATOM 2924 O O . PRO B 1 6 ? 19.906 58.25 26.75 1 38.47 6 PRO B O 1
ATOM 2927 N N . GLN B 1 7 ? 21.453 57.594 28.062 1 36.12 7 GLN B N 1
ATOM 2928 C CA . GLN B 1 7 ? 22.109 56.719 27.094 1 36.12 7 GLN B CA 1
ATOM 2929 C C . GLN B 1 7 ? 21.203 55.562 26.703 1 36.12 7 GLN B C 1
ATOM 2931 O O . GLN B 1 7 ? 20.578 54.938 27.562 1 36.12 7 GLN B O 1
ATOM 2936 N N . GLY B 1 8 ? 20.5 55.562 25.578 1 35.91 8 GLY B N 1
ATOM 2937 C CA . GLY B 1 8 ? 19.719 54.5 24.953 1 35.91 8 GLY B CA 1
ATOM 2938 C C . GLY B 1 8 ? 20.297 53.125 25.172 1 35.91 8 GLY B C 1
ATOM 2939 O O . GLY B 1 8 ? 21.438 53 25.594 1 35.91 8 GLY B O 1
ATOM 2940 N N . PRO B 1 9 ? 19.422 52.188 25.531 1 38.38 9 PRO B N 1
ATOM 2941 C CA . PRO B 1 9 ? 19.922 50.812 25.75 1 38.38 9 PRO B CA 1
ATOM 2942 C C . PRO B 1 9 ? 21.016 50.406 24.75 1 38.38 9 PRO B C 1
ATOM 2944 O O . PRO B 1 9 ? 20.984 50.844 23.594 1 38.38 9 PRO B O 1
ATOM 2947 N N . LYS B 1 10 ? 22.25 50.281 25.188 1 39.34 10 LYS B N 1
ATOM 2948 C CA . LYS B 1 10 ? 23.375 49.906 24.344 1 39.34 10 LYS B CA 1
ATOM 2949 C C . LYS B 1 10 ? 23.031 48.688 23.469 1 39.34 10 LYS B C 1
ATOM 2951 O O . LYS B 1 10 ? 22.453 47.719 23.953 1 39.34 10 LYS B O 1
ATOM 2956 N N . PRO B 1 11 ? 22.953 48.906 22.172 1 38.38 11 PRO B N 1
ATOM 2957 C CA . PRO B 1 11 ? 22.656 47.844 21.203 1 38.38 11 PRO B CA 1
ATOM 2958 C C . PRO B 1 11 ? 23.375 46.531 21.516 1 38.38 11 PRO B C 1
ATOM 2960 O O . PRO B 1 11 ? 23.141 45.5 20.859 1 38.38 11 PRO B O 1
ATOM 2963 N N . GLY B 1 12 ? 24.609 46.594 22.047 1 35.88 12 GLY B N 1
ATOM 2964 C CA . GLY B 1 12 ? 25.5 45.469 21.891 1 35.88 12 GLY B CA 1
ATOM 2965 C C . GLY B 1 12 ? 25.141 44.312 22.797 1 35.88 12 GLY B C 1
ATOM 2966 O O . GLY B 1 12 ? 25.672 44.188 23.906 1 35.88 12 GLY B O 1
ATOM 2967 N N . TYR B 1 13 ? 23.922 44 23.125 1 35.31 13 TYR B N 1
ATOM 2968 C CA . TYR B 1 13 ? 23.875 42.719 23.766 1 35.31 13 TYR B CA 1
ATOM 2969 C C . TYR B 1 13 ? 24.844 41.719 23.094 1 35.31 13 TYR B C 1
ATOM 2971 O O . TYR B 1 13 ? 24.625 41.344 21.953 1 35.31 13 TYR B O 1
ATOM 2979 N N . ASP B 1 14 ? 26.109 41.844 23.328 1 37.22 14 ASP B N 1
ATOM 2980 C CA . ASP B 1 14 ? 27.078 40.812 23 1 37.22 14 ASP B CA 1
ATOM 2981 C C . ASP B 1 14 ? 26.484 39.406 23.281 1 37.22 14 ASP B C 1
ATOM 2983 O O . ASP B 1 14 ? 26.25 39.031 24.422 1 37.22 14 ASP B O 1
ATOM 2987 N N . ARG B 1 15 ? 25.562 38.969 22.391 1 42.31 15 ARG B N 1
ATOM 2988 C CA . ARG B 1 15 ? 25.328 37.531 22.469 1 42.31 15 ARG B CA 1
ATOM 2989 C C . ARG B 1 15 ? 26.594 36.781 22.891 1 42.31 15 ARG B C 1
ATOM 2991 O O . ARG B 1 15 ? 27.656 36.938 22.25 1 42.31 15 ARG B O 1
ATOM 2998 N N . SER B 1 16 ? 26.859 36.562 24.156 1 43.59 16 SER B N 1
ATOM 2999 C CA . SER B 1 16 ? 28.031 35.875 24.672 1 43.59 16 SER B CA 1
ATOM 3000 C C . SER B 1 16 ? 28.469 34.75 23.719 1 43.59 16 SER B C 1
ATOM 3002 O O . SER B 1 16 ? 27.641 33.969 23.219 1 43.59 16 SER B O 1
ATOM 3004 N N . ARG B 1 17 ? 29.484 34.844 22.984 1 48.97 17 ARG B N 1
ATOM 3005 C CA . ARG B 1 17 ? 30.25 33.906 22.156 1 48.97 17 ARG B CA 1
ATOM 3006 C C . ARG B 1 17 ? 30.203 32.5 22.734 1 48.97 17 ARG B C 1
ATOM 3008 O O . ARG B 1 17 ? 30.531 31.531 22.047 1 48.97 17 ARG B O 1
ATOM 3015 N N . ASP B 1 18 ? 29.984 32.344 24 1 47.28 18 ASP B N 1
ATOM 3016 C CA . ASP B 1 18 ? 30.109 31.016 24.625 1 47.28 18 ASP B CA 1
ATOM 3017 C C . ASP B 1 18 ? 28.766 30.297 24.656 1 47.28 18 ASP B C 1
ATOM 3019 O O . ASP B 1 18 ? 28.562 29.375 25.453 1 47.28 18 ASP B O 1
ATOM 3023 N N . GLU B 1 19 ? 27.719 30.875 24.172 1 51.34 19 GLU B N 1
ATOM 3024 C CA . GLU B 1 19 ? 26.516 30.047 24.234 1 51.34 19 GLU B CA 1
ATOM 3025 C C . GLU B 1 19 ? 26.656 28.781 23.375 1 51.34 19 GLU B C 1
ATOM 3027 O O . GLU B 1 19 ? 27.078 28.859 22.219 1 51.34 19 GLU B O 1
ATOM 3032 N N . SER B 1 20 ? 26.75 27.672 23.984 1 55.84 20 SER B N 1
ATOM 3033 C CA . SER B 1 20 ? 26.875 26.391 23.312 1 55.84 20 SER B CA 1
ATOM 3034 C C . SER B 1 20 ? 25.906 26.266 22.141 1 55.84 20 SER B C 1
ATOM 3036 O O . SER B 1 20 ? 24.859 26.906 22.141 1 55.84 20 SER B O 1
ATOM 3038 N N . LEU B 1 21 ? 26.391 25.812 21 1 56.03 21 LEU B N 1
ATOM 3039 C CA . LEU B 1 21 ? 25.578 25.484 19.828 1 56.03 21 LEU B CA 1
ATOM 3040 C C . LEU B 1 21 ? 24.219 24.938 20.266 1 56.03 21 LEU B C 1
ATOM 3042 O O . LEU B 1 21 ? 23.188 25.266 19.672 1 56.03 21 LEU B O 1
ATOM 3046 N N . ALA B 1 22 ? 24.312 24.234 21.359 1 57.06 22 ALA B N 1
ATOM 3047 C CA . ALA B 1 22 ? 23.078 23.625 21.875 1 57.06 22 ALA B CA 1
ATOM 3048 C C . ALA B 1 22 ? 22.141 24.703 22.422 1 57.06 22 ALA B C 1
ATOM 3050 O O . ALA B 1 22 ? 20.922 24.641 22.203 1 57.06 22 ALA B O 1
ATOM 3051 N N . ALA B 1 23 ? 22.625 25.609 23.141 1 56.28 23 ALA B N 1
ATOM 3052 C CA . ALA B 1 23 ? 21.797 26.672 23.719 1 56.28 23 ALA B CA 1
ATOM 3053 C C . ALA B 1 23 ? 21.234 27.578 22.641 1 56.28 23 ALA B C 1
ATOM 3055 O O . ALA B 1 23 ? 20.062 27.984 22.719 1 56.28 23 ALA B O 1
ATOM 3056 N N . ARG B 1 24 ? 21.984 27.828 21.672 1 55.12 24 ARG B N 1
ATOM 3057 C CA . ARG B 1 24 ? 21.531 28.625 20.547 1 55.12 24 ARG B CA 1
ATOM 3058 C C . ARG B 1 24 ? 20.438 27.906 19.766 1 55.12 24 ARG B C 1
ATOM 3060 O O . ARG B 1 24 ? 19.453 28.531 19.375 1 55.12 24 ARG B O 1
ATOM 3067 N N . LEU B 1 25 ? 20.734 26.609 19.562 1 57.16 25 LEU B N 1
ATOM 3068 C CA . LEU B 1 25 ? 19.719 25.828 18.875 1 57.16 25 LEU B CA 1
ATOM 3069 C C . LEU B 1 25 ? 18.438 25.766 19.703 1 57.16 25 LEU B C 1
ATOM 3071 O O . LEU B 1 25 ? 17.328 25.828 19.156 1 57.16 25 LEU B O 1
ATOM 3075 N N . ARG B 1 26 ? 18.656 25.531 21.031 1 56.28 26 ARG B N 1
ATOM 3076 C CA . ARG B 1 26 ? 17.516 25.547 21.938 1 56.28 26 ARG B CA 1
ATOM 3077 C C . ARG B 1 26 ? 16.766 26.875 21.875 1 56.28 26 ARG B C 1
ATOM 3079 O O . ARG B 1 26 ? 15.539 26.906 22.016 1 56.28 26 ARG B O 1
ATOM 3086 N N . ASP B 1 27 ? 17.531 27.922 21.875 1 54.5 27 ASP B N 1
ATOM 3087 C CA . ASP B 1 27 ? 16.906 29.25 21.828 1 54.5 27 ASP B CA 1
ATOM 3088 C C . ASP B 1 27 ? 16.188 29.469 20.5 1 54.5 27 ASP B C 1
ATOM 3090 O O . ASP B 1 27 ? 15.109 30.062 20.453 1 54.5 27 ASP B O 1
ATOM 3094 N N . ILE B 1 28 ? 16.875 29.125 19.438 1 53.44 28 ILE B N 1
ATOM 3095 C CA . ILE B 1 28 ? 16.312 29.297 18.094 1 53.44 28 ILE B CA 1
ATOM 3096 C C . ILE B 1 28 ? 15.148 28.344 17.891 1 53.44 28 ILE B C 1
ATOM 3098 O O . ILE B 1 28 ? 14.102 28.734 17.375 1 53.44 28 ILE B O 1
ATOM 3102 N N . PHE B 1 29 ? 15.461 27.016 18.266 1 59.97 29 PHE B N 1
ATOM 3103 C CA . PHE B 1 29 ? 14.406 26.016 18.125 1 59.97 29 PHE B CA 1
ATOM 3104 C C . PHE B 1 29 ? 13.797 25.703 19.484 1 59.97 29 PHE B C 1
ATOM 3106 O O . PHE B 1 29 ? 14.484 25.203 20.375 1 59.97 29 PHE B O 1
ATOM 3113 N N . GLY B 1 30 ? 13.195 26.641 20.266 1 64.06 30 GLY B N 1
ATOM 3114 C CA . GLY B 1 30 ? 12.57 26.375 21.547 1 64.06 30 GLY B CA 1
ATOM 3115 C C . GLY B 1 30 ? 12.273 24.906 21.781 1 64.06 30 GLY B C 1
ATOM 3116 O O . GLY B 1 30 ? 12.266 24.109 20.828 1 64.06 30 GLY B O 1
ATOM 3117 N N . ILE B 1 31 ? 12.422 24.312 23 1 72.81 31 ILE B N 1
ATOM 3118 C CA . ILE B 1 31 ? 12.172 22.938 23.422 1 72.81 31 ILE B CA 1
ATOM 3119 C C . ILE B 1 31 ? 10.891 22.422 22.766 1 72.81 31 ILE B C 1
ATOM 3121 O O . ILE B 1 31 ? 10.805 21.234 22.406 1 72.81 31 ILE B O 1
ATOM 3125 N N . ARG B 1 32 ? 10.039 23.266 22.578 1 75.25 32 ARG B N 1
ATOM 3126 C CA . ARG B 1 32 ? 8.773 22.859 21.969 1 75.25 32 ARG B CA 1
ATOM 3127 C C . ARG B 1 32 ? 8.977 22.484 20.5 1 75.25 32 ARG B C 1
ATOM 3129 O O . ARG B 1 32 ? 8.422 21.5 20.016 1 75.25 32 ARG B O 1
ATOM 3136 N N . TRP B 1 33 ? 9.844 23.234 19.828 1 79.25 33 TRP B N 1
ATOM 3137 C CA . TRP B 1 33 ? 10.109 22.984 18.406 1 79.25 33 TRP B CA 1
ATOM 3138 C C . TRP B 1 33 ? 10.867 21.688 18.203 1 79.25 33 TRP B C 1
ATOM 3140 O O . TRP B 1 33 ? 10.555 20.906 17.312 1 79.25 33 TRP B O 1
ATOM 3150 N N . LEU B 1 34 ? 11.781 21.453 19.016 1 83.19 34 LEU B N 1
ATOM 3151 C CA . LEU B 1 34 ? 12.57 20.234 18.938 1 83.19 34 LEU B CA 1
ATOM 3152 C C . LEU B 1 34 ? 11.695 19 19.203 1 83.19 34 LEU B C 1
ATOM 3154 O O . LEU B 1 34 ? 11.867 17.969 18.562 1 83.19 34 LEU B O 1
ATOM 3158 N N . SER B 1 35 ? 10.789 19.203 20.109 1 84.94 35 SER B N 1
ATOM 3159 C CA . SER B 1 35 ? 9.906 18.094 20.438 1 84.94 35 SER B CA 1
ATOM 3160 C C . SER B 1 35 ? 8.977 17.766 19.266 1 84.94 35 SER B C 1
ATOM 3162 O O . SER B 1 35 ? 8.68 16.609 19 1 84.94 35 SER B O 1
ATOM 3164 N N . LEU B 1 36 ? 8.578 18.766 18.531 1 86.56 36 LEU B N 1
ATOM 3165 C CA . LEU B 1 36 ? 7.695 18.531 17.391 1 86.56 36 LEU B CA 1
ATOM 3166 C C . LEU B 1 36 ? 8.438 17.859 16.25 1 86.56 36 LEU B C 1
ATOM 3168 O O . LEU B 1 36 ? 7.91 16.953 15.602 1 86.56 36 LEU B O 1
ATOM 3172 N N . ILE B 1 37 ? 9.664 18.312 16.047 1 90.62 37 ILE B N 1
ATOM 3173 C CA . ILE B 1 37 ? 10.492 17.703 15.016 1 90.62 37 ILE B CA 1
ATOM 3174 C C . ILE B 1 37 ? 10.766 16.25 15.359 1 90.62 37 ILE B C 1
ATOM 3176 O O . ILE B 1 37 ? 10.703 15.375 14.492 1 90.62 37 ILE B O 1
ATOM 3180 N N . LEU B 1 38 ? 11.031 15.984 16.594 1 91.19 38 LEU B N 1
ATOM 3181 C CA . LEU B 1 38 ? 11.266 14.617 17.062 1 91.19 38 LEU B CA 1
ATOM 3182 C C . LEU B 1 38 ? 10.016 13.758 16.891 1 91.19 38 LEU B C 1
ATOM 3184 O O . LEU B 1 38 ? 10.109 12.586 16.516 1 91.19 38 LEU B O 1
ATOM 3188 N N . ALA B 1 39 ? 8.891 14.367 17.141 1 89.94 39 ALA B N 1
ATOM 3189 C CA . ALA B 1 39 ? 7.637 13.648 16.984 1 89.94 39 ALA B CA 1
ATOM 3190 C C . ALA B 1 39 ? 7.414 13.25 15.531 1 89.94 39 ALA B C 1
ATOM 3192 O O . ALA B 1 39 ? 7.008 12.117 15.242 1 89.94 39 ALA B O 1
ATOM 3193 N N . ILE B 1 40 ? 7.703 14.133 14.633 1 93.88 40 ILE B N 1
ATOM 3194 C CA . ILE B 1 40 ? 7.543 13.859 13.211 1 93.88 40 ILE B CA 1
ATOM 3195 C C . ILE B 1 40 ? 8.523 12.773 12.781 1 93.88 40 ILE B C 1
ATOM 3197 O O . ILE B 1 40 ? 8.164 11.859 12.031 1 93.88 40 ILE B O 1
ATOM 3201 N N . LEU B 1 41 ? 9.766 12.883 13.32 1 95.44 41 LEU B N 1
ATOM 3202 C CA . LEU B 1 41 ? 10.766 11.867 13.023 1 95.44 41 LEU B CA 1
ATOM 3203 C C . LEU B 1 41 ? 10.312 10.492 13.516 1 95.44 41 LEU B C 1
ATOM 3205 O O . LEU B 1 41 ? 10.469 9.492 12.812 1 95.44 41 LEU B O 1
ATOM 3209 N N . LEU B 1 42 ? 9.703 10.469 14.664 1 94.31 42 LEU B N 1
ATOM 3210 C CA . LEU B 1 42 ? 9.219 9.211 15.234 1 94.31 42 LEU B CA 1
ATOM 3211 C C . LEU B 1 42 ? 8.062 8.648 14.406 1 94.31 42 LEU B C 1
ATOM 3213 O O . LEU B 1 42 ? 7.977 7.434 14.211 1 94.31 42 LEU B O 1
ATOM 3217 N N . VAL B 1 43 ? 7.211 9.531 13.945 1 93.81 43 VAL B N 1
ATOM 3218 C CA . VAL B 1 43 ? 6.109 9.102 13.094 1 93.81 43 VAL B CA 1
ATOM 3219 C C . VAL B 1 43 ? 6.656 8.516 11.797 1 93.81 43 VAL B C 1
ATOM 3221 O O . VAL B 1 43 ? 6.223 7.449 11.359 1 93.81 43 VAL B O 1
ATOM 3224 N N . GLN B 1 44 ? 7.645 9.195 11.227 1 96.69 44 GLN B N 1
ATOM 3225 C CA . GLN B 1 44 ? 8.266 8.734 9.992 1 96.69 44 GLN B CA 1
ATOM 3226 C C . GLN B 1 44 ? 8.945 7.375 10.195 1 96.69 44 GLN B C 1
ATOM 3228 O O . GLN B 1 44 ? 8.75 6.461 9.391 1 96.69 44 GLN B O 1
ATOM 3233 N N . LEU B 1 45 ? 9.758 7.277 11.242 1 97.56 45 LEU B N 1
ATOM 3234 C CA . LEU B 1 45 ? 10.461 6.031 11.516 1 97.56 45 LEU B CA 1
ATOM 3235 C C . LEU B 1 45 ? 9.484 4.922 11.883 1 97.56 45 LEU B C 1
ATOM 3237 O O . LEU B 1 45 ? 9.688 3.762 11.516 1 97.56 45 LEU B O 1
ATOM 3241 N N . GLY B 1 46 ? 8.445 5.352 12.672 1 97.12 46 GLY B N 1
ATOM 3242 C CA . GLY B 1 46 ? 7.383 4.398 12.953 1 97.12 46 GLY B CA 1
ATOM 3243 C C . GLY B 1 46 ? 6.707 3.869 11.703 1 97.12 46 GLY B C 1
ATOM 3244 O O . GLY B 1 46 ? 6.383 2.684 11.625 1 97.12 46 GLY B O 1
ATOM 3245 N N . PHE B 1 47 ? 6.488 4.719 10.734 1 97.19 47 PHE B N 1
ATOM 3246 C CA . PHE B 1 47 ? 5.91 4.305 9.461 1 97.19 47 PHE B CA 1
ATOM 3247 C C . PHE B 1 47 ? 6.789 3.258 8.789 1 97.19 47 PHE B C 1
ATOM 3249 O O . PHE B 1 47 ? 6.309 2.188 8.406 1 97.19 47 PHE B O 1
ATOM 3256 N N . ILE B 1 48 ? 8.086 3.547 8.602 1 97.75 48 ILE B N 1
ATOM 3257 C CA . ILE B 1 48 ? 9.008 2.648 7.922 1 97.75 48 ILE B CA 1
ATOM 3258 C C . ILE B 1 48 ? 9.062 1.31 8.656 1 97.75 48 ILE B C 1
ATOM 3260 O O . ILE B 1 48 ? 8.922 0.251 8.039 1 97.75 48 ILE B O 1
ATOM 3264 N N . ALA B 1 49 ? 9.156 1.351 9.984 1 97.31 49 ALA B N 1
ATOM 3265 C CA . ALA B 1 49 ? 9.242 0.138 10.797 1 97.31 49 ALA B CA 1
ATOM 3266 C C . ALA B 1 49 ? 7.957 -0.673 10.711 1 97.31 49 ALA B C 1
ATOM 3268 O O . ALA B 1 49 ? 7.992 -1.902 10.617 1 97.31 49 ALA B O 1
ATOM 3269 N N . SER B 1 50 ? 6.898 0.013 10.719 1 96.81 50 SER B N 1
ATOM 3270 C CA . SER B 1 50 ? 5.609 -0.67 10.727 1 96.81 50 SER B CA 1
ATOM 3271 C C . SER B 1 50 ? 5.324 -1.338 9.383 1 96.81 50 SER B C 1
ATOM 3273 O O . SER B 1 50 ? 4.988 -2.523 9.336 1 96.81 50 SER B O 1
ATOM 3275 N N . TYR B 1 51 ? 5.441 -0.615 8.281 1 95.94 51 TYR B N 1
ATOM 3276 C CA . TYR B 1 51 ? 5.129 -1.147 6.961 1 95.94 51 TYR B CA 1
ATOM 3277 C C . TYR B 1 51 ? 6.109 -2.242 6.566 1 95.94 51 TYR B C 1
ATOM 3279 O O . TYR B 1 51 ? 5.703 -3.324 6.137 1 95.94 51 TYR B O 1
ATOM 3287 N N . VAL B 1 52 ? 7.379 -1.989 6.758 1 95.69 52 VAL B N 1
ATOM 3288 C CA . VAL B 1 52 ? 8.367 -3.004 6.418 1 95.69 52 VAL B CA 1
ATOM 3289 C C . VAL B 1 52 ? 8.281 -4.168 7.406 1 95.69 52 VAL B C 1
ATOM 3291 O O . VAL B 1 52 ? 8.375 -5.332 7.012 1 95.69 52 VAL B O 1
ATOM 3294 N N . GLY B 1 53 ? 8.039 -3.904 8.648 1 94.62 53 GLY B N 1
ATOM 3295 C CA . GLY B 1 53 ? 7.887 -4.957 9.641 1 94.62 53 GLY B CA 1
ATOM 3296 C C . GLY B 1 53 ? 6.711 -5.879 9.359 1 94.62 53 GLY B C 1
ATOM 3297 O O . GLY B 1 53 ? 6.816 -7.094 9.531 1 94.62 53 GLY B O 1
ATOM 3298 N N . ALA B 1 54 ? 5.652 -5.305 8.891 1 92.62 54 ALA B N 1
ATOM 3299 C CA . ALA B 1 54 ? 4.434 -6.07 8.617 1 92.62 54 ALA B CA 1
ATOM 3300 C C . ALA B 1 54 ? 4.566 -6.879 7.332 1 92.62 54 ALA B C 1
ATOM 3302 O O . ALA B 1 54 ? 4.008 -7.969 7.215 1 92.62 54 ALA B O 1
ATOM 3303 N N . PHE B 1 55 ? 5.359 -6.328 6.371 1 92.12 55 PHE B N 1
ATOM 3304 C CA . PHE B 1 55 ? 5.16 -6.855 5.027 1 92.12 55 PHE B CA 1
ATOM 3305 C C . PHE B 1 55 ? 6.445 -7.473 4.492 1 92.12 55 PHE B C 1
ATOM 3307 O O . PHE B 1 55 ? 6.438 -8.125 3.447 1 92.12 55 PHE B O 1
ATOM 3314 N N . HIS B 1 56 ? 7.598 -7.371 5.23 1 88.06 56 HIS B N 1
ATOM 3315 C CA . HIS B 1 56 ? 8.867 -7.742 4.625 1 88.06 56 HIS B CA 1
ATOM 3316 C C . HIS B 1 56 ? 9.047 -9.258 4.59 1 88.06 56 HIS B C 1
ATOM 3318 O O . HIS B 1 56 ? 9.828 -9.781 3.797 1 88.06 56 HIS B O 1
ATOM 3324 N N . ASP B 1 57 ? 8.281 -9.961 5.414 1 87.88 57 ASP B N 1
ATOM 3325 C CA . ASP B 1 57 ? 8.406 -11.414 5.441 1 87.88 57 ASP B CA 1
ATOM 3326 C C . ASP B 1 57 ? 7.113 -12.07 5.926 1 87.88 57 ASP B C 1
ATOM 3328 O O . ASP B 1 57 ? 7.09 -12.695 6.988 1 87.88 57 ASP B O 1
ATOM 3332 N N . PRO B 1 58 ? 6.109 -11.914 5.02 1 86.19 58 PRO B N 1
ATOM 3333 C CA . PRO B 1 58 ? 4.859 -12.57 5.41 1 86.19 58 PRO B CA 1
ATOM 3334 C C . PRO B 1 58 ? 4.961 -14.094 5.391 1 86.19 58 PRO B C 1
ATOM 3336 O O . PRO B 1 58 ? 5.516 -14.664 4.449 1 86.19 58 PRO B O 1
ATOM 3339 N N . ARG B 1 59 ? 4.535 -14.719 6.5 1 89.38 59 ARG B N 1
ATOM 3340 C CA . ARG B 1 59 ? 4.57 -16.172 6.605 1 89.38 59 ARG B CA 1
ATOM 3341 C C . ARG B 1 59 ? 3.219 -16.734 7.039 1 89.38 59 ARG B C 1
ATOM 3343 O O . ARG B 1 59 ? 2.625 -16.25 8.008 1 89.38 59 ARG B O 1
ATOM 3350 N N . PRO B 1 60 ? 2.82 -17.656 6.207 1 91.19 60 PRO B N 1
ATOM 3351 C CA . PRO B 1 60 ? 1.562 -18.266 6.637 1 91.19 60 PRO B CA 1
ATOM 3352 C C . PRO B 1 60 ? 1.656 -18.891 8.023 1 91.19 60 PRO B C 1
ATOM 3354 O O . PRO B 1 60 ? 2.598 -19.641 8.312 1 91.19 60 PRO B O 1
ATOM 3357 N N . GLN B 1 61 ? 0.801 -18.453 8.773 1 90.31 61 GLN B N 1
ATOM 3358 C CA . GLN B 1 61 ? 0.736 -18.984 10.133 1 90.31 61 GLN B CA 1
ATOM 3359 C C . GLN B 1 61 ? -0.58 -19.719 10.375 1 90.31 61 GLN B C 1
ATOM 3361 O O . GLN B 1 61 ? -1.573 -19.109 10.773 1 90.31 61 GLN B O 1
ATOM 3366 N N . GLN B 1 62 ? -0.533 -21.094 10.164 1 92.12 62 GLN B N 1
ATOM 3367 C CA . GLN B 1 62 ? -1.635 -21.984 10.508 1 92.12 62 GLN B CA 1
ATOM 3368 C C . GLN B 1 62 ? -2.912 -21.594 9.773 1 92.12 62 GLN B C 1
ATOM 3370 O O . GLN B 1 62 ? -3.969 -21.453 10.391 1 92.12 62 GLN B O 1
ATOM 3375 N N . LEU B 1 63 ? -2.746 -21.344 8.492 1 96.5 63 LEU B N 1
ATOM 3376 C CA . LEU B 1 63 ? -3.939 -21.141 7.676 1 96.5 63 LEU B CA 1
ATOM 3377 C C . LEU B 1 63 ? -4.844 -22.375 7.727 1 96.5 63 LEU B C 1
ATOM 3379 O O . LEU B 1 63 ? -4.371 -23.5 7.586 1 96.5 63 LEU B O 1
ATOM 3383 N N . GLN B 1 64 ? -6.082 -22.188 7.938 1 97.44 64 GLN B N 1
ATOM 3384 C CA . GLN B 1 64 ? -7.016 -23.281 8.141 1 97.44 64 GLN B CA 1
ATOM 3385 C C . GLN B 1 64 ? -7.453 -23.891 6.805 1 97.44 64 GLN B C 1
ATOM 3387 O O . GLN B 1 64 ? -8.055 -23.203 5.977 1 97.44 64 GLN B O 1
ATOM 3392 N N . VAL B 1 65 ? -7.145 -25.141 6.645 1 98.25 65 VAL B N 1
ATOM 3393 C CA . VAL B 1 65 ? -7.488 -25.828 5.402 1 98.25 65 VAL B CA 1
ATOM 3394 C C . VAL B 1 65 ? -8.266 -27.109 5.715 1 98.25 65 VAL B C 1
ATOM 3396 O O . VAL B 1 65 ? -8.023 -27.75 6.738 1 98.25 65 VAL B O 1
ATOM 3399 N N . THR B 1 66 ? -9.211 -27.391 4.844 1 98.38 66 THR B N 1
ATOM 3400 C CA . THR B 1 66 ? -9.969 -28.641 4.969 1 98.38 66 THR B CA 1
ATOM 3401 C C . THR B 1 66 ? -9.484 -29.672 3.953 1 98.38 66 THR B C 1
ATOM 3403 O O . THR B 1 66 ? -9.234 -29.328 2.793 1 98.38 66 THR B O 1
ATOM 3406 N N . VAL B 1 67 ? -9.328 -30.875 4.438 1 98.12 67 VAL B N 1
ATOM 3407 C CA . VAL B 1 67 ? -8.922 -31.953 3.559 1 98.12 67 VAL B CA 1
ATOM 3408 C C . VAL B 1 67 ? -10.086 -32.906 3.346 1 98.12 67 VAL B C 1
ATOM 3410 O O . VAL B 1 67 ? -10.734 -33.344 4.309 1 98.12 67 VAL B O 1
ATOM 3413 N N . ILE B 1 68 ? -10.32 -33.188 2.068 1 97.25 68 ILE B N 1
ATOM 3414 C CA . ILE B 1 68 ? -11.359 -34.125 1.655 1 97.25 68 ILE B CA 1
ATOM 3415 C C . ILE B 1 68 ? -10.727 -35.25 0.846 1 97.25 68 ILE B C 1
ATOM 3417 O O . ILE B 1 68 ? -9.766 -35.031 0.108 1 97.25 68 ILE B O 1
ATOM 3421 N N . SER B 1 69 ? -11.211 -36.406 1.048 1 94.31 69 SER B N 1
ATOM 3422 C CA . SER B 1 69 ? -10.797 -37.531 0.23 1 94.31 69 SER B CA 1
ATOM 3423 C C . SER B 1 69 ? -11.93 -38.562 0.063 1 94.31 69 SER B C 1
ATOM 3425 O O . SER B 1 69 ? -12.719 -38.75 0.987 1 94.31 69 SER B O 1
ATOM 3427 N N . ASN B 1 70 ? -12.164 -39.125 -1.106 1 82.88 70 ASN B N 1
ATOM 3428 C CA . ASN B 1 70 ? -13.211 -40.125 -1.381 1 82.88 70 ASN B CA 1
ATOM 3429 C C . ASN B 1 70 ? -12.898 -41.469 -0.745 1 82.88 70 ASN B C 1
ATOM 3431 O O . ASN B 1 70 ? -13.773 -42.344 -0.651 1 82.88 70 ASN B O 1
ATOM 3435 N N . HIS B 1 71 ? -11.828 -41.812 -0.196 1 83.88 71 HIS B N 1
ATOM 3436 C CA . HIS B 1 71 ? -11.477 -43.125 0.282 1 83.88 71 HIS B CA 1
ATOM 3437 C C . HIS B 1 71 ? -10.977 -43.094 1.722 1 83.88 71 HIS B C 1
ATOM 3439 O O . HIS B 1 71 ? -10.078 -43.844 2.096 1 83.88 71 HIS B O 1
ATOM 3445 N N . ASN B 1 72 ? -11.43 -42.188 2.467 1 87.81 72 ASN B N 1
ATOM 3446 C CA . ASN B 1 72 ? -11.188 -42.062 3.9 1 87.81 72 ASN B CA 1
ATOM 3447 C C . ASN B 1 72 ? -9.703 -41.844 4.203 1 87.81 72 ASN B C 1
ATOM 3449 O O . ASN B 1 72 ? -9.172 -42.406 5.152 1 87.81 72 ASN B O 1
ATOM 3453 N N . TRP B 1 73 ? -9.008 -41.125 3.311 1 92.69 73 TRP B N 1
ATOM 3454 C CA . TRP B 1 73 ? -7.609 -40.781 3.516 1 92.69 73 TRP B CA 1
ATOM 3455 C C . TRP B 1 73 ? -7.477 -39.406 4.145 1 92.69 73 TRP B C 1
ATOM 3457 O O . TRP B 1 73 ? -6.367 -38.969 4.449 1 92.69 73 TRP B O 1
ATOM 3467 N N . GLN B 1 74 ? -8.578 -38.719 4.398 1 94.88 74 GLN B N 1
ATOM 3468 C CA . GLN B 1 74 ? -8.531 -37.312 4.77 1 94.88 74 GLN B CA 1
ATOM 3469 C C . GLN B 1 74 ? -7.812 -37.125 6.102 1 94.88 74 GLN B C 1
ATOM 3471 O O . GLN B 1 74 ? -7.066 -36.156 6.277 1 94.88 74 GLN B O 1
ATOM 3476 N N . GLU B 1 75 ? -7.973 -38 7.004 1 95.38 75 GLU B N 1
ATOM 3477 C CA . GLU B 1 75 ? -7.309 -37.875 8.297 1 95.38 75 GLU B CA 1
ATOM 3478 C C . GLU B 1 75 ? -5.797 -38.031 8.156 1 95.38 75 GLU B C 1
ATOM 3480 O O . GLU B 1 75 ? -5.031 -37.281 8.766 1 95.38 75 GLU B O 1
ATOM 3485 N N . TYR B 1 76 ? -5.418 -39 7.402 1 95.31 76 TYR B N 1
ATOM 3486 C CA . TYR B 1 76 ? -3.996 -39.219 7.188 1 95.31 76 TYR B CA 1
ATOM 3487 C C . TYR B 1 76 ? -3.336 -38.031 6.508 1 95.31 76 TYR B C 1
ATOM 3489 O O . TYR B 1 76 ? -2.289 -37.562 6.957 1 95.31 76 TYR B O 1
ATOM 3497 N N . VAL B 1 77 ? -3.963 -37.594 5.461 1 96.38 77 VAL B N 1
ATOM 3498 C CA . VAL B 1 77 ? -3.422 -36.469 4.703 1 96.38 77 VAL B CA 1
ATOM 3499 C C . VAL B 1 77 ? -3.371 -35.219 5.586 1 96.38 77 VAL B C 1
ATOM 3501 O O . VAL B 1 77 ? -2.383 -34.469 5.574 1 96.38 77 VAL B O 1
ATOM 3504 N N . ALA B 1 78 ? -4.422 -34.938 6.344 1 97.56 78 ALA B N 1
ATOM 3505 C CA . ALA B 1 78 ? -4.453 -33.781 7.254 1 97.56 78 ALA B CA 1
ATOM 3506 C C . ALA B 1 78 ? -3.307 -33.875 8.258 1 97.56 78 ALA B C 1
ATOM 3508 O O . ALA B 1 78 ? -2.643 -32.844 8.516 1 97.56 78 ALA B O 1
ATOM 3509 N N . ASN B 1 79 ? -3.094 -35.031 8.773 1 96.62 79 ASN B N 1
ATOM 3510 C CA . ASN B 1 79 ? -2.02 -35.219 9.75 1 96.62 79 ASN B CA 1
ATOM 3511 C C . ASN B 1 79 ? -0.651 -34.938 9.125 1 96.62 79 ASN B C 1
ATOM 3513 O O . ASN B 1 79 ? 0.232 -34.375 9.766 1 96.62 79 ASN B O 1
ATOM 3517 N N . GLN B 1 80 ? -0.449 -35.375 7.914 1 96 80 GLN B N 1
ATOM 3518 C CA . GLN B 1 80 ? 0.81 -35.156 7.215 1 96 80 GLN B CA 1
ATOM 3519 C C . GLN B 1 80 ? 1.038 -33.656 6.973 1 96 80 GLN B C 1
ATOM 3521 O O . GLN B 1 80 ? 2.16 -33.156 7.109 1 96 80 GLN B O 1
ATOM 3526 N N . LEU B 1 81 ? -0.019 -33 6.598 1 97 81 LEU B N 1
ATOM 3527 C CA . LEU B 1 81 ? 0.071 -31.562 6.359 1 97 81 LEU B CA 1
ATOM 3528 C C . LEU B 1 81 ? 0.402 -30.812 7.648 1 97 81 LEU B C 1
ATOM 3530 O O . LEU B 1 81 ? 1.172 -29.844 7.633 1 97 81 LEU B O 1
ATOM 3534 N N . ASN B 1 82 ? -0.149 -31.234 8.742 1 97.38 82 ASN B N 1
ATOM 3535 C CA . ASN B 1 82 ? 0.045 -30.578 10.031 1 97.38 82 ASN B CA 1
ATOM 3536 C C . ASN B 1 82 ? 1.458 -30.797 10.57 1 97.38 82 ASN B C 1
ATOM 3538 O O . ASN B 1 82 ? 1.883 -30.125 11.508 1 97.38 82 ASN B O 1
ATOM 3542 N N . LYS B 1 83 ? 2.268 -31.656 9.945 1 95.62 83 LYS B N 1
ATOM 3543 C CA . LYS B 1 83 ? 3.627 -31.969 10.383 1 95.62 83 LYS B CA 1
ATOM 3544 C C . LYS B 1 83 ? 4.656 -31.156 9.602 1 95.62 83 LYS B C 1
ATOM 3546 O O . LYS B 1 83 ? 5.844 -31.172 9.93 1 95.62 83 LYS B O 1
ATOM 3551 N N . ILE B 1 84 ? 4.172 -30.562 8.617 1 94.12 84 ILE B N 1
ATOM 3552 C CA . ILE B 1 84 ? 5.102 -29.75 7.844 1 94.12 84 ILE B CA 1
ATOM 3553 C C . ILE B 1 84 ? 5.773 -28.719 8.758 1 94.12 84 ILE B C 1
ATOM 3555 O O . ILE B 1 84 ? 5.109 -28.078 9.57 1 94.12 84 ILE B O 1
ATOM 3559 N N . SER B 1 85 ? 7.07 -28.547 8.625 1 92.06 85 SER B N 1
ATOM 3560 C CA . SER B 1 85 ? 7.855 -27.641 9.453 1 92.06 85 SER B CA 1
ATOM 3561 C C . SER B 1 85 ? 7.352 -26.203 9.328 1 92.06 85 SER B C 1
ATOM 3563 O O . SER B 1 85 ? 7.066 -25.734 8.219 1 92.06 85 SER B O 1
ATOM 3565 N N . GLY B 1 86 ? 7.156 -25.531 10.477 1 91.12 86 GLY B N 1
ATOM 3566 C CA . GLY B 1 86 ? 6.676 -24.156 10.516 1 91.12 86 GLY B CA 1
ATOM 3567 C C . GLY B 1 86 ? 5.168 -24.047 10.633 1 91.12 86 GLY B C 1
ATOM 3568 O O . GLY B 1 86 ? 4.629 -22.969 10.875 1 91.12 86 GLY B O 1
ATOM 3569 N N . GLN B 1 87 ? 4.496 -25.172 10.336 1 93.81 87 GLN B N 1
ATOM 3570 C CA . GLN B 1 87 ? 3.049 -25.266 10.469 1 93.81 87 GLN B CA 1
ATOM 3571 C C . GLN B 1 87 ? 2.342 -24.172 9.68 1 93.81 87 GLN B C 1
ATOM 3573 O O . GLN B 1 87 ? 1.541 -23.422 10.234 1 93.81 87 GLN B O 1
ATOM 3578 N N . PRO B 1 88 ? 2.656 -24.156 8.375 1 94.69 88 PRO B N 1
ATOM 3579 C CA . PRO B 1 88 ? 2.033 -23.125 7.543 1 94.69 88 PRO B CA 1
ATOM 3580 C C . PRO B 1 88 ? 0.516 -23.266 7.457 1 94.69 88 PRO B C 1
ATOM 3582 O O . PRO B 1 88 ? -0.191 -22.281 7.207 1 94.69 88 PRO B O 1
ATOM 3585 N N . VAL B 1 89 ? 0.059 -24.516 7.684 1 97.06 89 VAL B N 1
ATOM 3586 C CA . VAL B 1 89 ? -1.381 -24.75 7.641 1 97.06 89 VAL B CA 1
ATOM 3587 C C . VAL B 1 89 ? -1.814 -25.547 8.867 1 97.06 89 VAL B C 1
ATOM 3589 O O . VAL B 1 89 ? -0.988 -26.172 9.531 1 97.06 89 VAL B O 1
ATOM 3592 N N . TRP B 1 90 ? -3.02 -25.375 9.211 1 97.12 90 TRP B N 1
ATOM 3593 C CA . TRP B 1 90 ? -3.742 -26.281 10.102 1 97.12 90 TRP B CA 1
ATOM 3594 C C . TRP B 1 90 ? -4.867 -26.984 9.352 1 97.12 90 TRP B C 1
ATOM 3596 O O . TRP B 1 90 ? -5.898 -26.391 9.047 1 97.12 90 TRP B O 1
ATOM 3606 N N . ALA B 1 91 ? -4.637 -28.234 9.148 1 97.94 91 ALA B N 1
ATOM 3607 C CA . ALA B 1 91 ? -5.52 -29.016 8.281 1 97.94 91 ALA B CA 1
ATOM 3608 C C . ALA B 1 91 ? -6.535 -29.812 9.102 1 97.94 91 ALA B C 1
ATOM 3610 O O . ALA B 1 91 ? -6.188 -30.406 10.117 1 97.94 91 ALA B O 1
ATOM 3611 N N . TYR B 1 92 ? -7.781 -29.75 8.617 1 96.5 92 TYR B N 1
ATOM 3612 C CA . TYR B 1 92 ? -8.906 -30.484 9.188 1 96.5 92 TYR B CA 1
ATOM 3613 C C . TYR B 1 92 ? -9.43 -31.531 8.203 1 96.5 92 TYR B C 1
ATOM 3615 O O . TYR B 1 92 ? -9.523 -31.266 7.004 1 96.5 92 TYR B O 1
ATOM 3623 N N . ALA B 1 93 ? -9.758 -32.656 8.781 1 96.81 93 ALA B N 1
ATOM 3624 C CA . ALA B 1 93 ? -10.398 -33.688 7.953 1 96.81 93 ALA B CA 1
ATOM 3625 C C . ALA B 1 93 ? -11.914 -33.5 7.93 1 96.81 93 ALA B C 1
ATOM 3627 O O . ALA B 1 93 ? -12.531 -33.219 8.961 1 96.81 93 ALA B O 1
ATOM 3628 N N . GLU B 1 94 ? -12.469 -33.5 6.766 1 94.31 94 GLU B N 1
ATOM 3629 C CA . GLU B 1 94 ? -13.914 -33.375 6.555 1 94.31 94 GLU B CA 1
ATOM 3630 C C . GLU B 1 94 ? -14.383 -34.375 5.5 1 94.31 94 GLU B C 1
ATOM 3632 O O . GLU B 1 94 ? -13.656 -34.688 4.551 1 94.31 94 GLU B O 1
ATOM 3637 N N . SER B 1 95 ? -15.641 -34.938 5.699 1 91.69 95 SER B N 1
ATOM 3638 C CA . SER B 1 95 ? -16.125 -35.969 4.773 1 91.69 95 SER B CA 1
ATOM 3639 C C . SER B 1 95 ? -17.031 -35.344 3.705 1 91.69 95 SER B C 1
ATOM 3641 O O . SER B 1 95 ? -17.141 -35.875 2.602 1 91.69 95 SER B O 1
ATOM 3643 N N . ASN B 1 96 ? -17.594 -34.25 4.004 1 92.88 96 ASN B N 1
ATOM 3644 C CA . ASN B 1 96 ? -18.562 -33.656 3.098 1 92.88 96 ASN B CA 1
ATOM 3645 C C . ASN B 1 96 ? -17.969 -32.469 2.334 1 92.88 96 ASN B C 1
ATOM 3647 O O . ASN B 1 96 ? -17.656 -31.438 2.924 1 92.88 96 ASN B O 1
ATOM 3651 N N . GLU B 1 97 ? -17.875 -32.562 1.03 1 93.69 97 GLU B N 1
ATOM 3652 C CA . GLU B 1 97 ? -17.266 -31.547 0.186 1 93.69 97 GLU B CA 1
ATOM 3653 C C . GLU B 1 97 ? -18.109 -30.281 0.143 1 93.69 97 GLU B C 1
ATOM 3655 O O . GLU B 1 97 ? -17.578 -29.172 0.072 1 93.69 97 GLU B O 1
ATOM 3660 N N . THR B 1 98 ? -19.422 -30.438 0.14 1 95.19 98 THR B N 1
ATOM 3661 C CA . THR B 1 98 ? -20.328 -29.297 0.098 1 95.19 98 THR B CA 1
ATOM 3662 C C . THR B 1 98 ? -20.141 -28.406 1.331 1 95.19 98 THR B C 1
ATOM 3664 O O . THR B 1 98 ? -20.062 -27.188 1.221 1 95.19 98 THR B O 1
ATOM 3667 N N . THR B 1 99 ? -20.047 -29.094 2.428 1 95.69 99 THR B N 1
ATOM 3668 C CA . THR B 1 99 ? -19.812 -28.359 3.67 1 95.69 99 THR B CA 1
ATOM 3669 C C . THR B 1 99 ? -18.469 -27.656 3.645 1 95.69 99 THR B C 1
ATOM 3671 O O . THR B 1 99 ? -18.344 -26.5 4.055 1 95.69 99 THR B O 1
ATOM 3674 N N . ALA B 1 100 ? -17.453 -28.312 3.174 1 96.94 100 ALA B N 1
ATOM 3675 C CA . ALA B 1 100 ? -16.109 -27.75 3.084 1 96.94 100 ALA B CA 1
ATOM 3676 C C . ALA B 1 100 ? -16.078 -26.516 2.174 1 96.94 100 ALA B C 1
ATOM 3678 O O . ALA B 1 100 ? -15.469 -25.5 2.506 1 96.94 100 ALA B O 1
ATOM 3679 N N . THR B 1 101 ? -16.766 -26.625 1.097 1 97.31 101 THR B N 1
ATOM 3680 C CA . THR B 1 101 ? -16.812 -25.531 0.133 1 97.31 101 THR B CA 1
ATOM 3681 C C . THR B 1 101 ? -17.562 -24.344 0.708 1 97.31 101 THR B C 1
ATOM 3683 O O . THR B 1 101 ? -17.188 -23.188 0.475 1 97.31 101 THR B O 1
ATOM 3686 N N . GLN B 1 102 ? -18.594 -24.609 1.447 1 96.25 102 GLN B N 1
ATOM 3687 C CA . GLN B 1 102 ? -19.344 -23.531 2.078 1 96.25 102 GLN B CA 1
ATOM 3688 C C . GLN B 1 102 ? -18.5 -22.812 3.131 1 96.25 102 GLN B C 1
ATOM 3690 O O . GLN B 1 102 ? -18.547 -21.578 3.236 1 96.25 102 GLN B O 1
ATOM 3695 N N . ASP B 1 103 ? -17.766 -23.562 3.887 1 96.38 103 ASP B N 1
ATOM 3696 C CA . ASP B 1 103 ? -16.875 -22.984 4.879 1 96.38 103 ASP B CA 1
ATOM 3697 C C . ASP B 1 103 ? -15.805 -22.109 4.211 1 96.38 103 ASP B C 1
ATOM 3699 O O . ASP B 1 103 ? -15.391 -21.094 4.766 1 96.38 103 ASP B O 1
ATOM 3703 N N . LEU B 1 104 ? -15.359 -22.547 3.082 1 97.31 104 LEU B N 1
ATOM 3704 C CA . LEU B 1 104 ? -14.391 -21.781 2.309 1 97.31 104 LEU B CA 1
ATOM 3705 C C . LEU B 1 104 ? -15.008 -20.484 1.804 1 97.31 10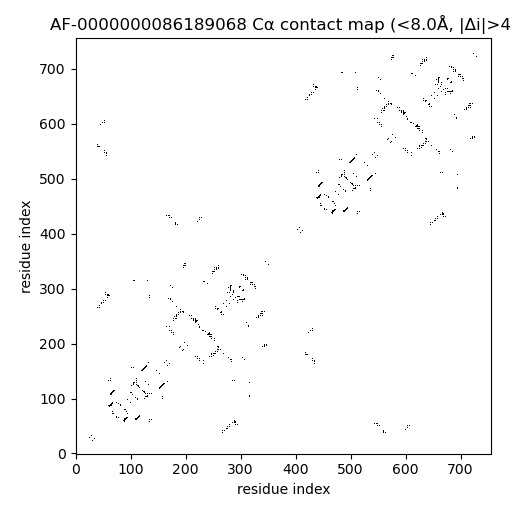4 LEU B C 1
ATOM 3707 O O . LEU B 1 104 ? -14.43 -19.406 1.981 1 97.31 104 LEU B O 1
ATOM 3711 N N . LYS B 1 105 ? -16.203 -20.516 1.314 1 96.56 105 LYS B N 1
ATOM 3712 C CA . LYS B 1 105 ? -16.875 -19.375 0.717 1 96.56 105 LYS B CA 1
ATOM 3713 C C . LYS B 1 105 ? -17.281 -18.359 1.783 1 96.56 105 LYS B C 1
ATOM 3715 O O . LYS B 1 105 ? -17.406 -17.156 1.503 1 96.56 105 LYS B O 1
ATOM 3720 N N . SER B 1 106 ? -17.438 -18.859 3.002 1 94.69 106 SER B N 1
ATOM 3721 C CA . SER B 1 106 ? -17.828 -17.984 4.09 1 94.69 106 SER B CA 1
ATOM 3722 C C . SER B 1 106 ? -16.625 -17.406 4.809 1 94.69 106 SER B C 1
ATOM 3724 O O . SER B 1 106 ? -16.766 -16.547 5.688 1 94.69 106 SER B O 1
ATOM 3726 N N . GLY B 1 107 ? -15.484 -17.859 4.461 1 93.12 107 GLY B N 1
ATOM 3727 C CA . GLY B 1 107 ? -14.266 -17.328 5.055 1 93.12 107 GLY B CA 1
ATOM 3728 C C . GLY B 1 107 ? -13.875 -18.031 6.336 1 93.12 107 GLY B C 1
ATOM 3729 O O . GLY B 1 107 ? -12.906 -17.641 6.996 1 93.12 107 GLY B O 1
ATOM 3730 N N . LYS B 1 108 ? -14.602 -19.062 6.711 1 93.94 108 LYS B N 1
ATOM 3731 C CA . LYS B 1 108 ? -14.273 -19.828 7.91 1 93.94 108 LYS B CA 1
ATOM 3732 C C . LYS B 1 108 ? -12.984 -20.625 7.715 1 93.94 108 LYS B C 1
ATOM 3734 O O . LYS B 1 108 ? -12.227 -20.844 8.664 1 93.94 108 LYS B O 1
ATOM 3739 N N . ARG B 1 109 ? -12.797 -21.125 6.523 1 96.81 109 ARG B N 1
ATOM 3740 C CA . ARG B 1 109 ? -11.594 -21.828 6.102 1 96.81 109 ARG B CA 1
ATOM 374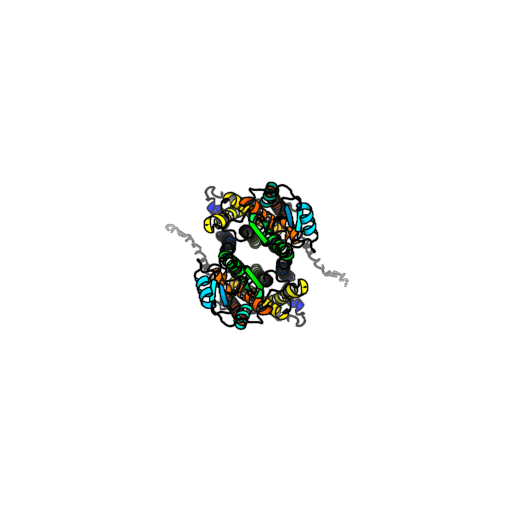1 C C . ARG B 1 109 ? -10.945 -21.125 4.906 1 96.81 109 ARG B C 1
ATOM 3743 O O . ARG B 1 109 ? -11.617 -20.422 4.16 1 96.81 109 ARG B O 1
ATOM 3750 N N . GLN B 1 110 ? -9.656 -21.312 4.754 1 97.25 110 GLN B N 1
ATOM 3751 C CA . GLN B 1 110 ? -8.938 -20.562 3.732 1 97.25 110 GLN B CA 1
ATOM 3752 C C . GLN B 1 110 ? -8.641 -21.422 2.514 1 97.25 110 GLN B C 1
ATOM 3754 O O . GLN B 1 110 ? -8.188 -20.922 1.482 1 97.25 110 GLN B O 1
ATOM 3759 N N . GLY B 1 111 ? -8.898 -22.688 2.613 1 98.19 111 GLY B N 1
ATOM 3760 C CA . GLY B 1 111 ? -8.68 -23.609 1.501 1 98.19 111 GLY B CA 1
ATOM 3761 C C . GLY B 1 111 ? -9.297 -24.969 1.719 1 98.19 111 GLY B C 1
ATOM 3762 O O . GLY B 1 111 ? -9.617 -25.344 2.85 1 98.19 111 GLY B O 1
ATOM 3763 N N . VAL B 1 112 ? -9.57 -25.656 0.556 1 98.44 112 VAL B N 1
ATOM 3764 C CA . VAL B 1 112 ? -10.023 -27.047 0.569 1 98.44 112 VAL B CA 1
ATOM 3765 C C . VAL B 1 112 ? -9.133 -27.891 -0.34 1 98.44 112 VAL B C 1
ATOM 3767 O O . VAL B 1 112 ? -8.992 -27.594 -1.529 1 98.44 112 VAL B O 1
ATOM 3770 N N . TYR B 1 113 ? -8.523 -28.875 0.241 1 98.12 113 TYR B N 1
ATOM 3771 C CA . TYR B 1 113 ? -7.672 -29.797 -0.498 1 98.12 113 TYR B CA 1
ATOM 3772 C C . TYR B 1 113 ? -8.375 -31.125 -0.713 1 98.12 113 TYR B C 1
ATOM 3774 O O . TYR B 1 113 ? -8.672 -31.844 0.247 1 98.12 113 TYR B O 1
ATOM 3782 N N . VAL B 1 114 ? -8.672 -31.438 -1.949 1 97.06 114 VAL B N 1
ATOM 3783 C CA . VAL B 1 114 ? -9.312 -32.688 -2.311 1 97.06 114 VAL B CA 1
ATOM 3784 C C . VAL B 1 114 ? -8.266 -33.688 -2.799 1 97.06 114 VAL B C 1
ATOM 3786 O O . VAL B 1 114 ? -7.824 -33.625 -3.949 1 97.06 114 VAL B O 1
ATOM 3789 N N . PHE B 1 115 ? -8.016 -34.656 -2.01 1 96.38 115 PHE B N 1
ATOM 3790 C CA . PHE B 1 115 ? -7.008 -35.656 -2.297 1 96.38 115 PHE B CA 1
ATOM 3791 C C . PHE B 1 115 ? -7.637 -36.875 -2.986 1 96.38 115 PHE B C 1
ATOM 3793 O O . PHE B 1 115 ? -8.617 -37.438 -2.494 1 96.38 115 PHE B O 1
ATOM 3800 N N . ASP B 1 116 ? -7.051 -37.188 -4.117 1 94.25 116 ASP B N 1
ATOM 3801 C CA . ASP B 1 116 ? -7.488 -38.375 -4.84 1 94.25 116 ASP B CA 1
ATOM 3802 C C . ASP B 1 116 ? -6.449 -39.5 -4.742 1 94.25 116 ASP B C 1
ATOM 3804 O O . ASP B 1 116 ? -5.484 -39.531 -5.508 1 94.25 116 ASP B O 1
ATOM 3808 N N . PRO B 1 117 ? -6.711 -40.531 -4 1 91.75 117 PRO B N 1
ATOM 3809 C CA . PRO B 1 117 ? -5.73 -41.594 -3.852 1 91.75 117 PRO B CA 1
ATOM 3810 C C . PRO B 1 117 ? -5.66 -42.5 -5.074 1 91.75 117 PRO B C 1
ATOM 3812 O O . PRO B 1 117 ? -4.695 -43.25 -5.238 1 91.75 117 PRO B O 1
ATOM 3815 N N . GLN B 1 118 ? -6.688 -42.5 -5.836 1 91.44 118 GLN B N 1
ATOM 3816 C CA . GLN B 1 118 ? -6.75 -43.375 -6.98 1 91.44 118 GLN B CA 1
ATOM 3817 C C . GLN B 1 118 ? -6.027 -42.781 -8.188 1 91.44 118 GLN B C 1
ATOM 3819 O O . GLN B 1 118 ? -5.621 -43.531 -9.094 1 91.44 118 GLN B O 1
ATOM 3824 N N . GLY B 1 119 ? -5.852 -41.5 -8.18 1 90.31 119 GLY B N 1
ATOM 3825 C CA . GLY B 1 119 ? -5.188 -40.812 -9.289 1 90.31 119 GLY B CA 1
ATOM 3826 C C . GLY B 1 119 ? -3.945 -40.062 -8.867 1 90.31 119 GLY B C 1
ATOM 3827 O O . GLY B 1 119 ? -3.457 -40.219 -7.746 1 90.31 119 GLY B O 1
ATOM 3828 N N . ASP B 1 120 ? -3.414 -39.344 -9.805 1 92.06 120 ASP B N 1
ATOM 3829 C CA . ASP B 1 120 ? -2.217 -38.562 -9.531 1 92.06 120 ASP B CA 1
ATOM 3830 C C . ASP B 1 120 ? -2.535 -37.062 -9.523 1 92.06 120 ASP B C 1
ATOM 3832 O O . ASP B 1 120 ? -1.63 -36.219 -9.43 1 92.06 120 ASP B O 1
ATOM 3836 N N . THR B 1 121 ? -3.852 -36.75 -9.68 1 94.12 121 THR B N 1
ATOM 3837 C CA . THR B 1 121 ? -4.262 -35.344 -9.742 1 94.12 121 THR B CA 1
ATOM 3838 C C . THR B 1 121 ? -5.133 -35 -8.547 1 94.12 121 THR B C 1
ATOM 3840 O O . THR B 1 121 ? -6.172 -35.625 -8.312 1 94.12 121 THR B O 1
ATOM 3843 N N . ASP B 1 122 ? -4.691 -34.062 -7.773 1 95.88 122 ASP B N 1
ATOM 3844 C CA . ASP B 1 122 ? -5.453 -33.5 -6.66 1 95.88 122 ASP B CA 1
ATOM 3845 C C . ASP B 1 122 ? -6.07 -32.156 -7.027 1 95.88 122 ASP B C 1
ATOM 3847 O O . ASP B 1 122 ? -5.711 -31.562 -8.047 1 95.88 122 ASP B O 1
ATOM 3851 N N . LYS B 1 123 ? -7.094 -31.766 -6.211 1 96.69 123 LYS B N 1
ATOM 3852 C CA . LYS B 1 123 ? -7.77 -30.5 -6.426 1 96.69 123 LYS B CA 1
ATOM 3853 C C . LYS B 1 123 ? -7.633 -29.578 -5.207 1 96.69 123 LYS B C 1
ATOM 3855 O O . LYS B 1 123 ? -7.75 -30.047 -4.07 1 96.69 123 LYS B O 1
ATOM 3860 N N . LEU B 1 124 ? -7.301 -28.359 -5.473 1 97.94 124 LEU B N 1
ATOM 3861 C CA . LEU B 1 124 ? -7.246 -27.328 -4.441 1 97.94 124 LEU B CA 1
ATOM 3862 C C . LEU B 1 124 ? -8.281 -26.25 -4.695 1 97.94 124 LEU B C 1
ATOM 3864 O O . LEU B 1 124 ? -8.273 -25.609 -5.75 1 97.94 124 LEU B O 1
ATOM 3868 N N . LEU B 1 125 ? -9.242 -26.125 -3.807 1 98.38 125 LEU B N 1
ATOM 3869 C CA . LEU B 1 125 ? -10.227 -25.062 -3.881 1 98.38 125 LEU B CA 1
ATOM 3870 C C . LEU B 1 125 ? -9.805 -23.859 -3.027 1 98.38 125 LEU B C 1
ATOM 3872 O O . LEU B 1 125 ? -9.438 -24.031 -1.862 1 98.38 125 LEU B O 1
ATOM 3876 N N . ILE B 1 126 ? -9.75 -22.703 -3.637 1 98.12 126 ILE B N 1
ATOM 3877 C CA . ILE B 1 126 ? -9.445 -21.469 -2.939 1 98.12 126 ILE B CA 1
ATOM 3878 C C . ILE B 1 126 ? -10.562 -20.453 -3.174 1 98.12 126 ILE B C 1
ATOM 3880 O O . ILE B 1 126 ? -11.453 -20.672 -3.998 1 98.12 126 ILE B O 1
ATOM 3884 N N . ALA B 1 127 ? -10.609 -19.422 -2.395 1 97.88 127 ALA B N 1
ATOM 3885 C CA . ALA B 1 127 ? -11.555 -18.312 -2.531 1 97.88 127 ALA B CA 1
ATOM 3886 C C . ALA B 1 127 ? -10.852 -16.969 -2.35 1 97.88 127 ALA B C 1
ATOM 3888 O O . ALA B 1 127 ? -10.609 -16.531 -1.221 1 97.88 127 ALA B O 1
ATOM 3889 N N . THR B 1 128 ? -10.586 -16.297 -3.471 1 97.06 128 THR B N 1
ATOM 3890 C CA . THR B 1 128 ? -9.883 -15.023 -3.395 1 97.06 128 THR B CA 1
ATOM 3891 C C . THR B 1 128 ? -10.766 -13.953 -2.756 1 97.06 128 THR B C 1
ATOM 3893 O O . THR B 1 128 ? -10.266 -13.016 -2.131 1 97.06 128 THR B O 1
ATOM 3896 N N . SER B 1 129 ? -12.078 -14.078 -2.82 1 96.75 129 SER B N 1
ATOM 3897 C CA . SER B 1 129 ? -13.008 -13.109 -2.271 1 96.75 129 SER B CA 1
ATOM 3898 C C . SER B 1 129 ? -12.914 -13.047 -0.751 1 96.75 129 SER B C 1
ATOM 3900 O O . SER B 1 129 ? -13.234 -12.016 -0.145 1 96.75 129 SER B O 1
ATOM 3902 N N . THR B 1 130 ? -12.492 -14.133 -0.146 1 95.38 130 THR B N 1
ATOM 3903 C CA . THR B 1 130 ? -12.383 -14.148 1.31 1 95.38 130 THR B CA 1
ATOM 3904 C C . THR B 1 130 ? -11 -13.695 1.758 1 95.38 130 THR B C 1
ATOM 3906 O O . THR B 1 130 ? -10.789 -13.383 2.934 1 95.38 130 THR B O 1
ATOM 3909 N N . GLY B 1 131 ? -10.062 -13.688 0.869 1 95.62 131 GLY B N 1
ATOM 3910 C CA . GLY B 1 131 ? -8.688 -13.289 1.117 1 95.62 131 GLY B CA 1
ATOM 3911 C C . GLY B 1 131 ? -7.734 -13.703 0.013 1 95.62 131 GLY B C 1
ATOM 3912 O O . GLY B 1 131 ? -7.266 -14.844 -0.01 1 95.62 131 GLY B O 1
ATOM 3913 N N . SER B 1 132 ? -7.367 -12.75 -0.806 1 95.19 132 SER B N 1
ATOM 3914 C CA . SER B 1 132 ? -6.559 -13.055 -1.981 1 95.19 132 SER B CA 1
ATOM 3915 C C . SER B 1 132 ? -5.141 -13.469 -1.588 1 95.19 132 SER B C 1
ATOM 3917 O O . SER B 1 132 ? -4.562 -14.367 -2.189 1 95.19 132 SER B O 1
ATOM 3919 N N . SER B 1 133 ? -4.629 -12.789 -0.578 1 94.75 133 SER B N 1
ATOM 3920 C CA . SER B 1 133 ? -3.279 -13.156 -0.161 1 94.75 133 SER B CA 1
ATOM 3921 C C . SER B 1 133 ? -3.258 -14.523 0.511 1 94.75 133 SER B C 1
ATOM 3923 O O . SER B 1 133 ? -2.305 -15.289 0.344 1 94.75 133 SER B O 1
ATOM 3925 N N . ASN B 1 134 ? -4.277 -14.859 1.283 1 95.94 134 ASN B N 1
ATOM 3926 C CA . ASN B 1 134 ? -4.406 -16.219 1.82 1 95.94 134 ASN B CA 1
ATOM 3927 C C . ASN B 1 134 ? -4.48 -17.25 0.707 1 95.94 134 ASN B C 1
ATOM 3929 O O . ASN B 1 134 ? -3.805 -18.281 0.767 1 95.94 134 ASN B O 1
ATOM 3933 N N . ALA B 1 135 ? -5.305 -16.922 -0.283 1 96.56 135 ALA B N 1
ATOM 3934 C CA . ALA B 1 135 ? -5.473 -17.828 -1.408 1 96.56 135 ALA B CA 1
ATOM 3935 C C . ALA B 1 135 ? -4.145 -18.078 -2.115 1 96.56 135 ALA B C 1
ATOM 3937 O O . ALA B 1 135 ? -3.805 -19.234 -2.422 1 96.56 135 ALA B O 1
ATOM 3938 N N . ALA B 1 136 ? -3.436 -17.031 -2.287 1 93.12 136 ALA B N 1
ATOM 3939 C CA . ALA B 1 136 ? -2.139 -17.141 -2.949 1 93.12 136 ALA B CA 1
ATOM 3940 C C . ALA B 1 136 ? -1.164 -17.969 -2.111 1 93.12 136 ALA B C 1
ATOM 3942 O O . ALA B 1 136 ? -0.421 -18.781 -2.645 1 93.12 136 ALA B O 1
ATOM 3943 N N . ALA B 1 137 ? -1.149 -17.781 -0.852 1 94.56 137 ALA B N 1
ATOM 3944 C CA . ALA B 1 137 ? -0.268 -18.516 0.049 1 94.56 137 ALA B CA 1
ATOM 3945 C C . ALA B 1 137 ? -0.604 -20 0.051 1 94.56 137 ALA B C 1
ATOM 3947 O O . ALA B 1 137 ? 0.291 -20.844 -0.023 1 94.56 137 ALA B O 1
ATOM 3948 N N . ILE B 1 138 ? -1.844 -20.297 0.098 1 96.88 138 ILE B N 1
ATOM 3949 C CA . ILE B 1 138 ? -2.299 -21.688 0.104 1 96.88 138 ILE B CA 1
ATOM 3950 C C . ILE B 1 138 ? -1.906 -22.359 -1.207 1 96.88 138 ILE B C 1
ATOM 3952 O O . ILE B 1 138 ? -1.42 -23.5 -1.206 1 96.88 138 ILE B O 1
ATOM 3956 N N . GLU B 1 139 ? -2.16 -21.641 -2.27 1 95.69 139 GLU B N 1
ATOM 3957 C CA . GLU B 1 139 ? -1.785 -22.188 -3.57 1 95.69 139 GLU B CA 1
ATOM 3958 C C . GLU B 1 139 ? -0.294 -22.5 -3.629 1 95.69 139 GLU B C 1
ATOM 3960 O O . GLU B 1 139 ? 0.103 -23.562 -4.121 1 95.69 139 GLU B O 1
ATOM 3965 N N . LEU B 1 140 ? 0.493 -21.641 -3.117 1 90.81 140 LEU B N 1
ATOM 3966 C CA . LEU B 1 140 ? 1.938 -21.844 -3.117 1 90.81 140 LEU B CA 1
ATOM 3967 C C . LEU B 1 140 ? 2.316 -23.047 -2.271 1 90.81 140 LEU B C 1
ATOM 3969 O O . LEU B 1 140 ? 3.119 -23.875 -2.697 1 90.81 140 LEU B O 1
ATOM 3973 N N . ILE B 1 141 ? 1.789 -23.188 -1.122 1 94.75 141 ILE B N 1
ATOM 3974 C CA . ILE B 1 141 ? 2.078 -24.281 -0.197 1 94.75 141 ILE B CA 1
ATOM 3975 C C . ILE B 1 141 ? 1.711 -25.609 -0.841 1 94.75 141 ILE B C 1
ATOM 3977 O O . ILE B 1 141 ? 2.514 -26.547 -0.844 1 94.75 141 ILE B O 1
ATOM 3981 N N . PHE B 1 142 ? 0.612 -25.672 -1.457 1 96.94 142 PHE B N 1
ATOM 3982 C CA . PHE B 1 142 ? 0.12 -26.953 -1.943 1 96.94 142 PHE B CA 1
ATOM 3983 C C . PHE B 1 142 ? 0.751 -27.297 -3.285 1 96.94 142 PHE B C 1
ATOM 3985 O O . PHE B 1 142 ? 0.822 -28.469 -3.658 1 96.94 142 PHE B O 1
ATOM 3992 N N . THR B 1 143 ? 1.108 -26.266 -4.023 1 91.81 143 THR B N 1
ATOM 3993 C CA . THR B 1 143 ? 1.912 -26.547 -5.211 1 91.81 143 THR B CA 1
ATOM 3994 C C . THR B 1 143 ? 3.225 -27.219 -4.828 1 91.81 143 THR B C 1
ATOM 3996 O O . THR B 1 143 ? 3.645 -28.188 -5.473 1 91.81 143 THR B O 1
ATOM 3999 N N . LYS B 1 144 ? 3.867 -26.766 -3.789 1 90.88 144 LYS B N 1
ATOM 4000 C CA . LYS B 1 144 ? 5.109 -27.359 -3.305 1 90.88 144 LYS B CA 1
ATOM 4001 C C . LYS B 1 144 ? 4.867 -28.766 -2.768 1 90.88 144 LYS B C 1
ATOM 4003 O O . LYS B 1 144 ? 5.664 -29.672 -3.01 1 90.88 144 LYS B O 1
ATOM 4008 N N . VAL B 1 145 ? 3.791 -28.969 -2.061 1 94.44 145 VAL B N 1
ATOM 4009 C CA . VAL B 1 145 ? 3.43 -30.266 -1.516 1 94.44 145 VAL B CA 1
ATOM 4010 C C . VAL B 1 145 ? 3.211 -31.266 -2.654 1 94.44 145 VAL B C 1
ATOM 4012 O O . VAL B 1 145 ? 3.699 -32.406 -2.604 1 94.44 145 VAL B O 1
ATOM 4015 N N . ALA B 1 146 ? 2.479 -30.812 -3.633 1 94 146 ALA B N 1
ATOM 4016 C CA . ALA B 1 146 ? 2.209 -31.672 -4.781 1 94 146 ALA B CA 1
ATOM 4017 C C . ALA B 1 146 ? 3.498 -32.031 -5.516 1 94 146 ALA B C 1
ATOM 4019 O O . ALA B 1 146 ? 3.693 -33.188 -5.918 1 94 146 ALA B O 1
ATOM 4020 N N . ALA B 1 147 ? 4.355 -31.062 -5.66 1 87.38 147 ALA B N 1
ATOM 4021 C CA . ALA B 1 147 ? 5.633 -31.297 -6.328 1 87.38 147 ALA B CA 1
ATOM 4022 C C . ALA B 1 147 ? 6.488 -32.281 -5.555 1 87.38 147 ALA B C 1
ATOM 4024 O O . ALA B 1 147 ? 7.102 -33.188 -6.145 1 87.38 147 ALA B O 1
ATOM 4025 N N . ASP B 1 148 ? 6.516 -32.156 -4.293 1 91.62 148 ASP B N 1
ATOM 4026 C CA . ASP B 1 148 ? 7.293 -33.031 -3.428 1 91.62 148 ASP B CA 1
ATOM 4027 C C . ASP B 1 148 ? 6.797 -34.469 -3.521 1 91.62 148 ASP B C 1
ATOM 4029 O O . ASP B 1 148 ? 7.574 -35.406 -3.346 1 91.62 148 ASP B O 1
ATOM 4033 N N . LYS B 1 149 ? 5.527 -34.656 -3.836 1 92.56 149 LYS B N 1
ATOM 4034 C CA . LYS B 1 149 ? 4.93 -35.969 -3.889 1 92.56 149 LYS B CA 1
ATOM 4035 C C . LYS B 1 149 ? 4.723 -36.438 -5.332 1 92.56 149 LYS B C 1
ATOM 4037 O O . LYS B 1 149 ? 4.09 -37.438 -5.578 1 92.56 149 LYS B O 1
ATOM 4042 N N . ASP B 1 150 ? 5.215 -35.625 -6.219 1 91.19 150 ASP B N 1
ATOM 4043 C CA . ASP B 1 150 ? 5.133 -35.906 -7.645 1 91.19 150 ASP B CA 1
ATOM 4044 C C . ASP B 1 150 ? 3.682 -36.094 -8.086 1 91.19 150 ASP B C 1
ATOM 4046 O O . ASP B 1 150 ? 3.342 -37.062 -8.742 1 91.19 150 ASP B O 1
ATOM 4050 N N . ARG B 1 151 ? 2.893 -35.25 -7.605 1 92.56 151 ARG B N 1
ATOM 4051 C CA . ARG B 1 151 ? 1.479 -35.219 -7.977 1 92.56 151 ARG B CA 1
ATOM 4052 C C . ARG B 1 151 ? 1.121 -33.969 -8.734 1 92.56 151 ARG B C 1
ATOM 4054 O O . ARG B 1 151 ? 1.854 -32.969 -8.68 1 92.56 151 ARG B O 1
ATOM 4061 N N . GLN B 1 152 ? 0.032 -34 -9.453 1 91.5 152 GLN B N 1
ATOM 4062 C CA . GLN B 1 152 ? -0.501 -32.844 -10.148 1 91.5 152 GLN B CA 1
ATOM 4063 C C . GLN B 1 152 ? -1.566 -32.156 -9.305 1 91.5 152 GLN B C 1
ATOM 4065 O O . GLN B 1 152 ? -2.291 -32.781 -8.547 1 91.5 152 GLN B O 1
ATOM 4070 N N . LEU B 1 153 ? -1.565 -30.844 -9.43 1 94.25 153 LEU B N 1
ATOM 4071 C CA . LEU B 1 153 ? -2.508 -30.047 -8.656 1 94.25 153 LEU B CA 1
ATOM 4072 C C . LEU B 1 153 ? -3.348 -29.156 -9.57 1 94.25 153 LEU B C 1
ATOM 4074 O O . LEU B 1 153 ? -2.805 -28.422 -10.391 1 94.25 153 LEU B O 1
ATOM 4078 N N . VAL B 1 154 ? -4.641 -29.312 -9.5 1 94.06 154 VAL B N 1
ATOM 4079 C CA . VAL B 1 154 ? -5.555 -28.391 -10.18 1 94.06 154 VAL B CA 1
ATOM 4080 C C . VAL B 1 154 ? -6.148 -27.422 -9.164 1 94.06 154 VAL B C 1
ATOM 4082 O O . VAL B 1 154 ? -6.738 -27.828 -8.164 1 94.06 154 VAL B O 1
ATOM 4085 N N . VAL B 1 155 ? -5.949 -26.172 -9.422 1 95.94 155 VAL B N 1
ATOM 4086 C CA . VAL B 1 155 ? -6.41 -25.125 -8.516 1 95.94 155 VAL B CA 1
ATOM 4087 C C . VAL B 1 155 ? -7.68 -24.484 -9.07 1 95.94 155 VAL B C 1
ATOM 4089 O O . VAL B 1 155 ? -7.738 -24.125 -10.25 1 95.94 155 VAL B O 1
ATOM 4092 N N . GLN B 1 156 ? -8.727 -24.406 -8.219 1 97 156 GLN B N 1
ATOM 4093 C CA . GLN B 1 156 ? -9.977 -23.781 -8.617 1 97 156 GLN B CA 1
ATOM 4094 C C . GLN B 1 156 ? -10.398 -22.703 -7.625 1 97 156 GLN B C 1
ATOM 4096 O O . GLN B 1 156 ? -10.531 -22.969 -6.43 1 97 156 GLN B O 1
ATOM 4101 N N . ASP B 1 157 ? -10.555 -21.5 -8.109 1 97.75 157 ASP B N 1
ATOM 4102 C CA . ASP B 1 157 ? -11.133 -20.422 -7.301 1 97.75 157 ASP B CA 1
ATOM 4103 C C . ASP B 1 157 ? -12.664 -20.484 -7.324 1 97.75 157 ASP B C 1
ATOM 4105 O O . ASP B 1 157 ? -13.289 -20.125 -8.32 1 97.75 157 ASP B O 1
ATOM 4109 N N . VAL B 1 158 ? -13.266 -20.922 -6.223 1 97.81 158 VAL B N 1
ATOM 4110 C CA . VAL B 1 158 ? -14.695 -21.203 -6.191 1 97.81 158 VAL B CA 1
ATOM 4111 C C . VAL B 1 158 ? -15.469 -19.938 -5.855 1 97.81 158 VAL B C 1
ATOM 4113 O O . VAL B 1 158 ? -16.703 -19.891 -5.98 1 97.81 158 VAL B O 1
ATOM 4116 N N . ALA B 1 159 ? -14.844 -18.891 -5.406 1 97.75 159 ALA B N 1
ATOM 4117 C CA . ALA B 1 159 ? -15.422 -17.594 -5.109 1 97.75 159 ALA B CA 1
ATOM 4118 C C . ALA B 1 159 ? -14.43 -16.469 -5.406 1 97.75 159 ALA B C 1
ATOM 4120 O O . ALA B 1 159 ? -13.859 -15.875 -4.488 1 97.75 159 ALA B O 1
ATOM 4121 N N . PRO B 1 160 ? -14.305 -16.125 -6.652 1 97.44 160 PRO B N 1
ATOM 4122 C CA . PRO B 1 160 ? -13.336 -15.109 -7.055 1 97.44 160 PRO B CA 1
ATOM 4123 C C . PRO B 1 160 ? -13.789 -13.695 -6.711 1 97.44 160 PRO B C 1
ATOM 4125 O O . PRO B 1 160 ? -14.984 -13.453 -6.523 1 97.44 160 PRO B O 1
ATOM 4128 N N . VAL B 1 161 ? -12.82 -12.859 -6.586 1 96.94 161 VAL B N 1
ATOM 4129 C CA . VAL B 1 161 ? -13.117 -11.438 -6.492 1 96.94 161 VAL B CA 1
ATOM 4130 C C . VAL B 1 161 ? -13.727 -10.945 -7.805 1 96.94 161 VAL B C 1
ATOM 4132 O O . VAL B 1 161 ? -13.625 -11.617 -8.836 1 96.94 161 VAL B O 1
ATOM 4135 N N . GLN B 1 162 ? -14.352 -9.773 -7.723 1 96.81 162 GLN B N 1
ATOM 4136 C CA . GLN B 1 162 ? -14.883 -9.164 -8.938 1 96.81 162 GLN B CA 1
ATOM 4137 C C . GLN B 1 162 ? -13.766 -8.805 -9.906 1 96.81 162 GLN B C 1
ATOM 4139 O O . GLN B 1 162 ? -12.641 -8.508 -9.492 1 96.81 162 GLN B O 1
ATOM 4144 N N . ALA B 1 163 ? -14.062 -8.781 -11.195 1 93.56 163 ALA B N 1
ATOM 4145 C CA . ALA B 1 163 ? -13.078 -8.562 -12.25 1 93.56 163 ALA B CA 1
ATOM 4146 C C . ALA B 1 163 ? -12.344 -7.234 -12.047 1 93.56 163 ALA B C 1
ATOM 4148 O O . ALA B 1 163 ? -11.156 -7.121 -12.359 1 93.56 163 ALA B O 1
ATOM 4149 N N . GLY B 1 164 ? -13.008 -6.281 -11.469 1 94.38 164 GLY B N 1
ATOM 4150 C CA . GLY B 1 164 ? -12.406 -4.973 -11.273 1 94.38 164 GLY B CA 1
ATOM 4151 C C . GLY B 1 164 ? -11.734 -4.824 -9.922 1 94.38 164 GLY B C 1
ATOM 4152 O O . GLY B 1 164 ? -11.234 -3.746 -9.586 1 94.38 164 GLY B O 1
ATOM 4153 N N . ASP B 1 165 ? -11.711 -5.832 -9.164 1 96.44 165 ASP B N 1
ATOM 4154 C CA . ASP B 1 165 ? -11.148 -5.773 -7.816 1 96.44 165 ASP B CA 1
ATOM 4155 C C . ASP B 1 165 ? -9.914 -6.66 -7.699 1 96.44 165 ASP B C 1
ATOM 4157 O O . ASP B 1 165 ? -9.867 -7.57 -6.867 1 96.44 165 ASP B O 1
ATOM 4161 N N . ASN B 1 166 ? -8.875 -6.211 -8.461 1 93 166 ASN B N 1
ATOM 4162 C CA . ASN B 1 166 ? -7.629 -6.973 -8.469 1 93 166 ASN B CA 1
ATOM 4163 C C . ASN B 1 166 ? -7.109 -7.219 -7.059 1 93 166 ASN B C 1
ATOM 4165 O O . ASN B 1 166 ? -6.957 -6.277 -6.277 1 93 166 ASN B O 1
ATOM 4169 N N . ARG B 1 167 ? -6.949 -8.523 -6.754 1 91.81 167 ARG B N 1
ATOM 4170 C CA . ARG B 1 167 ? -6.402 -9 -5.488 1 91.81 167 ARG B CA 1
ATOM 4171 C C . ARG B 1 167 ? -7.293 -8.586 -4.32 1 91.81 167 ARG B C 1
ATOM 4173 O O . ARG B 1 167 ? -6.871 -8.633 -3.162 1 91.81 167 ARG B O 1
ATOM 4180 N N . GLY B 1 168 ? -8.492 -8.102 -4.645 1 95 168 GLY B N 1
ATOM 4181 C CA . GLY B 1 168 ? -9.414 -7.715 -3.588 1 95 168 GLY B CA 1
ATOM 4182 C C . GLY B 1 168 ? -8.945 -6.512 -2.793 1 95 168 GLY B C 1
ATOM 4183 O O . GLY B 1 168 ? -9.203 -6.414 -1.592 1 95 168 GLY B O 1
ATOM 4184 N N . LEU B 1 169 ? -8.227 -5.609 -3.418 1 95.06 169 LEU B N 1
ATOM 4185 C CA . LEU B 1 169 ? -7.555 -4.539 -2.686 1 95.06 169 LEU B CA 1
ATOM 4186 C C . LEU B 1 169 ? -8.359 -3.246 -2.754 1 95.06 169 LEU B C 1
ATOM 4188 O O . LEU B 1 169 ? -8.062 -2.287 -2.035 1 95.06 169 LEU B O 1
ATOM 4192 N N . THR B 1 170 ? -9.383 -3.176 -3.564 1 97.56 170 THR B N 1
ATOM 4193 C CA . THR B 1 170 ? -10.164 -1.95 -3.719 1 97.56 170 THR B CA 1
ATOM 4194 C C . THR B 1 170 ? -10.758 -1.514 -2.383 1 97.56 170 THR B C 1
ATOM 4196 O O . THR B 1 170 ? -10.734 -0.328 -2.047 1 97.56 170 THR B O 1
ATOM 4199 N N . GLY B 1 171 ? -11.297 -2.494 -1.645 1 98.19 171 GLY B N 1
ATOM 4200 C CA . GLY B 1 171 ? -11.844 -2.166 -0.339 1 98.19 171 GLY B CA 1
ATOM 4201 C C . GLY B 1 171 ? -10.828 -1.535 0.596 1 98.19 171 GLY B C 1
ATOM 4202 O O . GLY B 1 171 ? -11.156 -0.605 1.337 1 98.19 171 GLY B O 1
ATOM 4203 N N . PHE B 1 172 ? -9.633 -2.025 0.625 1 97.88 172 PHE B N 1
ATOM 4204 C CA . PHE B 1 172 ? -8.555 -1.493 1.451 1 97.88 172 PHE B CA 1
ATOM 4205 C C . PHE B 1 172 ? -8.281 -0.034 1.11 1 97.88 172 PHE B C 1
ATOM 4207 O O . PHE B 1 172 ? -8.266 0.824 1.996 1 97.88 172 PHE B O 1
ATOM 4214 N N . TYR B 1 173 ? -8.117 0.321 -0.198 1 97.94 173 TYR B N 1
ATOM 4215 C CA . TYR B 1 173 ? -7.816 1.683 -0.626 1 97.94 173 TYR B CA 1
ATOM 4216 C C . TYR B 1 173 ? -8.992 2.611 -0.365 1 97.94 173 TYR B C 1
ATOM 4218 O O . TYR B 1 173 ? -8.805 3.787 -0.045 1 97.94 173 TYR B O 1
ATOM 4226 N N . LEU B 1 174 ? -10.172 2.094 -0.512 1 98.62 174 LEU B N 1
ATOM 4227 C CA . LEU B 1 174 ? -11.383 2.861 -0.237 1 98.62 174 LEU B CA 1
ATOM 4228 C C . LEU B 1 174 ? -11.445 3.277 1.229 1 98.62 174 LEU B C 1
ATOM 4230 O O . LEU B 1 174 ? -11.641 4.453 1.538 1 98.62 174 LEU B O 1
ATOM 4234 N N . VAL B 1 175 ? -11.188 2.334 2.113 1 98.81 175 VAL B N 1
ATOM 4235 C CA . VAL B 1 175 ? -11.242 2.586 3.549 1 98.81 175 VAL B CA 1
ATOM 4236 C C . VAL B 1 175 ? -10.117 3.541 3.949 1 98.81 175 VAL B C 1
ATOM 4238 O O . VAL B 1 175 ? -10.336 4.473 4.727 1 98.81 175 VAL B O 1
ATOM 4241 N N . VAL B 1 176 ? -8.914 3.336 3.418 1 98.38 176 VAL B N 1
ATOM 4242 C CA . VAL B 1 176 ? -7.801 4.234 3.701 1 98.38 176 VAL B CA 1
ATOM 4243 C C . VAL B 1 176 ? -8.164 5.656 3.285 1 98.38 176 VAL B C 1
ATOM 4245 O O . VAL B 1 176 ? -7.93 6.609 4.035 1 98.38 176 VAL B O 1
ATOM 4248 N N . GLY B 1 177 ? -8.797 5.766 2.119 1 98.44 177 GLY B N 1
ATOM 4249 C CA . GLY B 1 177 ? -9.203 7.082 1.657 1 98.44 177 GLY B CA 1
ATOM 4250 C C . GLY B 1 177 ? -10.203 7.754 2.584 1 98.44 177 GLY B C 1
ATOM 4251 O O . GLY B 1 177 ? -10.078 8.945 2.879 1 98.44 177 GLY B O 1
ATOM 4252 N N . TRP B 1 178 ? -11.188 7.02 3.018 1 98.75 178 TRP B N 1
ATOM 4253 C CA . TRP B 1 178 ? -12.18 7.555 3.939 1 98.75 178 TRP B CA 1
ATOM 4254 C C . TRP B 1 178 ? -11.531 8.016 5.238 1 98.75 178 TRP B C 1
ATOM 4256 O O . TRP B 1 178 ? -11.883 9.07 5.777 1 98.75 178 TRP B O 1
ATOM 4266 N N . LEU B 1 179 ? -10.594 7.242 5.742 1 98.69 179 LEU B N 1
ATOM 4267 C CA . LEU B 1 179 ? -9.906 7.582 6.988 1 98.69 179 LEU B CA 1
ATOM 4268 C C . LEU B 1 179 ? -9.039 8.82 6.809 1 98.69 179 LEU B C 1
ATOM 4270 O O . LEU B 1 179 ? -9.062 9.727 7.648 1 98.69 179 LEU B O 1
ATOM 4274 N N . VAL B 1 180 ? -8.336 8.867 5.684 1 96 180 VAL B N 1
ATOM 4275 C CA . VAL B 1 180 ? -7.469 10 5.375 1 96 180 VAL B CA 1
ATOM 4276 C C . VAL B 1 180 ? -8.289 11.281 5.34 1 96 180 VAL B C 1
ATOM 4278 O O . VAL B 1 180 ? -7.934 12.281 5.977 1 96 180 VAL B O 1
ATOM 4281 N N . GLY B 1 181 ? -9.375 11.266 4.656 1 96.94 181 GLY B N 1
ATOM 4282 C CA . GLY B 1 181 ? -10.227 12.445 4.594 1 96.94 181 GLY B CA 1
ATOM 4283 C C . GLY B 1 181 ? -10.758 12.875 5.953 1 96.94 181 GLY B C 1
ATOM 4284 O O . GLY B 1 181 ? -10.727 14.062 6.285 1 96.94 181 GLY B O 1
ATOM 4285 N N . GLY B 1 182 ? -11.203 11.898 6.707 1 97.44 182 GLY B N 1
ATOM 4286 C CA . GLY B 1 182 ? -11.758 12.195 8.023 1 97.44 182 GLY B CA 1
ATOM 4287 C C . GLY B 1 182 ? -10.758 12.852 8.953 1 97.44 182 GLY B C 1
ATOM 4288 O O . GLY B 1 182 ? -11.031 13.906 9.523 1 97.44 182 GLY B O 1
ATOM 4289 N N . TYR B 1 183 ? -9.555 12.25 9.07 1 96.25 183 TYR B N 1
ATOM 4290 C CA . TYR B 1 183 ? -8.641 12.797 10.062 1 96.25 183 TYR B CA 1
ATOM 4291 C C . TYR B 1 183 ? -7.996 14.086 9.555 1 96.25 183 TYR B C 1
ATOM 4293 O O . TYR B 1 183 ? -7.645 14.961 10.336 1 96.25 183 TYR B O 1
ATOM 4301 N N . LEU B 1 184 ? -7.824 14.258 8.188 1 93.69 184 LEU B N 1
ATOM 4302 C CA . LEU B 1 184 ? -7.301 15.516 7.664 1 93.69 184 LEU B CA 1
ATOM 4303 C C . LEU B 1 184 ? -8.266 16.656 7.93 1 93.69 184 LEU B C 1
ATOM 4305 O O . LEU B 1 184 ? -7.848 17.75 8.312 1 93.69 184 LEU B O 1
ATOM 4309 N N . MET B 1 185 ? -9.562 16.406 7.699 1 94.44 185 MET B N 1
ATOM 4310 C CA . MET B 1 185 ? -10.578 17.438 7.934 1 94.44 185 MET B CA 1
ATOM 4311 C C . MET B 1 185 ? -10.602 17.859 9.398 1 94.44 185 MET B C 1
ATOM 4313 O O . MET B 1 185 ? -10.594 19.047 9.711 1 94.44 185 MET B O 1
ATOM 4317 N N . ALA B 1 186 ? -10.586 16.891 10.266 1 94.75 186 ALA B N 1
ATOM 4318 C CA . ALA B 1 186 ? -10.578 17.172 11.695 1 94.75 186 ALA B CA 1
ATOM 4319 C C . ALA B 1 186 ? -9.305 17.906 12.102 1 94.75 186 ALA B C 1
ATOM 4321 O O . ALA B 1 186 ? -9.336 18.828 12.922 1 94.75 186 AL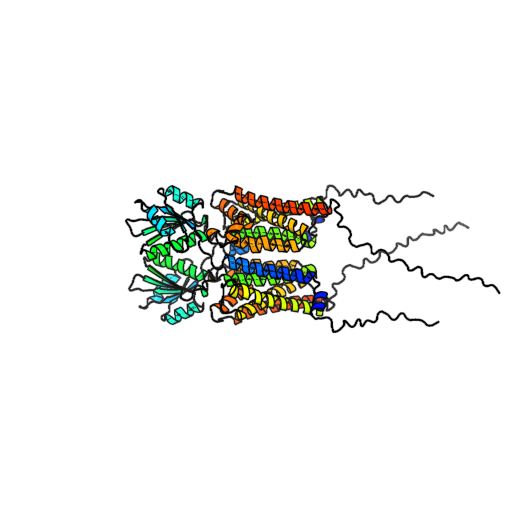A B O 1
ATOM 4322 N N . SER B 1 187 ? -8.172 17.5 11.578 1 90.56 187 SER B N 1
ATOM 4323 C CA . SER B 1 187 ? -6.887 18.141 11.875 1 90.56 187 SER B CA 1
ATOM 4324 C C . SER B 1 187 ? -6.879 19.594 11.453 1 90.56 187 SER B C 1
ATOM 4326 O O . SER B 1 187 ? -6.348 20.453 12.164 1 90.56 187 SER B O 1
ATOM 4328 N N . MET B 1 188 ? -7.406 19.844 10.305 1 87.62 188 MET B N 1
ATOM 4329 C CA . MET B 1 188 ? -7.477 21.203 9.797 1 87.62 188 MET B CA 1
ATOM 4330 C C . MET B 1 188 ? -8.289 22.094 10.734 1 87.62 188 MET B C 1
ATOM 4332 O O . MET B 1 188 ? -7.887 23.219 11.047 1 87.62 188 MET B O 1
ATOM 4336 N N . VAL B 1 189 ? -9.414 21.594 11.188 1 86.81 189 VAL B N 1
ATOM 4337 C CA . VAL B 1 189 ? -10.266 22.344 12.117 1 86.81 189 VAL B CA 1
ATOM 4338 C C . VAL B 1 189 ? -9.508 22.594 13.422 1 86.81 189 VAL B C 1
ATOM 4340 O O . VAL B 1 189 ? -9.523 23.719 13.945 1 86.81 189 VAL B O 1
ATOM 4343 N N . GLY B 1 190 ? -8.805 21.625 13.891 1 82.75 190 GLY B N 1
ATOM 4344 C CA . GLY B 1 190 ? -8.039 21.766 15.117 1 82.75 190 GLY B CA 1
ATOM 4345 C C . GLY B 1 190 ? -6.895 22.75 14.992 1 82.75 190 GLY B C 1
ATOM 4346 O O . GLY B 1 190 ? -6.652 23.547 15.906 1 82.75 190 GLY B O 1
ATOM 4347 N N . VAL B 1 191 ? -6.266 22.734 13.93 1 76.75 191 VAL B N 1
ATOM 4348 C CA . VAL B 1 191 ? -5.098 23.594 13.734 1 76.75 191 VAL B CA 1
ATOM 4349 C C . VAL B 1 191 ? -5.535 25.031 13.555 1 76.75 191 VAL B C 1
ATOM 4351 O O . VAL B 1 191 ? -4.902 25.953 14.078 1 76.75 191 VAL B O 1
ATOM 4354 N N . ILE B 1 192 ? -6.641 25.266 12.867 1 77.94 192 ILE B N 1
ATOM 4355 C CA . ILE B 1 192 ? -7.047 26.625 12.531 1 77.94 192 ILE B CA 1
ATOM 4356 C C . ILE B 1 192 ? -7.875 27.203 13.672 1 77.94 192 ILE B C 1
ATOM 4358 O O . ILE B 1 192 ? -7.738 28.391 14 1 77.94 192 ILE B O 1
ATOM 4362 N N . ARG B 1 193 ? -8.742 26.406 14.289 1 80 193 ARG B N 1
ATOM 4363 C CA . ARG B 1 193 ? -9.688 26.938 15.266 1 80 193 ARG B CA 1
ATOM 4364 C C . ARG B 1 193 ? -9.352 26.453 16.672 1 80 193 ARG B C 1
ATOM 4366 O O . ARG B 1 193 ? -10.047 26.781 17.641 1 80 193 ARG B O 1
ATOM 4373 N N . GLY B 1 194 ? -8.32 25.688 16.75 1 80.25 194 GLY B N 1
ATOM 4374 C CA . GLY B 1 194 ? -8 25.094 18.047 1 80.25 194 GLY B CA 1
ATOM 4375 C C . GLY B 1 194 ? -8.711 23.781 18.281 1 80.25 194 GLY B C 1
ATOM 4376 O O . GLY B 1 194 ? -9.758 23.516 17.688 1 80.25 194 GLY B O 1
ATOM 4377 N N . GLY B 1 195 ? -8.203 22.953 19.094 1 76.12 195 GLY B N 1
ATOM 4378 C CA . GLY B 1 195 ? -8.727 21.625 19.375 1 76.12 195 GLY B CA 1
ATOM 4379 C C . GLY B 1 195 ? -9.961 21.641 20.25 1 76.12 195 GLY B C 1
ATOM 4380 O O . GLY B 1 195 ? -10.805 20.75 20.156 1 76.12 195 GLY B O 1
ATOM 4381 N N . ARG B 1 196 ? -10.094 22.609 21.141 1 77.94 196 ARG B N 1
ATOM 4382 C CA . ARG B 1 196 ? -11.211 22.641 22.078 1 77.94 196 ARG B CA 1
ATOM 4383 C C . ARG B 1 196 ? -12.305 23.594 21.594 1 77.94 196 ARG B C 1
ATOM 4385 O O . ARG B 1 196 ? -12.008 24.672 21.062 1 77.94 196 ARG B O 1
ATOM 4392 N N . ALA B 1 197 ? -13.484 23.016 21.703 1 72.56 197 ALA B N 1
ATOM 4393 C CA . ALA B 1 197 ? -14.609 23.906 21.406 1 72.56 197 ALA B CA 1
ATOM 4394 C C . ALA B 1 197 ? -14.883 24.844 22.578 1 72.56 197 ALA B C 1
ATOM 4396 O O . ALA B 1 197 ? -14.852 24.422 23.734 1 72.56 197 ALA B O 1
ATOM 4397 N N . ARG B 1 198 ? -15.039 26.062 22.344 1 70.12 198 ARG B N 1
ATOM 4398 C CA . ARG B 1 198 ? -15.164 27.109 23.359 1 70.12 198 ARG B CA 1
ATOM 4399 C C . ARG B 1 198 ? -16.547 27.062 24.016 1 70.12 198 ARG B C 1
ATOM 4401 O O . ARG B 1 198 ? -16.703 27.516 25.156 1 70.12 198 ARG B O 1
ATOM 4408 N N . ASN B 1 199 ? -17.562 26.594 23.266 1 78.12 199 ASN B N 1
ATOM 4409 C CA . ASN B 1 199 ? -18.922 26.484 23.797 1 78.12 199 ASN B CA 1
ATOM 4410 C C . ASN B 1 199 ? -19.672 25.312 23.172 1 78.12 199 ASN B C 1
ATOM 4412 O O . ASN B 1 199 ? -19.188 24.703 22.203 1 78.12 199 ASN B O 1
ATOM 4416 N N . TRP B 1 200 ? -20.812 24.953 23.766 1 80.38 200 TRP B N 1
ATOM 4417 C CA . TRP B 1 200 ? -21.578 23.781 23.359 1 80.38 200 TRP B CA 1
ATOM 4418 C C . TRP B 1 200 ? -22.094 23.922 21.938 1 80.38 200 TRP B C 1
ATOM 4420 O O . TRP B 1 200 ? -22.172 22.938 21.203 1 80.38 200 TRP B O 1
ATOM 4430 N N . ARG B 1 201 ? -22.438 25.094 21.469 1 81.19 201 ARG B N 1
ATOM 4431 C CA . ARG B 1 201 ? -22.922 25.312 20.109 1 81.19 201 ARG B CA 1
ATOM 4432 C C . ARG B 1 201 ? -21.828 25.016 19.078 1 81.19 201 ARG B C 1
ATOM 4434 O O . ARG B 1 201 ? -22.094 24.375 18.062 1 81.19 201 ARG B O 1
ATOM 4441 N N . ARG B 1 202 ? -20.641 25.469 19.438 1 82.88 202 ARG B N 1
ATOM 4442 C CA . ARG B 1 202 ? -19.516 25.219 18.531 1 82.88 202 ARG B CA 1
ATOM 4443 C C . ARG B 1 202 ? -19.172 23.734 18.5 1 82.88 202 ARG B C 1
ATOM 4445 O O . ARG B 1 202 ? -18.766 23.203 17.469 1 82.88 202 ARG B O 1
ATOM 4452 N N . MET B 1 203 ? -19.344 23.141 19.594 1 86.75 203 MET B N 1
ATOM 4453 C CA . MET B 1 203 ? -19.141 21.688 19.656 1 86.75 203 MET B CA 1
ATOM 4454 C C . MET B 1 203 ? -20.109 20.969 18.734 1 86.75 203 MET B C 1
ATOM 4456 O O . MET B 1 203 ? -19.719 20.062 18 1 86.75 203 MET B O 1
ATOM 4460 N N . LEU B 1 204 ? -21.344 21.344 18.812 1 89.12 204 LEU B N 1
ATOM 4461 C CA . LEU B 1 204 ? -22.375 20.703 18 1 89.12 204 LEU B CA 1
ATOM 4462 C C . LEU B 1 204 ? -22.109 20.953 16.516 1 89.12 204 LEU B C 1
ATOM 4464 O O . LEU B 1 204 ? -22.328 20.078 15.68 1 89.12 204 LEU B O 1
ATOM 4468 N N . TRP B 1 205 ? -21.625 22.109 16.219 1 88.38 205 TRP B N 1
ATOM 4469 C CA . TRP B 1 205 ? -21.344 22.422 14.82 1 88.38 205 TRP B CA 1
ATOM 4470 C C . TRP B 1 205 ? -20.188 21.562 14.297 1 88.38 205 TRP B C 1
ATOM 4472 O O . TRP B 1 205 ? -20.172 21.188 13.125 1 88.38 205 TRP B O 1
ATOM 4482 N N . ARG B 1 206 ? -19.219 21.344 15.125 1 90.94 206 ARG B N 1
ATOM 4483 C CA . ARG B 1 206 ? -18.109 20.484 14.719 1 90.94 206 ARG B CA 1
ATOM 4484 C C . ARG B 1 206 ? -18.578 19.062 14.461 1 90.94 206 ARG B C 1
ATOM 4486 O O . ARG B 1 206 ? -18.141 18.422 13.516 1 90.94 206 ARG B O 1
ATOM 4493 N N . LEU B 1 207 ? -19.5 18.672 15.289 1 94.44 207 LEU B N 1
ATOM 4494 C CA . LEU B 1 207 ? -20.031 17.328 15.109 1 94.44 207 LEU B CA 1
ATOM 4495 C C . LEU B 1 207 ? -20.875 17.234 13.844 1 94.44 207 LEU B C 1
ATOM 4497 O O . LEU B 1 207 ? -20.812 16.234 13.125 1 94.44 207 LEU B O 1
ATOM 4501 N N . VAL B 1 208 ? -21.641 18.25 13.547 1 94.44 208 VAL B N 1
ATOM 4502 C CA . VAL B 1 208 ? -22.438 18.297 12.328 1 94.44 208 VAL B CA 1
ATOM 4503 C C . VAL B 1 208 ? -21.531 18.328 11.109 1 94.44 208 VAL B C 1
ATOM 4505 O O . VAL B 1 208 ? -21.828 17.688 10.086 1 94.44 208 VAL B O 1
ATOM 4508 N N . LEU B 1 209 ? -20.438 19.016 11.234 1 93.94 209 LEU B N 1
ATOM 4509 C CA . LEU B 1 209 ? -19.469 19.047 10.148 1 93.94 209 LEU B CA 1
ATOM 4510 C C . LEU B 1 209 ? -18.891 17.656 9.898 1 93.94 209 LEU B C 1
ATOM 4512 O O . LEU B 1 209 ? -18.766 17.234 8.742 1 93.94 209 LEU B O 1
ATOM 4516 N N . CYS B 1 210 ? -18.578 16.953 10.969 1 96 210 CYS B N 1
ATOM 4517 C CA . CYS B 1 210 ? -18.047 15.602 10.836 1 96 210 CYS B CA 1
ATOM 4518 C C . CYS B 1 210 ? -19.078 14.688 10.188 1 96 210 CYS B C 1
ATOM 4520 O O . CYS B 1 210 ? -18.734 13.891 9.312 1 96 210 CYS B O 1
ATOM 4522 N N . ALA B 1 211 ? -20.328 14.867 10.633 1 97.19 211 ALA B N 1
ATOM 4523 C CA . ALA B 1 211 ? -21.391 14.047 10.078 1 97.19 211 ALA B CA 1
ATOM 4524 C C . ALA B 1 211 ? -21.625 14.367 8.609 1 97.19 211 ALA B C 1
ATOM 4526 O O . ALA B 1 211 ? -21.734 13.453 7.777 1 97.19 211 ALA B O 1
ATOM 4527 N N . GLY B 1 212 ? -21.766 15.648 8.289 1 97.38 212 GLY B N 1
ATOM 4528 C CA . GLY B 1 212 ? -21.969 16.062 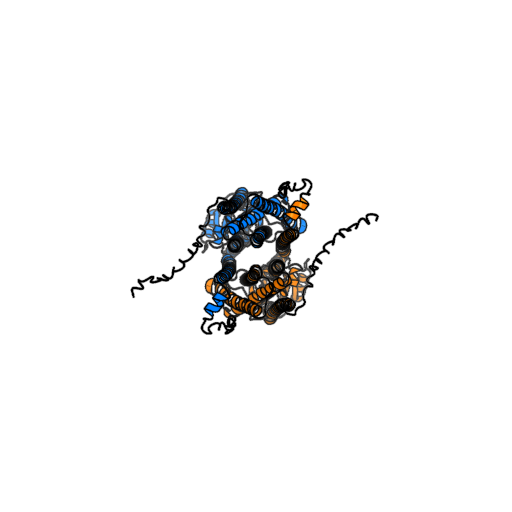6.906 1 97.38 212 GLY B CA 1
ATOM 4529 C C . GLY B 1 212 ? -20.828 15.648 5.996 1 97.38 212 GLY B C 1
ATOM 4530 O O . GLY B 1 212 ? -21.047 15.125 4.902 1 97.38 212 GLY B O 1
ATOM 4531 N N . TYR B 1 213 ? -19.562 15.891 6.426 1 97.38 213 TYR B N 1
ATOM 4532 C CA . TYR B 1 213 ? -18.375 15.469 5.672 1 97.38 213 TYR B CA 1
ATOM 4533 C C . TYR B 1 213 ? -18.391 13.961 5.453 1 97.38 213 TYR B C 1
ATOM 4535 O O . TYR B 1 213 ? -18.078 13.484 4.359 1 97.38 213 TYR B O 1
ATOM 4543 N N . GLY B 1 214 ? -18.734 13.234 6.543 1 98.62 214 GLY B N 1
ATOM 4544 C CA . GLY B 1 214 ? -18.781 11.789 6.441 1 98.62 214 GLY B CA 1
ATOM 4545 C C . GLY B 1 214 ? -19.781 11.297 5.402 1 98.62 214 GLY B C 1
ATOM 4546 O O . GLY B 1 214 ? -19.469 10.398 4.613 1 98.62 214 GLY B O 1
ATOM 4547 N N . VAL B 1 215 ? -20.938 11.867 5.379 1 98.62 215 VAL B N 1
ATOM 4548 C CA . VAL B 1 215 ? -21.969 11.461 4.438 1 98.62 215 VAL B CA 1
ATOM 4549 C C . VAL B 1 215 ? -21.516 11.734 3.01 1 98.62 215 VAL B C 1
ATOM 4551 O O . VAL B 1 215 ? -21.609 10.867 2.141 1 98.62 215 VAL B O 1
ATOM 4554 N N . VAL B 1 216 ? -20.953 12.891 2.775 1 98.62 216 VAL B N 1
ATOM 4555 C CA . VAL B 1 216 ? -20.5 13.25 1.438 1 98.62 216 VAL B CA 1
ATOM 4556 C C . VAL B 1 216 ? -19.312 12.367 1.041 1 98.62 216 VAL B C 1
ATOM 4558 O O . VAL B 1 216 ? -19.25 11.883 -0.092 1 98.62 216 VAL B O 1
ATOM 4561 N N . SER B 1 217 ? -18.438 12.133 1.988 1 98.56 217 SER B N 1
ATOM 4562 C CA . SER B 1 217 ? -17.281 11.266 1.762 1 98.56 217 SER B CA 1
ATOM 4563 C C . SER B 1 217 ? -17.719 9.852 1.387 1 98.56 217 SER B C 1
ATOM 4565 O O . SER B 1 217 ? -17.188 9.266 0.437 1 98.56 217 SER B O 1
ATOM 4567 N N . GLY B 1 218 ? -18.672 9.344 2.18 1 98.81 218 GLY B N 1
ATOM 4568 C CA . GLY B 1 218 ? -19.172 8.008 1.896 1 98.81 218 GLY B CA 1
ATOM 4569 C C . GLY B 1 218 ? -19.828 7.895 0.534 1 98.81 218 GLY B C 1
ATOM 4570 O O . GLY B 1 218 ? -19.562 6.957 -0.22 1 98.81 218 GLY B O 1
ATOM 4571 N N . LEU B 1 219 ? -20.641 8.844 0.15 1 98.75 219 LEU B N 1
ATOM 4572 C CA . LEU B 1 219 ? -21.359 8.844 -1.117 1 98.75 219 LEU B CA 1
ATOM 4573 C C . LEU B 1 219 ? -20.391 8.938 -2.293 1 98.75 219 LEU B C 1
ATOM 4575 O O . LEU B 1 219 ? -20.469 8.148 -3.234 1 98.75 219 LEU B O 1
ATOM 4579 N N . LEU B 1 220 ? -19.484 9.844 -2.217 1 98.81 220 LEU B N 1
ATOM 4580 C CA . LEU B 1 220 ? -18.594 10.086 -3.348 1 98.81 220 LEU B CA 1
ATOM 4581 C C . LEU B 1 220 ? -17.547 8.977 -3.461 1 98.81 220 LEU B C 1
ATOM 4583 O O . LEU B 1 220 ? -17.125 8.625 -4.566 1 98.81 220 LEU B O 1
ATOM 4587 N N . GLY B 1 221 ? -17.125 8.438 -2.301 1 98.69 221 GLY B N 1
ATOM 4588 C CA . GLY B 1 221 ? -16.25 7.277 -2.363 1 98.69 221 GLY B CA 1
ATOM 4589 C C . GLY B 1 221 ? -16.891 6.078 -3.035 1 98.69 221 GLY B C 1
ATOM 4590 O O . GLY B 1 221 ? -16.266 5.438 -3.889 1 98.69 221 GLY B O 1
ATOM 4591 N N . ALA B 1 222 ? -18.094 5.84 -2.619 1 98.69 222 ALA B N 1
ATOM 4592 C CA . ALA B 1 222 ? -18.828 4.746 -3.242 1 98.69 222 ALA B CA 1
ATOM 4593 C C . ALA B 1 222 ? -19.031 5.004 -4.73 1 98.69 222 ALA B C 1
ATOM 4595 O O . ALA B 1 222 ? -18.969 4.078 -5.547 1 98.69 222 ALA B O 1
ATOM 4596 N N . LEU B 1 223 ? -19.266 6.238 -5.098 1 98.62 223 LEU B N 1
ATOM 4597 C CA . LEU B 1 223 ? -19.469 6.605 -6.496 1 98.62 223 LEU B CA 1
ATOM 4598 C C . LEU B 1 223 ? -18.219 6.305 -7.32 1 98.62 223 LEU B C 1
ATOM 4600 O O . LEU B 1 223 ? -18.312 5.82 -8.445 1 98.62 223 LEU B O 1
ATOM 4604 N N . ILE B 1 224 ? -17.094 6.551 -6.793 1 98.56 224 ILE B N 1
ATOM 4605 C CA . ILE B 1 224 ? -15.836 6.344 -7.504 1 98.56 224 ILE B CA 1
ATOM 4606 C C . ILE B 1 224 ? -15.625 4.852 -7.75 1 98.56 224 ILE B C 1
ATOM 4608 O O . ILE B 1 224 ? -15.375 4.434 -8.883 1 98.56 224 ILE B O 1
ATOM 4612 N N . VAL B 1 225 ? -15.797 3.973 -6.742 1 98.38 225 VAL B N 1
ATOM 4613 C CA . VAL B 1 225 ? -15.383 2.58 -6.879 1 98.38 225 VAL B CA 1
ATOM 4614 C C . VAL B 1 225 ? -16.469 1.777 -7.574 1 98.38 225 VAL B C 1
ATOM 4616 O O . VAL B 1 225 ? -16.188 0.815 -8.289 1 98.38 225 VAL B O 1
ATOM 4619 N N . ASP B 1 226 ? -17.734 2.211 -7.34 1 97.69 226 ASP B N 1
ATOM 4620 C CA . ASP B 1 226 ? -18.844 1.463 -7.902 1 97.69 226 ASP B CA 1
ATOM 4621 C C . ASP B 1 226 ? -19.172 1.945 -9.312 1 97.69 226 ASP B C 1
ATOM 4623 O O . ASP B 1 226 ? -19 1.204 -10.281 1 97.69 226 ASP B O 1
ATOM 4627 N N . THR B 1 227 ? -19.438 3.211 -9.531 1 96.56 227 THR B N 1
ATOM 4628 C CA . THR B 1 227 ? -20 3.736 -10.766 1 96.56 227 THR B CA 1
ATOM 4629 C C . THR B 1 227 ? -18.906 4.188 -11.719 1 96.56 227 THR B C 1
ATOM 4631 O O . THR B 1 227 ? -18.938 3.883 -12.914 1 96.56 227 THR B O 1
ATOM 4634 N N . TRP B 1 228 ? -17.906 4.887 -11.242 1 97.38 228 TRP B N 1
ATOM 4635 C CA . TRP B 1 228 ? -16.906 5.465 -12.125 1 97.38 228 TRP B CA 1
ATOM 4636 C C . TRP B 1 228 ? -15.898 4.41 -12.578 1 97.38 228 TRP B C 1
ATOM 4638 O O . TRP B 1 228 ? -15.727 4.188 -13.773 1 97.38 228 TRP B O 1
ATOM 4648 N N . LEU B 1 229 ? -15.352 3.615 -11.648 1 96.06 229 LEU B N 1
ATOM 4649 C CA . LEU B 1 229 ? -14.25 2.713 -11.984 1 96.06 229 LEU B CA 1
ATOM 4650 C C . LEU B 1 229 ? -14.758 1.287 -12.172 1 96.06 229 LEU B C 1
ATOM 4652 O O . LEU B 1 229 ? -14.078 0.451 -12.766 1 96.06 229 LEU B O 1
ATOM 4656 N N . GLY B 1 230 ? -15.914 0.988 -11.633 1 96.81 230 GLY B N 1
ATOM 4657 C CA . GLY B 1 230 ? -16.438 -0.37 -11.719 1 96.81 230 GLY B CA 1
ATOM 4658 C C . GLY B 1 230 ? -15.562 -1.383 -10.992 1 96.81 230 GLY B C 1
ATOM 4659 O O . GLY B 1 230 ? -15.461 -2.535 -11.422 1 96.81 230 GLY B O 1
ATOM 4660 N N . ALA B 1 231 ? -14.938 -0.965 -9.945 1 96.5 231 ALA B N 1
ATOM 4661 C CA . ALA B 1 231 ? -14.008 -1.812 -9.195 1 96.5 231 ALA B CA 1
ATOM 4662 C C . ALA B 1 231 ? -14.742 -2.643 -8.148 1 96.5 231 ALA B C 1
ATOM 4664 O O . ALA B 1 231 ? -14.328 -3.758 -7.828 1 96.5 231 ALA B O 1
ATOM 4665 N N . LEU B 1 232 ? -15.719 -2.113 -7.539 1 97 232 LEU B N 1
ATOM 4666 C CA . LEU B 1 232 ? -16.609 -2.75 -6.57 1 97 232 LEU B CA 1
ATOM 4667 C C . LEU B 1 232 ? -18.062 -2.395 -6.844 1 97 232 LEU B C 1
ATOM 4669 O O . LEU B 1 232 ? -18.531 -1.329 -6.438 1 97 232 LEU B O 1
ATOM 4673 N N . THR B 1 233 ? -18.781 -3.338 -7.422 1 96.62 233 THR B N 1
ATOM 4674 C CA . THR B 1 233 ? -20.109 -2.996 -7.906 1 96.62 233 THR B CA 1
ATOM 4675 C C . THR B 1 233 ? -21.172 -3.771 -7.141 1 96.62 233 THR B C 1
ATOM 4677 O O . THR B 1 233 ? -20.875 -4.773 -6.484 1 96.62 233 THR B O 1
ATOM 4680 N N . GLY B 1 234 ? -22.438 -3.178 -7.094 1 97 234 GLY B N 1
ATOM 4681 C CA . GLY B 1 234 ? -23.594 -3.924 -6.633 1 97 234 GLY B CA 1
ATOM 4682 C C . GLY B 1 234 ? -24.031 -3.539 -5.234 1 97 234 GLY B C 1
ATOM 4683 O O . GLY B 1 234 ? -25.109 -3.93 -4.789 1 97 234 GLY B O 1
ATOM 4684 N N . HIS B 1 235 ? -23.266 -2.75 -4.496 1 98.12 235 HIS B N 1
ATOM 4685 C CA . HIS B 1 235 ? -23.594 -2.436 -3.107 1 98.12 235 HIS B CA 1
ATOM 4686 C C . HIS B 1 235 ? -23.375 -0.955 -2.812 1 98.12 235 HIS B C 1
ATOM 4688 O O . HIS B 1 235 ? -22.797 -0.601 -1.78 1 98.12 235 HIS B O 1
ATOM 4694 N N . PHE B 1 236 ? -23.828 -0.104 -3.686 1 98.25 236 PHE B N 1
ATOM 4695 C CA . PHE B 1 236 ? -23.531 1.325 -3.652 1 98.25 236 PHE B CA 1
ATOM 4696 C C . PHE B 1 236 ? -23.953 1.927 -2.312 1 98.25 236 PHE B C 1
ATOM 4698 O O . PHE B 1 236 ? -23.141 2.555 -1.634 1 98.25 236 PHE B O 1
ATOM 4705 N N . TRP B 1 237 ? -25.141 1.694 -1.861 1 98.56 237 TRP B N 1
ATOM 4706 C CA . TRP B 1 237 ? -25.656 2.365 -0.674 1 98.56 237 TRP B CA 1
ATOM 4707 C C . TRP B 1 237 ? -25.031 1.795 0.592 1 98.56 237 TRP B C 1
ATOM 4709 O O . TRP B 1 237 ? -24.797 2.521 1.562 1 98.56 237 TRP B O 1
ATOM 4719 N N . GLN B 1 238 ? -24.797 0.496 0.632 1 98.69 238 GLN B N 1
ATOM 4720 C CA . GLN B 1 238 ? -24.125 -0.108 1.779 1 98.69 238 GLN B CA 1
ATOM 4721 C C . GLN B 1 238 ? -22.719 0.443 1.943 1 98.69 238 GLN B C 1
ATOM 4723 O O . GLN B 1 238 ? -22.281 0.728 3.061 1 98.69 238 GLN B O 1
ATOM 4728 N N . LEU B 1 239 ? -22.047 0.554 0.797 1 98.75 239 LEU B N 1
ATOM 4729 C CA . LEU B 1 239 ? -20.703 1.11 0.835 1 98.75 239 LEU B CA 1
ATOM 4730 C C . LEU B 1 239 ? -20.734 2.58 1.245 1 98.75 239 LEU B C 1
ATOM 4732 O O . LEU B 1 239 ? -19.891 3.029 2.021 1 98.75 239 LEU B O 1
ATOM 4736 N N . ALA B 1 240 ? -21.703 3.324 0.743 1 98.81 240 ALA B N 1
ATOM 4737 C CA . ALA B 1 240 ? -21.844 4.738 1.094 1 98.81 240 ALA B CA 1
ATOM 4738 C C . ALA B 1 240 ? -22.047 4.91 2.594 1 98.81 240 ALA B C 1
ATOM 4740 O O . ALA B 1 240 ? -21.438 5.781 3.217 1 98.81 240 ALA B O 1
ATOM 4741 N N . LEU B 1 241 ? -22.875 4.121 3.131 1 98.75 241 LEU B N 1
ATOM 4742 C CA . LEU B 1 241 ? -23.141 4.191 4.562 1 98.75 241 LEU B CA 1
ATOM 4743 C C . LEU B 1 241 ? -21.891 3.844 5.371 1 98.75 241 LEU B C 1
ATOM 4745 O O . LEU B 1 241 ? -21.578 4.516 6.355 1 98.75 241 LEU B O 1
ATOM 4749 N N . LEU B 1 242 ? -21.25 2.764 4.961 1 98.88 242 LEU B N 1
ATOM 4750 C CA . LEU B 1 242 ? -20.016 2.393 5.648 1 98.88 242 LEU B CA 1
ATOM 4751 C C . LEU B 1 242 ? -19 3.523 5.582 1 98.88 242 LEU B C 1
ATOM 4753 O O . LEU B 1 242 ? -18.359 3.844 6.582 1 98.88 242 LEU B O 1
ATOM 4757 N N . GLY B 1 243 ? -18.859 4.086 4.391 1 98.88 243 GLY B N 1
ATOM 4758 C CA . GLY B 1 243 ? -17.938 5.191 4.23 1 98.88 243 GLY B CA 1
ATOM 4759 C C . GLY B 1 243 ? -18.25 6.371 5.137 1 98.88 243 GLY B C 1
ATOM 4760 O O . GLY B 1 243 ? -17.328 7.004 5.672 1 98.88 243 GLY B O 1
ATOM 4761 N N . ALA B 1 244 ? -19.5 6.656 5.238 1 98.88 244 ALA B N 1
ATOM 4762 C CA . ALA B 1 244 ? -19.906 7.727 6.145 1 98.88 244 ALA B CA 1
ATOM 4763 C C . ALA B 1 244 ? -19.469 7.426 7.578 1 98.88 244 ALA B C 1
ATOM 4765 O O . ALA B 1 244 ? -18.906 8.289 8.25 1 98.88 244 ALA B O 1
ATOM 4766 N N . VAL B 1 245 ? -19.688 6.199 7.992 1 98.81 245 VAL B N 1
ATOM 4767 C CA . VAL B 1 245 ? -19.375 5.805 9.367 1 98.81 245 VAL B CA 1
ATOM 4768 C C . VAL B 1 245 ? -17.859 5.824 9.578 1 98.81 245 VAL B C 1
ATOM 4770 O O . VAL B 1 245 ? -17.375 6.348 10.586 1 98.81 245 VAL B O 1
ATOM 4773 N N . VAL B 1 246 ? -17.094 5.285 8.641 1 98.88 246 VAL B N 1
ATOM 4774 C CA . VAL B 1 246 ? -15.641 5.219 8.742 1 98.88 246 VAL B CA 1
ATOM 4775 C C . VAL B 1 246 ? -15.062 6.633 8.781 1 98.88 246 VAL B C 1
ATOM 4777 O O . VAL B 1 246 ? -14.227 6.941 9.633 1 98.88 246 VAL B O 1
ATOM 4780 N N . SER B 1 247 ? -15.531 7.48 7.883 1 98.75 247 SER B N 1
ATOM 4781 C CA . SER B 1 247 ? -15.047 8.859 7.832 1 98.75 247 SER B CA 1
ATOM 4782 C C . SER B 1 247 ? -15.406 9.617 9.102 1 98.75 247 SER B C 1
ATOM 4784 O O . SER B 1 247 ? -14.586 10.359 9.641 1 98.75 247 SER B O 1
ATOM 4786 N N . MET B 1 248 ? -16.578 9.445 9.57 1 98.62 248 MET B N 1
ATOM 4787 C CA . MET B 1 248 ? -17 10.086 10.812 1 98.62 248 MET B CA 1
ATOM 4788 C C . MET B 1 248 ? -16.172 9.594 11.992 1 98.62 248 MET B C 1
ATOM 4790 O O . MET B 1 248 ? -15.781 10.391 12.859 1 98.62 248 MET B O 1
ATOM 4794 N N . THR B 1 249 ? -15.906 8.344 12.008 1 98.81 249 THR B N 1
ATOM 4795 C CA . THR B 1 249 ? -15.094 7.773 13.07 1 98.81 249 THR B CA 1
ATOM 4796 C C . THR B 1 249 ? -13.703 8.406 13.086 1 98.81 249 THR B C 1
ATOM 4798 O O . THR B 1 249 ? -13.234 8.867 14.133 1 98.81 249 THR B O 1
ATOM 4801 N N . ALA B 1 250 ? -13.102 8.43 11.953 1 98.69 250 ALA B N 1
ATOM 4802 C CA . ALA B 1 250 ? -11.766 9.016 11.859 1 98.69 250 ALA B CA 1
ATOM 4803 C C . ALA B 1 250 ? -11.766 10.477 12.289 1 98.69 250 ALA B C 1
ATOM 4805 O O . ALA B 1 250 ? -10.875 10.914 13.016 1 98.69 250 ALA B O 1
ATOM 4806 N N . SER B 1 251 ? -12.758 11.211 11.867 1 98.38 251 SER B N 1
ATOM 4807 C CA . SER B 1 251 ? -12.82 12.641 12.172 1 98.38 251 SER B CA 1
ATOM 4808 C C . SER B 1 251 ? -13.07 12.875 13.656 1 98.38 251 SER B C 1
ATOM 4810 O O . SER B 1 251 ? -12.383 13.688 14.281 1 98.38 251 SER B O 1
ATOM 4812 N N . ILE B 1 252 ? -13.953 12.156 14.211 1 98.06 252 ILE B N 1
ATOM 4813 C CA . ILE B 1 252 ? -14.344 12.391 15.602 1 98.06 252 ILE B CA 1
ATOM 4814 C C . ILE B 1 252 ? -13.234 11.906 16.531 1 98.06 252 ILE B C 1
ATOM 4816 O O . ILE B 1 252 ? -12.953 12.547 17.547 1 98.06 252 ILE B O 1
ATOM 4820 N N . VAL B 1 253 ? -12.609 10.797 16.234 1 98.38 253 VAL B N 1
ATOM 4821 C CA . VAL B 1 253 ? -11.469 10.336 17.031 1 98.38 253 VAL B CA 1
ATOM 4822 C C . VAL B 1 253 ? -10.359 11.383 17 1 98.38 253 VAL B C 1
ATOM 4824 O O . VAL B 1 253 ? -9.797 11.742 18.031 1 98.38 253 VAL B O 1
ATOM 4827 N N . THR B 1 254 ? -10.117 11.883 15.812 1 97.5 254 THR B N 1
ATOM 4828 C CA . THR B 1 254 ? -9.07 12.891 15.656 1 97.5 254 THR B CA 1
ATOM 4829 C C . THR B 1 254 ? -9.438 14.172 16.391 1 97.5 254 THR B C 1
ATOM 4831 O O . THR B 1 254 ? -8.586 14.797 17.031 1 97.5 254 THR B O 1
ATOM 4834 N N . MET B 1 255 ? -10.688 14.555 16.328 1 95.88 255 MET B N 1
ATOM 4835 C CA . MET B 1 255 ? -11.141 15.727 17.062 1 95.88 255 MET B CA 1
ATOM 4836 C C . MET B 1 255 ? -10.969 15.531 18.578 1 95.88 255 MET B C 1
ATOM 4838 O O . MET B 1 255 ? -10.539 16.453 19.266 1 95.88 255 MET B O 1
ATOM 4842 N N . GLY B 1 256 ? -11.336 14.414 19.016 1 96.25 256 GLY B N 1
ATOM 4843 C CA . GLY B 1 256 ? -11.148 14.109 20.422 1 96.25 256 GLY B CA 1
ATOM 4844 C C . GLY B 1 256 ? -9.695 14.156 20.859 1 96.25 256 GLY B C 1
ATOM 4845 O O . GLY B 1 256 ? -9.367 14.75 21.891 1 96.25 256 GLY B O 1
ATOM 4846 N N . LEU B 1 257 ? -8.836 13.57 20.078 1 95.44 257 LEU B N 1
ATOM 4847 C CA . LEU B 1 257 ? -7.406 13.562 20.391 1 95.44 257 LEU B CA 1
ATOM 4848 C C . LEU B 1 257 ? -6.836 14.977 20.344 1 95.44 257 LEU B C 1
ATOM 4850 O O . LEU B 1 257 ? -6.027 15.352 21.203 1 95.44 257 LEU B O 1
ATOM 4854 N N . SER B 1 258 ? -7.289 15.742 19.375 1 92 258 SER B N 1
ATOM 4855 C CA . SER B 1 258 ? -6.816 17.125 19.25 1 92 258 SER B CA 1
ATOM 4856 C C . SER B 1 258 ? -7.332 17.984 20.391 1 92 258 SER B C 1
ATOM 4858 O O . SER B 1 258 ? -6.648 18.922 20.812 1 92 258 SER B O 1
ATOM 4860 N N . ALA B 1 259 ? -8.508 17.703 20.828 1 91.88 259 ALA B N 1
ATOM 4861 C CA . ALA B 1 259 ? -9.078 18.469 21.938 1 91.88 259 ALA B CA 1
ATOM 4862 C C . ALA B 1 259 ? -8.289 18.234 23.234 1 91.88 259 ALA B C 1
ATOM 4864 O O . ALA B 1 259 ? -8.141 19.156 24.047 1 91.88 259 ALA B O 1
ATOM 4865 N N . VAL B 1 260 ? -7.77 17.078 23.359 1 91.12 260 VAL B N 1
ATOM 4866 C CA . VAL B 1 260 ? -7.066 16.719 24.594 1 91.12 260 VAL B CA 1
ATOM 4867 C C . VAL B 1 260 ? -5.594 17.094 24.469 1 91.12 260 VAL B C 1
ATOM 4869 O O . VAL B 1 260 ? -5.012 17.641 25.406 1 91.12 260 VAL B O 1
ATOM 4872 N N . PHE B 1 261 ? -4.98 16.875 23.266 1 88.69 261 PHE B N 1
ATOM 4873 C CA . PHE B 1 261 ? -3.529 16.984 23.172 1 88.69 261 PHE B CA 1
ATOM 4874 C C . PHE B 1 261 ? -3.119 18.109 22.234 1 88.69 261 PHE B C 1
ATOM 4876 O O . PHE B 1 261 ? -1.93 18.328 22.016 1 88.69 261 PHE B O 1
ATOM 4883 N N . GLY B 1 262 ? -4.074 18.812 21.734 1 85 262 GLY B N 1
ATOM 4884 C CA . GLY B 1 262 ? -3.727 19.844 20.766 1 85 262 GLY B CA 1
ATOM 4885 C C . GLY B 1 262 ? -3.135 19.281 19.484 1 85 262 GLY B C 1
ATOM 4886 O O . GLY B 1 262 ? -3.629 18.281 18.938 1 85 262 GLY B O 1
ATOM 4887 N N . VAL B 1 263 ? -2.105 19.844 18.984 1 80.25 263 VAL B N 1
ATOM 4888 C CA . VAL B 1 263 ? -1.499 19.469 17.703 1 80.25 263 VAL B CA 1
ATOM 4889 C C . VAL B 1 263 ? -0.88 18.078 17.828 1 80.25 263 VAL B C 1
ATOM 4891 O O . VAL B 1 263 ? -0.83 17.328 16.844 1 80.25 263 VAL B O 1
ATOM 4894 N N . ILE B 1 264 ? -0.449 17.703 18.984 1 84.81 264 ILE B N 1
ATOM 4895 C CA . ILE B 1 264 ? 0.087 16.359 19.219 1 84.81 264 ILE B CA 1
ATOM 4896 C C . ILE B 1 264 ? -0.984 15.312 18.922 1 84.81 264 ILE B C 1
ATOM 4898 O O . ILE B 1 264 ? -0.671 14.203 18.5 1 84.81 264 ILE B O 1
ATOM 4902 N N . GLY B 1 265 ? -2.229 15.75 19.141 1 89.81 265 GLY B N 1
ATOM 4903 C CA . GLY B 1 265 ? -3.334 14.852 18.844 1 89.81 265 GLY B CA 1
ATOM 4904 C C . GLY B 1 265 ? -3.406 14.453 17.375 1 89.81 265 GLY B C 1
ATOM 4905 O O . GLY B 1 265 ? -3.807 13.336 17.047 1 89.81 265 GLY B O 1
ATOM 4906 N N . VAL B 1 266 ? -3.016 15.367 16.516 1 87.38 266 VAL B N 1
ATOM 4907 C CA . VAL B 1 266 ? -2.959 15.07 15.086 1 87.38 266 VAL B CA 1
ATOM 4908 C C . VAL B 1 266 ? -1.921 13.977 14.828 1 87.38 266 VAL B C 1
ATOM 4910 O O . VAL B 1 266 ? -2.189 13.016 14.109 1 87.38 266 VAL B O 1
ATOM 4913 N N . GLY B 1 267 ? -0.747 14.102 15.445 1 88.88 267 GLY B N 1
ATOM 4914 C CA . GLY B 1 267 ? 0.29 13.086 15.32 1 88.88 267 GLY B CA 1
ATOM 4915 C C . GLY B 1 267 ? -0.144 11.727 15.82 1 88.88 267 GLY B C 1
ATOM 4916 O O . GLY B 1 267 ? 0.148 10.703 15.195 1 88.88 267 GLY B O 1
ATOM 4917 N N . VAL B 1 268 ? -0.875 11.742 16.906 1 93.56 268 VAL B N 1
ATOM 4918 C CA . VAL B 1 268 ? -1.357 10.484 17.469 1 93.56 268 VAL B CA 1
ATOM 4919 C C . VAL B 1 268 ? -2.357 9.836 16.516 1 93.56 268 VAL B C 1
ATOM 4921 O O . VAL B 1 268 ? -2.375 8.617 16.359 1 93.56 268 VAL B O 1
ATOM 4924 N N . SER B 1 269 ? -3.174 10.656 15.891 1 95.75 269 SER B N 1
ATOM 4925 C CA . SER B 1 269 ? -4.113 10.141 14.906 1 95.75 269 SER B CA 1
ATOM 4926 C C . SER B 1 269 ? -3.377 9.484 13.734 1 95.75 269 SER B C 1
ATOM 4928 O O . SER B 1 269 ? -3.77 8.406 13.273 1 95.75 269 SER B O 1
ATOM 4930 N N . ILE B 1 270 ? -2.295 10.086 13.289 1 94.62 270 ILE B N 1
ATOM 4931 C CA . ILE B 1 270 ? -1.503 9.531 12.195 1 94.62 270 ILE B CA 1
ATOM 4932 C C . ILE B 1 270 ? -0.876 8.211 12.641 1 94.62 270 ILE B C 1
ATOM 4934 O O . ILE B 1 270 ? -0.879 7.234 11.883 1 94.62 270 ILE B O 1
ATOM 4938 N N . LEU B 1 271 ? -0.374 8.18 13.867 1 95.69 271 LEU B N 1
ATOM 4939 C CA . LEU B 1 271 ? 0.185 6.945 14.406 1 95.69 271 LEU B CA 1
ATOM 4940 C C . LEU B 1 271 ? -0.862 5.836 14.43 1 95.69 271 LEU B C 1
ATOM 4942 O O . LEU B 1 271 ? -0.576 4.699 14.047 1 95.69 271 LEU B O 1
ATOM 4946 N N . LEU B 1 272 ? -2.057 6.211 14.789 1 97.06 272 LEU B N 1
ATOM 4947 C CA . LEU B 1 272 ? -3.139 5.246 14.945 1 97.06 272 LEU B CA 1
ATOM 4948 C C . LEU B 1 272 ? -3.643 4.766 13.586 1 97.06 272 LEU B C 1
ATOM 4950 O O . LEU B 1 272 ? -3.682 3.561 13.328 1 97.06 272 LEU B O 1
ATOM 4954 N N . PHE B 1 273 ? -3.957 5.668 12.688 1 97.69 273 PHE B N 1
ATOM 4955 C CA . PHE B 1 273 ? -4.664 5.305 11.461 1 97.69 273 PHE B CA 1
ATOM 4956 C C . PHE B 1 273 ? -3.678 4.922 10.367 1 97.69 273 PHE B C 1
ATOM 4958 O O . PHE B 1 273 ? -3.955 4.023 9.562 1 97.69 273 PHE B O 1
ATOM 4965 N N . VAL B 1 274 ? -2.52 5.539 10.336 1 96.75 274 VAL B N 1
ATOM 4966 C CA . VAL B 1 274 ? -1.618 5.344 9.203 1 96.75 274 VAL B CA 1
ATOM 4967 C C . VAL B 1 274 ? -0.529 4.344 9.578 1 96.75 274 VAL B C 1
ATOM 4969 O O . VAL B 1 274 ? -0.362 3.318 8.914 1 96.75 274 VAL B O 1
ATOM 4972 N N . VAL B 1 275 ? 0.144 4.559 10.672 1 96.94 275 VAL B N 1
ATOM 4973 C CA . VAL B 1 275 ? 1.335 3.795 11.031 1 96.94 275 VAL B CA 1
ATOM 4974 C C . VAL B 1 275 ? 0.93 2.414 11.547 1 96.94 275 VAL B C 1
ATOM 4976 O O . VAL B 1 275 ? 1.508 1.401 11.141 1 96.94 275 VAL B O 1
ATOM 4979 N N . LEU B 1 276 ? -0.071 2.371 12.406 1 97.12 276 LEU B N 1
ATOM 4980 C CA . LEU B 1 276 ? -0.496 1.1 12.984 1 97.12 276 LEU B CA 1
ATOM 4981 C C . LEU B 1 276 ? -1.678 0.521 12.211 1 97.12 276 LEU B C 1
ATOM 4983 O O . LEU B 1 276 ? -1.712 -0.679 11.93 1 97.12 276 LEU B O 1
ATOM 4987 N N . GLY B 1 277 ? -2.598 1.369 11.875 1 98.06 277 GLY B N 1
ATOM 4988 C CA . GLY B 1 277 ? -3.879 0.941 11.336 1 98.06 277 GLY B CA 1
ATOM 4989 C C . GLY B 1 277 ? -3.771 0.334 9.945 1 98.06 277 GLY B C 1
ATOM 4990 O O . GLY B 1 277 ? -4.285 -0.758 9.703 1 98.06 277 GLY B O 1
ATOM 4991 N N . ASN B 1 278 ? -3.084 0.98 9.008 1 97.62 278 ASN B N 1
ATOM 4992 C CA . ASN B 1 278 ? -3.062 0.551 7.617 1 97.62 278 ASN B CA 1
ATOM 4993 C C . ASN B 1 278 ? -2.363 -0.795 7.453 1 97.62 278 ASN B C 1
ATOM 4995 O O . ASN B 1 278 ? -2.922 -1.724 6.867 1 97.62 278 ASN B O 1
ATOM 4999 N N . PRO B 1 279 ? -1.137 -1.014 8 1 96.94 279 PRO B N 1
ATOM 5000 C CA . PRO B 1 279 ? -0.467 -2.299 7.793 1 96.94 279 PRO B CA 1
ATOM 5001 C C . PRO B 1 279 ? -1.175 -3.455 8.5 1 96.94 279 PRO B C 1
ATOM 5003 O O . PRO B 1 279 ? -1.002 -4.613 8.117 1 96.94 279 PRO B O 1
ATOM 5006 N N . SER B 1 280 ? -1.989 -3.141 9.445 1 97.38 280 SER B N 1
ATOM 5007 C CA . SER B 1 280 ? -2.654 -4.188 10.219 1 97.38 280 SER B CA 1
ATOM 5008 C C . SER B 1 280 ? -4.07 -4.434 9.711 1 97.38 280 SER B C 1
ATOM 5010 O O . SER B 1 280 ? -4.797 -5.262 10.266 1 97.38 280 SER B O 1
ATOM 5012 N N . ALA B 1 281 ? -4.492 -3.812 8.648 1 97.31 281 ALA B N 1
ATOM 5013 C CA . ALA B 1 281 ? -5.902 -3.711 8.273 1 97.31 281 ALA B CA 1
ATOM 5014 C C . ALA B 1 281 ? -6.379 -4.984 7.578 1 97.31 281 ALA B C 1
ATOM 5016 O O . ALA B 1 281 ? -7.566 -5.129 7.281 1 97.31 281 ALA B O 1
ATOM 5017 N N . GLY B 1 282 ? -5.457 -5.918 7.246 1 94 282 GLY B N 1
ATOM 5018 C CA . GLY B 1 282 ? -5.852 -7.152 6.582 1 94 282 GLY B CA 1
ATOM 5019 C C . GLY B 1 282 ? -6.164 -6.961 5.109 1 94 282 GLY B C 1
ATOM 5020 O O . GLY B 1 282 ? -6.863 -7.781 4.508 1 94 282 GLY B O 1
ATOM 5021 N N . GLY B 1 283 ? -5.695 -5.832 4.547 1 91.75 283 GLY B N 1
ATOM 5022 C CA . GLY B 1 283 ? -5.941 -5.512 3.148 1 91.75 283 GLY B CA 1
ATOM 5023 C C . GLY B 1 283 ? -4.848 -6.008 2.223 1 91.75 283 GLY B C 1
ATOM 5024 O O . GLY B 1 283 ? -4.988 -7.059 1.595 1 91.75 283 GLY B O 1
ATOM 5025 N N . ALA B 1 284 ? -3.623 -5.465 2.328 1 86.5 284 ALA B N 1
ATOM 5026 C CA . ALA B 1 284 ? -2.49 -5.879 1.503 1 86.5 284 ALA B CA 1
ATOM 5027 C C . ALA B 1 284 ? -2.15 -7.348 1.739 1 86.5 284 ALA B C 1
ATOM 5029 O O . ALA B 1 284 ? -1.931 -8.102 0.788 1 86.5 284 ALA B O 1
ATOM 5030 N N . PHE B 1 285 ? -2.141 -7.625 3.004 1 92.62 285 PHE B N 1
ATOM 5031 C CA . PHE B 1 285 ? -2.02 -9.008 3.445 1 92.62 285 PHE B CA 1
ATOM 5032 C C . PHE B 1 285 ? -3.096 -9.352 4.469 1 92.62 285 PHE B C 1
ATOM 5034 O O . PHE B 1 285 ? -3.379 -8.555 5.367 1 92.62 285 PHE B O 1
ATOM 5041 N N . ASN B 1 286 ? -3.734 -10.508 4.281 1 94.44 286 ASN B N 1
ATOM 5042 C CA . ASN B 1 286 ? -4.707 -10.953 5.273 1 94.44 286 ASN B CA 1
ATOM 5043 C C . ASN B 1 286 ? -4.039 -11.281 6.605 1 94.44 286 ASN B C 1
ATOM 5045 O O . ASN B 1 286 ? -2.82 -11.461 6.668 1 94.44 286 ASN B O 1
ATOM 5049 N N . TYR B 1 287 ? -4.844 -11.383 7.625 1 92.81 287 TYR B N 1
ATOM 5050 C CA . TYR B 1 287 ? -4.348 -11.469 8.992 1 92.81 287 TYR B CA 1
ATOM 5051 C C . TYR B 1 287 ? -3.473 -12.703 9.18 1 92.81 287 TYR B C 1
ATOM 5053 O O . TYR B 1 287 ? -2.463 -12.656 9.883 1 92.81 287 TYR B O 1
ATOM 5061 N N . GLY B 1 288 ? -3.797 -13.742 8.539 1 91.94 288 GLY B N 1
ATOM 5062 C CA . GLY B 1 288 ? -3.076 -14.992 8.703 1 91.94 288 GLY B CA 1
ATOM 5063 C C . GLY B 1 288 ? -1.644 -14.922 8.203 1 91.94 288 GLY B C 1
ATOM 5064 O O . GLY B 1 288 ? -0.831 -15.797 8.523 1 91.94 288 GLY B O 1
ATOM 5065 N N . LEU B 1 289 ? -1.347 -13.883 7.477 1 94.38 289 LEU B N 1
ATOM 5066 C CA . LEU B 1 289 ? -0.005 -13.742 6.918 1 94.38 289 LEU B CA 1
ATOM 5067 C C . LEU B 1 289 ? 0.778 -12.664 7.652 1 94.38 289 LEU B C 1
ATOM 5069 O O . LEU B 1 289 ? 1.987 -12.523 7.453 1 94.38 289 LEU B O 1
ATOM 5073 N N . LEU B 1 290 ? 0.119 -11.93 8.508 1 94 290 LEU B N 1
ATOM 5074 C CA . LEU B 1 290 ? 0.757 -10.828 9.219 1 94 290 LEU B CA 1
ATOM 5075 C C . LEU B 1 290 ? 1.446 -11.328 10.484 1 94 290 LEU B C 1
ATOM 5077 O O . LEU B 1 290 ? 0.919 -12.195 11.18 1 94 290 LEU B O 1
ATOM 5081 N N . PRO B 1 291 ? 2.652 -10.82 10.789 1 93 291 PRO B N 1
ATOM 5082 C CA . PRO B 1 291 ? 3.258 -11.109 12.086 1 93 291 PRO B CA 1
ATOM 5083 C C . PRO B 1 291 ? 2.58 -10.359 13.234 1 93 291 PRO B C 1
ATOM 5085 O O . PRO B 1 291 ? 1.746 -9.484 12.992 1 93 291 PRO B O 1
ATOM 5088 N N . GLN B 1 292 ? 2.877 -10.914 14.445 1 91.75 292 GLN B N 1
ATOM 5089 C CA . GLN B 1 292 ? 2.48 -10.109 15.586 1 91.75 292 GLN B CA 1
ATOM 5090 C C . GLN B 1 292 ? 3.305 -8.828 15.672 1 91.75 292 GLN B C 1
ATOM 5092 O O . GLN B 1 292 ? 4.48 -8.812 15.297 1 91.75 292 GLN B O 1
ATOM 5097 N N . PRO B 1 293 ? 2.762 -7.652 16.125 1 94.06 293 PRO B N 1
ATOM 5098 C CA . PRO B 1 293 ? 1.446 -7.52 16.766 1 94.06 293 PRO B CA 1
ATOM 5099 C C . PRO B 1 293 ? 0.354 -7.129 15.773 1 94.06 293 PRO B C 1
ATOM 5101 O O . PRO B 1 293 ? -0.807 -6.965 16.156 1 94.06 293 PRO B O 1
ATOM 5104 N N . TRP B 1 294 ? 0.706 -6.957 14.484 1 95.25 294 TRP B N 1
ATOM 5105 C CA . TRP B 1 294 ? -0.234 -6.48 13.477 1 95.25 294 TRP B CA 1
ATOM 5106 C C . TRP B 1 294 ? -1.422 -7.43 13.352 1 95.25 294 TRP B C 1
ATOM 5108 O O . TRP B 1 294 ? -2.568 -6.988 13.258 1 95.25 294 TRP B O 1
ATOM 5118 N N . ARG B 1 295 ? -1.143 -8.664 13.391 1 93 295 ARG B N 1
ATOM 5119 C CA . ARG B 1 295 ? -2.172 -9.695 13.258 1 93 295 ARG B CA 1
ATOM 5120 C C . ARG B 1 295 ? -3.242 -9.531 14.336 1 93 295 ARG B C 1
ATOM 5122 O O . ARG B 1 295 ? -4.438 -9.609 14.047 1 93 295 ARG B O 1
ATOM 5129 N N . PHE B 1 296 ? -2.799 -9.227 15.477 1 92.69 296 PHE B N 1
ATOM 5130 C CA . PHE B 1 296 ? -3.707 -9.156 16.625 1 92.69 296 PHE B CA 1
ATOM 5131 C C . PHE B 1 296 ? -4.473 -7.836 16.625 1 92.69 296 PHE B C 1
ATOM 5133 O O . PHE B 1 296 ? -5.691 -7.82 16.812 1 92.69 296 PHE B O 1
ATOM 5140 N N . ILE B 1 297 ? -3.859 -6.797 16.406 1 95.25 297 ILE B N 1
ATOM 5141 C CA . ILE B 1 297 ? -4.461 -5.492 16.656 1 95.25 297 ILE B CA 1
ATOM 5142 C C . ILE B 1 297 ? -5.367 -5.109 15.484 1 95.25 297 ILE B C 1
ATOM 5144 O O . ILE B 1 297 ? -6.254 -4.266 15.625 1 95.25 297 ILE B O 1
ATOM 5148 N N . GLY B 1 298 ? -5.184 -5.68 14.352 1 95.31 298 GLY B N 1
ATOM 5149 C CA . GLY B 1 298 ? -5.828 -5.25 13.125 1 95.31 298 GLY B CA 1
ATOM 5150 C C . GLY B 1 298 ? -7.34 -5.238 13.211 1 95.31 298 GLY B C 1
ATOM 5151 O O . GLY B 1 298 ? -7.98 -4.23 12.906 1 95.31 298 GLY B O 1
ATOM 5152 N N . GLN B 1 299 ? -7.93 -6.27 13.789 1 92.88 299 GLN B N 1
ATOM 5153 C CA . GLN B 1 299 ? -9.383 -6.43 13.797 1 92.88 299 GLN B CA 1
ATOM 5154 C C . GLN B 1 299 ? -10.039 -5.465 14.781 1 92.88 299 GLN B C 1
ATOM 5156 O O . GLN B 1 299 ? -11.25 -5.25 14.727 1 92.88 299 GLN B O 1
ATOM 5161 N N . TRP B 1 300 ? -9.195 -4.844 15.531 1 97.06 300 TRP B N 1
ATOM 5162 C CA . TRP B 1 300 ? -9.742 -3.996 16.594 1 97.06 300 TRP B CA 1
ATOM 5163 C C . TRP B 1 300 ? -9.602 -2.521 16.219 1 97.06 300 TRP B C 1
ATOM 5165 O O . TRP B 1 300 ? -10.07 -1.648 16.953 1 97.06 300 TRP B O 1
ATOM 5175 N N . LEU B 1 301 ? -9 -2.221 15.188 1 98.38 301 LEU B N 1
ATOM 5176 C CA . LEU B 1 301 ? -8.836 -0.84 14.75 1 98.38 301 LEU B CA 1
ATOM 5177 C C . LEU B 1 301 ? -9.836 -0.489 13.656 1 98.38 301 LEU B C 1
ATOM 5179 O O . LEU B 1 301 ? -10.328 -1.372 12.945 1 98.38 301 LEU B O 1
ATOM 5183 N N . PRO B 1 302 ? -10.156 0.801 13.516 1 98.75 302 PRO B N 1
ATOM 5184 C CA . PRO B 1 302 ? -11.109 1.202 12.477 1 98.75 302 PRO B CA 1
ATOM 5185 C C . PRO B 1 302 ? -10.68 0.752 11.078 1 98.75 302 PRO B C 1
ATOM 5187 O O . PRO B 1 302 ? -11.531 0.407 10.25 1 98.75 302 PRO B O 1
ATOM 5190 N N . ASN B 1 303 ? -9.375 0.678 10.828 1 98.69 303 ASN B N 1
ATOM 5191 C CA . ASN B 1 303 ? -8.859 0.267 9.523 1 98.69 303 ASN B CA 1
ATOM 5192 C C . ASN B 1 303 ? -9.281 -1.157 9.18 1 98.69 303 ASN B C 1
ATOM 5194 O O . ASN B 1 303 ? -9.906 -1.388 8.148 1 98.69 303 ASN B O 1
ATOM 5198 N N . GLY B 1 304 ? -8.969 -2.061 10.117 1 98.5 304 GLY B N 1
ATOM 5199 C CA . GLY B 1 304 ? -9.32 -3.455 9.891 1 98.5 304 GLY B CA 1
ATOM 5200 C C . GLY B 1 304 ? -10.812 -3.701 9.875 1 98.5 304 GLY B C 1
ATOM 5201 O O . GLY B 1 304 ? -11.32 -4.441 9.031 1 98.5 304 GLY B O 1
ATOM 5202 N N . ALA B 1 305 ? -11.5 -3.059 10.789 1 98.62 305 ALA B N 1
ATOM 5203 C CA . ALA B 1 305 ? -12.953 -3.18 10.844 1 98.62 305 ALA B CA 1
ATOM 5204 C C . ALA B 1 305 ? -13.586 -2.682 9.547 1 98.62 305 ALA B C 1
ATOM 5206 O O . ALA B 1 305 ? -14.539 -3.285 9.039 1 98.62 305 ALA B O 1
ATOM 5207 N N . GLY B 1 306 ? -13.102 -1.572 9.039 1 98.75 306 GLY B N 1
ATOM 5208 C CA . GLY B 1 306 ? -13.602 -1.046 7.777 1 98.75 306 GLY B CA 1
ATOM 5209 C C . GLY B 1 306 ? -13.367 -1.978 6.605 1 98.75 306 GLY B C 1
ATOM 5210 O O . GLY B 1 306 ? -14.281 -2.25 5.828 1 98.75 306 GLY B O 1
ATOM 5211 N N . VAL B 1 307 ? -12.133 -2.498 6.465 1 98.5 307 VAL B N 1
ATOM 5212 C CA . VAL B 1 307 ? -11.766 -3.381 5.363 1 98.5 307 VAL B CA 1
ATOM 5213 C C . VAL B 1 307 ? -12.578 -4.672 5.438 1 98.5 307 VAL B C 1
ATOM 5215 O O . VAL B 1 307 ? -13.117 -5.133 4.426 1 98.5 307 VAL B O 1
ATOM 5218 N N . ASP B 1 308 ? -12.719 -5.176 6.613 1 97.94 308 ASP B N 1
ATOM 5219 C CA . ASP B 1 308 ? -13.5 -6.395 6.809 1 97.94 308 ASP B CA 1
ATOM 5220 C C . ASP B 1 308 ? -14.977 -6.156 6.508 1 97.94 308 ASP B C 1
ATOM 5222 O O . ASP B 1 308 ? -15.664 -7.039 5.988 1 97.94 308 ASP B O 1
ATOM 5226 N N . ALA B 1 309 ? -15.445 -5 6.852 1 98.62 309 ALA B N 1
ATOM 5227 C CA . ALA B 1 309 ? -16.844 -4.672 6.57 1 98.62 309 ALA B CA 1
ATOM 5228 C C . ALA B 1 309 ? -17.094 -4.605 5.066 1 98.62 309 ALA B C 1
ATOM 5230 O O . ALA B 1 309 ? -18.109 -5.09 4.582 1 98.62 309 ALA B O 1
ATOM 5231 N N . VAL B 1 310 ? -16.203 -4.004 4.324 1 98.62 310 VAL B N 1
ATOM 5232 C CA . VAL B 1 310 ? -16.344 -3.969 2.873 1 98.62 310 VAL B CA 1
ATOM 5233 C C . VAL B 1 310 ? -16.406 -5.395 2.326 1 98.62 310 VAL B C 1
ATOM 5235 O O . VAL B 1 310 ? -17.266 -5.711 1.504 1 98.62 310 VAL B O 1
ATOM 5238 N N . ARG B 1 311 ? -15.477 -6.203 2.805 1 97.56 311 ARG B N 1
ATOM 5239 C CA . ARG B 1 311 ? -15.445 -7.59 2.354 1 97.56 311 ARG B CA 1
ATOM 5240 C C . ARG B 1 311 ? -16.75 -8.305 2.684 1 97.56 311 ARG B C 1
ATOM 5242 O O . ARG B 1 311 ? -17.297 -9.016 1.848 1 97.56 311 ARG B O 1
ATOM 5249 N N . SER B 1 312 ? -17.203 -8.094 3.861 1 97.69 312 SER B N 1
ATOM 5250 C CA . SER B 1 312 ? -18.453 -8.695 4.305 1 97.69 312 SER B CA 1
ATOM 5251 C C . SER B 1 312 ? -19.625 -8.25 3.432 1 97.69 312 SER B C 1
ATOM 5253 O O . SER B 1 312 ? -20.453 -9.078 3.016 1 97.69 312 SER B O 1
ATOM 5255 N N . ILE B 1 313 ? -19.672 -7.016 3.094 1 98.25 313 ILE B N 1
ATOM 5256 C CA . ILE B 1 313 ? -20.766 -6.426 2.322 1 98.25 313 ILE B CA 1
ATOM 5257 C C . ILE B 1 313 ? -20.719 -6.941 0.885 1 98.25 313 ILE B C 1
ATOM 5259 O O . ILE B 1 313 ? -21.734 -7.379 0.341 1 98.25 313 ILE B O 1
ATOM 5263 N N . VAL B 1 314 ? -19.547 -6.996 0.29 1 97.88 314 VAL B N 1
ATOM 5264 C CA . VAL B 1 314 ? -19.422 -7.227 -1.146 1 97.88 314 VAL B CA 1
ATOM 5265 C C . VAL B 1 314 ? -19.359 -8.727 -1.427 1 97.88 314 VAL B C 1
ATOM 5267 O O . VAL B 1 314 ? -19.922 -9.203 -2.416 1 97.88 314 VAL B O 1
ATOM 5270 N N . TYR B 1 315 ? -18.734 -9.484 -0.487 1 97.31 315 TYR B N 1
ATOM 5271 C CA . TYR B 1 315 ? -18.375 -10.836 -0.895 1 97.31 315 TYR B CA 1
ATOM 5272 C C . TYR B 1 315 ? -18.984 -11.867 0.046 1 97.31 315 TYR B C 1
ATOM 5274 O O . TYR B 1 315 ? -19.156 -13.039 -0.32 1 97.31 315 TYR B O 1
ATOM 5282 N N . LEU B 1 316 ? -19.406 -11.484 1.268 1 96.38 316 LEU B N 1
ATOM 5283 C CA . LEU B 1 316 ? -19.75 -12.508 2.252 1 96.38 316 LEU B CA 1
ATOM 5284 C C . LEU B 1 316 ? -21.219 -12.367 2.686 1 96.38 316 LEU B C 1
ATOM 5286 O O . LEU B 1 316 ? -21.578 -12.797 3.783 1 96.38 316 LEU B O 1
ATOM 5290 N N . ASP B 1 317 ? -22.016 -11.641 1.93 1 94.75 317 ASP B N 1
ATOM 5291 C CA . ASP B 1 317 ? -23.453 -11.484 2.164 1 94.75 317 ASP B CA 1
ATOM 5292 C C . ASP B 1 317 ? -23.719 -10.945 3.566 1 94.75 317 ASP B C 1
ATOM 5294 O O . ASP B 1 317 ? -24.656 -11.383 4.238 1 94.75 317 ASP B O 1
ATOM 5298 N N . GLY B 1 318 ? -22.781 -10.18 4.066 1 95.44 318 GLY B N 1
ATOM 5299 C CA . GLY B 1 318 ? -23 -9.484 5.324 1 95.44 318 GLY B CA 1
ATOM 5300 C C . GLY B 1 318 ? -22.562 -10.297 6.535 1 95.44 318 GLY B C 1
ATOM 5301 O O . GLY B 1 318 ? -22.828 -9.906 7.672 1 95.44 318 GLY B O 1
ATOM 5302 N N . GLU B 1 319 ? -21.938 -11.406 6.277 1 93.19 319 GLU B N 1
ATOM 5303 C CA . GLU B 1 319 ? -21.484 -12.219 7.398 1 93.19 319 GLU B CA 1
ATOM 5304 C C . GLU B 1 319 ? -20.5 -11.445 8.273 1 93.19 319 GLU B C 1
ATOM 5306 O O . GLU B 1 319 ? -19.547 -10.859 7.773 1 93.19 319 GLU B O 1
ATOM 5311 N N . GLY B 1 320 ? -20.797 -11.406 9.648 1 94.12 320 GLY B N 1
ATOM 5312 C CA . GLY B 1 320 ? -19.906 -10.781 10.617 1 94.12 320 GLY B CA 1
ATOM 5313 C C . GLY B 1 320 ? -19.984 -9.266 10.609 1 94.12 320 GLY B C 1
ATOM 5314 O O . GLY B 1 320 ? -19.281 -8.594 11.359 1 94.12 320 GLY B O 1
ATOM 5315 N N . LEU B 1 321 ? -20.844 -8.711 9.82 1 97.06 321 LEU B N 1
ATOM 5316 C CA . LEU B 1 321 ? -20.922 -7.27 9.602 1 97.06 321 LEU B CA 1
ATOM 5317 C C . LEU B 1 321 ? -21.188 -6.539 10.914 1 97.06 321 LEU B C 1
ATOM 5319 O O . LEU B 1 321 ? -20.641 -5.461 11.156 1 97.06 321 LEU B O 1
ATOM 5323 N N . GLY B 1 322 ? -21.984 -7.141 11.734 1 97.75 322 GLY B N 1
ATOM 5324 C CA . GLY B 1 322 ? -22.312 -6.535 13.016 1 97.75 322 GLY B CA 1
ATOM 5325 C C . GLY B 1 322 ? -21.094 -6.266 13.883 1 97.75 322 GLY B C 1
ATOM 5326 O O . GLY B 1 322 ? -20.984 -5.211 14.508 1 97.75 322 GLY B O 1
ATOM 5327 N N . PHE B 1 323 ? -20.188 -7.16 13.938 1 97.44 323 PHE B N 1
ATOM 5328 C CA . PHE B 1 323 ? -18.969 -7 14.734 1 97.44 323 PHE B CA 1
ATOM 5329 C C . PHE B 1 323 ? -18.141 -5.832 14.219 1 97.44 323 PHE B C 1
ATOM 5331 O O . PHE B 1 323 ? -17.625 -5.043 15.016 1 97.44 323 PHE B O 1
ATOM 5338 N N . HIS B 1 324 ? -17.969 -5.746 12.938 1 98.19 324 HIS B N 1
ATOM 5339 C CA . HIS B 1 324 ? -17.156 -4.684 12.359 1 98.19 324 HIS B CA 1
ATOM 5340 C C . HIS B 1 324 ? -17.75 -3.312 12.648 1 98.19 324 HIS B C 1
ATOM 5342 O O . HIS B 1 324 ? -17.031 -2.373 12.992 1 98.19 324 HIS B O 1
ATOM 5348 N N . TYR B 1 325 ? -19.094 -3.211 12.562 1 98.56 325 TYR B N 1
ATOM 5349 C CA . TYR B 1 325 ? -19.75 -1.955 12.906 1 98.56 325 TYR B CA 1
ATOM 5350 C C . TYR B 1 325 ? -19.625 -1.656 14.391 1 98.56 325 TYR B C 1
ATOM 5352 O O . TYR B 1 325 ? -19.531 -0.493 14.797 1 98.56 325 TYR B O 1
ATOM 5360 N N . LEU B 1 326 ? -19.578 -2.699 15.211 1 98.56 326 LEU B N 1
ATOM 5361 C CA . LEU B 1 326 ? -19.422 -2.502 16.641 1 98.56 326 LEU B CA 1
ATOM 5362 C C . LEU B 1 326 ? -18.047 -1.927 16.953 1 98.56 326 LEU B C 1
ATOM 5364 O O . LEU B 1 326 ? -17.906 -1.072 17.844 1 98.56 326 LEU B O 1
ATOM 5368 N N . VAL B 1 327 ? -17.031 -2.42 16.312 1 98.69 327 VAL B N 1
ATOM 5369 C CA . VAL B 1 327 ? -15.688 -1.896 16.516 1 98.69 327 VAL B CA 1
ATOM 5370 C C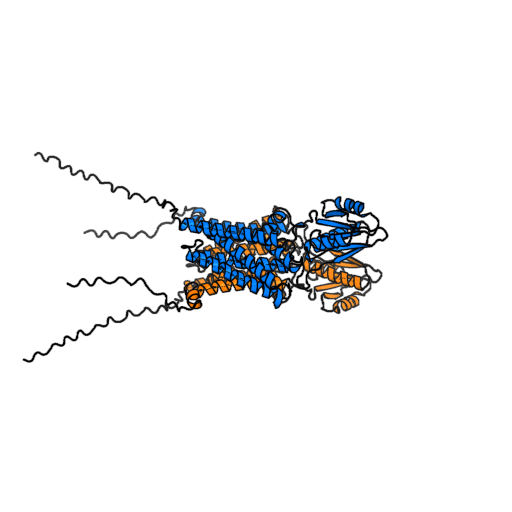 . VAL B 1 327 ? -15.648 -0.421 16.109 1 98.69 327 VAL B C 1
ATOM 5372 O O . VAL B 1 327 ? -15.109 0.409 16.844 1 98.69 327 VAL B O 1
ATOM 5375 N N . LEU B 1 328 ? -16.266 -0.07 14.977 1 98.75 328 LEU B N 1
ATOM 5376 C CA . LEU B 1 328 ? -16.312 1.318 14.523 1 98.75 328 LEU B CA 1
ATOM 5377 C C . LEU B 1 328 ? -17.078 2.18 15.516 1 98.75 328 LEU B C 1
ATOM 5379 O O . LEU B 1 328 ? -16.672 3.295 15.836 1 98.75 328 LEU B O 1
ATOM 5383 N N . ALA B 1 329 ? -18.172 1.625 16.016 1 98.5 329 ALA B N 1
ATOM 5384 C CA . ALA B 1 329 ? -18.984 2.352 16.984 1 98.5 329 ALA B CA 1
ATOM 5385 C C . ALA B 1 329 ? -18.219 2.598 18.281 1 98.5 329 ALA B C 1
ATOM 5387 O O . ALA B 1 329 ? -18.344 3.656 18.891 1 98.5 329 ALA B O 1
ATOM 5388 N N . TRP B 1 330 ? -17.469 1.618 18.625 1 98.5 330 TRP B N 1
ATOM 5389 C CA . TRP B 1 330 ? -16.672 1.759 19.828 1 98.5 330 TRP B CA 1
ATOM 5390 C C . TRP B 1 330 ? -15.664 2.896 19.672 1 98.5 330 TRP B C 1
ATOM 5392 O O . TRP B 1 330 ? -15.484 3.701 20.594 1 98.5 330 TRP B O 1
ATOM 5402 N N . TRP B 1 331 ? -14.969 2.992 18.625 1 98.69 331 TRP B N 1
ATOM 5403 C CA . TRP B 1 331 ? -13.992 4.051 18.391 1 98.69 331 TRP B CA 1
ATOM 5404 C C . TRP B 1 331 ? -14.68 5.406 18.266 1 98.69 331 TRP B C 1
ATOM 5406 O O . TRP B 1 331 ? -14.156 6.418 18.734 1 98.69 331 TRP B O 1
ATOM 5416 N N . LEU B 1 332 ? -15.844 5.414 17.594 1 98.31 332 LEU B N 1
ATOM 5417 C CA . LEU B 1 332 ? -16.641 6.637 17.5 1 98.31 332 LEU B CA 1
ATOM 5418 C C . LEU B 1 332 ? -17.016 7.141 18.891 1 98.31 332 LEU B C 1
ATOM 5420 O O . LEU B 1 332 ? -16.875 8.328 19.188 1 98.31 332 LEU B O 1
ATOM 5424 N N . ALA B 1 333 ? -17.438 6.242 19.719 1 98.19 333 ALA B N 1
ATOM 5425 C CA . ALA B 1 333 ? -17.812 6.582 21.094 1 98.19 333 ALA B CA 1
ATOM 5426 C C . ALA B 1 333 ? -16.609 7.09 21.891 1 98.19 333 ALA B C 1
ATOM 5428 O O . ALA B 1 333 ? -16.703 8.07 22.625 1 98.19 333 ALA B O 1
ATOM 5429 N N . LEU B 1 334 ? -15.484 6.422 21.719 1 98.06 334 LEU B N 1
ATOM 5430 C CA . LEU B 1 334 ? -14.266 6.84 22.406 1 98.06 334 LEU B CA 1
ATOM 5431 C C . LEU B 1 334 ? -13.859 8.25 21.984 1 98.06 334 LEU B C 1
ATOM 5433 O O . LEU B 1 334 ? -13.492 9.07 22.828 1 98.06 334 LEU B O 1
ATOM 5437 N N . GLY B 1 335 ? -13.906 8.5 20.672 1 97.75 335 GLY B N 1
ATOM 5438 C CA . GLY B 1 335 ? -13.609 9.836 20.188 1 97.75 335 GLY B CA 1
ATOM 5439 C C . GLY B 1 335 ? -14.562 10.898 20.719 1 97.75 335 GLY B C 1
ATOM 5440 O O . GLY B 1 335 ? -14.133 11.984 21.109 1 97.75 335 GLY B O 1
ATOM 5441 N N . LEU B 1 336 ? -15.836 10.586 20.766 1 96.12 336 LEU B N 1
ATOM 5442 C CA . LEU B 1 336 ? -16.844 11.5 21.297 1 96.12 336 LEU B CA 1
ATOM 5443 C C . LEU B 1 336 ? -16.609 11.773 22.781 1 96.12 336 LEU B C 1
ATOM 5445 O O . LEU B 1 336 ? -16.719 12.922 23.219 1 96.12 336 LEU B O 1
ATOM 5449 N N . LEU B 1 337 ? -16.266 10.773 23.484 1 96.31 337 LEU B N 1
ATOM 5450 C CA . LEU B 1 337 ? -16.016 10.922 24.906 1 96.31 337 LEU B CA 1
ATOM 5451 C C . LEU B 1 337 ? -14.82 11.836 25.156 1 96.31 337 LEU B C 1
ATOM 5453 O O . LEU B 1 337 ? -14.867 12.711 26.016 1 96.31 337 LEU B O 1
ATOM 5457 N N . LEU B 1 338 ? -13.758 11.648 24.406 1 95.06 338 LEU B N 1
ATOM 5458 C CA . LEU B 1 338 ? -12.586 12.5 24.531 1 95.06 338 LEU B CA 1
ATOM 5459 C C . LEU B 1 338 ? -12.922 13.945 24.172 1 95.06 338 LEU B C 1
ATOM 5461 O O . LEU B 1 338 ? -12.492 14.875 24.859 1 95.06 338 LEU B O 1
ATOM 5465 N N . PHE B 1 339 ? -13.68 14.055 23.141 1 93.06 339 PHE B N 1
ATOM 5466 C CA . PHE B 1 339 ? -14.055 15.375 22.641 1 93.06 339 PHE B CA 1
ATOM 5467 C C . PHE B 1 339 ? -14.906 16.109 23.672 1 93.06 339 PHE B C 1
ATOM 5469 O O . PHE B 1 339 ? -14.648 17.281 23.984 1 93.06 339 PHE B O 1
ATOM 5476 N N . LEU B 1 340 ? -15.82 15.43 24.281 1 89.75 340 LEU B N 1
ATOM 5477 C CA . LEU B 1 340 ? -16.734 16.016 25.25 1 89.75 340 LEU B CA 1
ATOM 5478 C C . LEU B 1 340 ? -16.016 16.234 26.594 1 89.75 340 LEU B C 1
ATOM 5480 O O . LEU B 1 340 ? -16.281 17.234 27.281 1 89.75 340 LEU B O 1
ATOM 5484 N N . ALA B 1 341 ? -15.203 15.367 26.969 1 88.62 341 ALA B N 1
ATOM 5485 C CA . ALA B 1 341 ? -14.453 15.508 28.219 1 88.62 341 ALA B CA 1
ATOM 5486 C C . ALA B 1 341 ? -13.547 16.734 28.188 1 88.62 341 ALA B C 1
ATOM 5488 O O . ALA B 1 341 ? -13.398 17.422 29.203 1 88.62 341 ALA B O 1
ATOM 5489 N N . ALA B 1 342 ? -12.969 16.938 27.109 1 86.69 342 ALA B N 1
ATOM 5490 C CA . ALA B 1 342 ? -12.094 18.094 26.953 1 86.69 342 ALA B CA 1
ATOM 5491 C C . ALA B 1 342 ? -12.898 19.391 26.984 1 86.69 342 ALA B C 1
ATOM 5493 O O . ALA B 1 342 ? -12.414 20.422 27.453 1 86.69 342 ALA B O 1
ATOM 5494 N N . ALA B 1 343 ? -14.102 19.375 26.453 1 77.88 343 ALA B N 1
ATOM 5495 C CA . ALA B 1 343 ? -14.969 20.547 26.453 1 77.88 343 ALA B CA 1
ATOM 5496 C C . ALA B 1 343 ? -15.453 20.875 27.875 1 77.88 343 ALA B C 1
ATOM 5498 O O . ALA B 1 343 ? -15.594 22.047 28.234 1 77.88 343 ALA B O 1
ATOM 5499 N N . ASN B 1 344 ? -15.773 19.906 28.609 1 70.31 344 ASN B N 1
ATOM 5500 C CA . ASN B 1 344 ? -16.266 20.094 29.969 1 70.31 344 ASN B CA 1
ATOM 5501 C C . ASN B 1 344 ? -15.18 20.688 30.875 1 70.31 344 ASN B C 1
ATOM 5503 O O . ASN B 1 344 ? -15.477 21.422 31.812 1 70.31 344 ASN B O 1
ATOM 5507 N N . ASN B 1 345 ? -13.969 20.234 30.656 1 61.81 345 ASN B N 1
ATOM 5508 C CA . ASN B 1 345 ? -12.914 20.828 31.469 1 61.81 345 ASN B CA 1
ATOM 5509 C C . ASN B 1 345 ? -12.766 22.312 31.203 1 61.81 345 ASN B C 1
ATOM 5511 O O . ASN B 1 345 ? -12.344 23.078 32.062 1 61.81 345 ASN B O 1
ATOM 5515 N N . THR B 1 346 ? -13.141 22.719 30.016 1 53.25 346 THR B N 1
ATOM 5516 C CA . THR B 1 346 ? -13.148 24.141 29.719 1 53.25 346 THR B CA 1
ATOM 5517 C C . THR B 1 346 ? -14.414 24.797 30.25 1 53.25 346 THR B C 1
ATOM 5519 O O . THR B 1 346 ? -14.359 25.922 30.781 1 53.25 346 THR B O 1
ATOM 5522 N N . TYR B 1 347 ? -15.57 24.062 30.141 1 46.03 347 TYR B N 1
ATOM 5523 C CA . TYR B 1 347 ? -16.844 24.641 30.547 1 46.03 347 TYR B CA 1
ATOM 5524 C C . TYR B 1 347 ? -17.031 24.531 32.062 1 46.03 347 TYR B C 1
ATOM 5526 O O . TYR B 1 347 ? -17.609 25.422 32.688 1 46.03 347 TYR B O 1
ATOM 5534 N N . TRP B 1 348 ? -16.797 23.297 32.531 1 44.91 348 TRP B N 1
ATOM 5535 C CA . TRP B 1 348 ? -17.172 23.125 33.938 1 44.91 348 TRP B CA 1
ATOM 5536 C C . TRP B 1 348 ? -16.141 23.766 34.844 1 44.91 348 TRP B C 1
ATOM 5538 O O . TRP B 1 348 ? -16.188 23.578 36.062 1 44.91 348 TRP B O 1
ATOM 5548 N N . GLY B 1 349 ? -15.461 24.844 34.562 1 42.41 349 GLY B N 1
ATOM 5549 C CA . GLY B 1 349 ? -14.75 25.75 35.438 1 42.41 349 GLY B CA 1
ATOM 5550 C C . GLY B 1 349 ? -13.492 25.125 36.031 1 42.41 349 GLY B C 1
ATOM 5551 O O . GLY B 1 349 ? -13.039 25.531 37.094 1 42.41 349 GLY B O 1
ATOM 5552 N N . PHE B 1 350 ? -13.141 23.906 35.75 1 40.53 350 PHE B N 1
ATOM 5553 C CA . PHE B 1 350 ? -11.898 23.578 36.469 1 40.53 350 PHE B CA 1
ATOM 5554 C C . PHE B 1 350 ? -10.766 24.5 36 1 40.53 350 PHE B C 1
ATOM 5556 O O . PHE B 1 350 ? -10.305 24.391 34.875 1 40.53 350 PHE B O 1
ATOM 5563 N N . ARG B 1 351 ? -10.797 25.703 36.438 1 39.31 351 ARG B N 1
ATOM 5564 C CA . ARG B 1 351 ? -9.828 26.781 36.375 1 39.31 351 ARG B CA 1
ATOM 5565 C C . ARG B 1 351 ? -8.398 26.25 36.438 1 39.31 351 ARG B C 1
ATOM 5567 O O . ARG B 1 351 ? -8.039 25.516 37.344 1 39.31 351 ARG B O 1
ATOM 5574 N N . ARG B 1 352 ? -7.844 25.891 35.312 1 40.75 352 ARG B N 1
ATOM 5575 C CA . ARG B 1 352 ? -6.402 25.812 35.531 1 40.75 352 ARG B CA 1
ATOM 5576 C C . ARG B 1 352 ? -5.934 26.891 36.5 1 40.75 352 ARG B C 1
ATOM 5578 O O . ARG B 1 352 ? -6.375 28.031 36.438 1 40.75 352 ARG B O 1
ATOM 5585 N N . PRO B 1 353 ? -5.465 26.547 37.75 1 34.81 353 PRO B N 1
ATOM 5586 C CA . PRO B 1 353 ? -4.938 27.625 38.594 1 34.81 353 PRO B CA 1
ATOM 5587 C C . PRO B 1 353 ? -4.039 28.594 37.812 1 34.81 353 PRO B C 1
ATOM 5589 O O . PRO B 1 353 ? -3.27 28.172 36.969 1 34.81 353 PRO B O 1
ATOM 5592 N N . ASP B 1 354 ? -4.598 29.641 37.375 1 34.84 354 ASP B N 1
ATOM 5593 C CA . ASP B 1 354 ? -3.678 30.688 36.938 1 34.84 354 ASP B CA 1
ATOM 5594 C C . ASP B 1 354 ? -2.375 30.641 37.75 1 34.84 354 ASP B C 1
ATOM 5596 O O . ASP B 1 354 ? -2.35 30.969 38.938 1 34.84 354 ASP B O 1
ATOM 5600 N N . LEU B 1 355 ? -1.678 29.516 37.625 1 35.19 355 LEU B N 1
ATOM 5601 C CA . LEU B 1 355 ? -0.414 29.516 38.344 1 35.19 355 LEU B CA 1
ATOM 5602 C C . LEU B 1 355 ? 0.408 30.75 38.031 1 35.19 355 LEU B C 1
ATOM 5604 O O . LEU B 1 355 ? 1.601 30.812 38.344 1 35.19 355 LEU B O 1
ATOM 5608 N N . ILE B 1 356 ? -0.046 31.469 36.938 1 33.31 356 ILE B N 1
ATOM 5609 C CA . ILE B 1 356 ? 0.897 32.594 36.938 1 33.31 356 ILE B CA 1
ATOM 5610 C C . ILE B 1 356 ? 0.786 33.344 38.281 1 33.31 356 ILE B C 1
ATOM 5612 O O . ILE B 1 356 ? -0.27 33.875 38.594 1 33.31 356 ILE B O 1
ATOM 5616 N N . PRO B 1 357 ? 1.454 32.875 39.219 1 34.81 357 PRO B N 1
ATOM 5617 C CA . PRO B 1 357 ? 1.435 33.656 40.469 1 34.81 357 PRO B CA 1
ATOM 5618 C C . PRO B 1 357 ? 1.405 35.156 40.188 1 34.81 357 PRO B C 1
ATOM 5620 O O . PRO B 1 357 ? 1.999 35.625 39.219 1 34.81 357 PRO B O 1
ATOM 5623 N N . ALA B 1 358 ? 0.229 35.75 40.281 1 35.44 358 ALA B N 1
ATOM 5624 C CA . ALA B 1 358 ? 0.254 37.219 40.344 1 35.44 358 ALA B CA 1
ATOM 5625 C C . ALA B 1 358 ? 1.556 37.719 40.969 1 35.44 358 ALA B C 1
ATOM 5627 O O . ALA B 1 358 ? 1.901 37.344 42.062 1 35.44 358 ALA B O 1
ATOM 5628 N N . ARG B 1 359 ? 2.639 37.875 40.156 1 34.12 359 ARG B N 1
ATOM 5629 C CA . ARG B 1 359 ? 3.76 38.625 40.719 1 34.12 359 ARG B CA 1
ATOM 5630 C C . ARG B 1 359 ? 3.27 39.719 41.656 1 34.12 359 ARG B C 1
ATOM 5632 O O . ARG B 1 359 ? 2.473 40.562 41.281 1 34.12 359 ARG B O 1
ATOM 5639 N N . SER B 1 360 ? 3.027 39.344 42.906 1 34.16 360 SER B N 1
ATOM 5640 C CA . SER B 1 360 ? 2.943 40.344 43.969 1 34.16 360 SER B CA 1
ATOM 5641 C C . SER B 1 360 ? 3.777 41.594 43.625 1 34.16 360 SER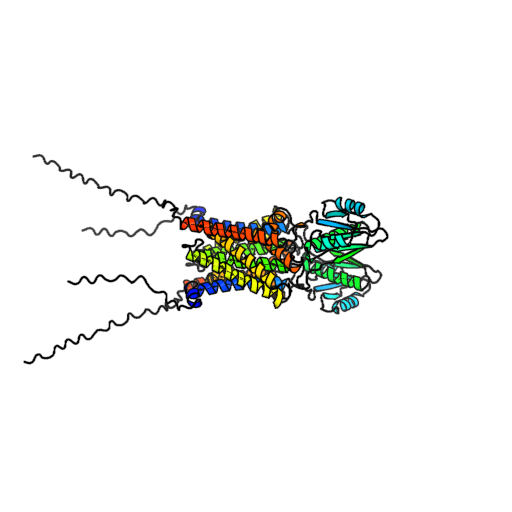 B C 1
ATOM 5643 O O . SER B 1 360 ? 4.938 41.469 43.219 1 34.16 360 SER B O 1
ATOM 5645 N N . GLY B 1 361 ? 3.174 42.594 43.031 1 31.61 361 GLY B N 1
ATOM 5646 C CA . GLY B 1 361 ? 3.789 43.906 42.906 1 31.61 361 GLY B CA 1
ATOM 5647 C C . GLY B 1 361 ? 4.715 44.219 44.062 1 31.61 361 GLY B C 1
ATOM 5648 O O . GLY B 1 361 ? 4.332 44.125 45.25 1 31.61 361 GLY B O 1
ATOM 5649 N N . GLY B 1 362 ? 6.008 43.812 43.906 1 31.2 362 GLY B N 1
ATOM 5650 C CA . GLY B 1 362 ? 7.047 44.188 44.875 1 31.2 362 GLY B CA 1
ATOM 5651 C C . GLY B 1 362 ? 6.824 45.562 45.5 1 31.2 362 GLY B C 1
ATOM 5652 O O . GLY B 1 362 ? 6.184 46.406 44.906 1 31.2 362 GLY B O 1
ATOM 5653 N N . ALA B 1 363 ? 6.781 45.625 46.812 1 32.69 363 ALA B N 1
ATOM 5654 C CA . ALA B 1 363 ? 6.77 46.688 47.812 1 32.69 363 ALA B CA 1
ATOM 5655 C C . ALA B 1 363 ? 7.668 47.844 47.406 1 32.69 363 ALA B C 1
ATOM 5657 O O . ALA B 1 363 ? 8.828 47.625 47.031 1 32.69 363 ALA B O 1
ATOM 5658 N N . ARG B 1 364 ? 7.152 48.875 46.781 1 30.58 364 ARG B N 1
ATOM 5659 C CA . ARG B 1 364 ? 7.84 50.156 46.75 1 30.58 364 ARG B CA 1
ATOM 5660 C C . ARG B 1 364 ? 8.586 50.438 48.062 1 30.58 364 ARG B C 1
ATOM 5662 O O . ARG B 1 364 ? 7.996 50.375 49.125 1 30.58 364 ARG B O 1
ATOM 5669 N N . HIS B 1 365 ? 9.859 49.938 48.094 1 28.88 365 HIS B N 1
ATOM 5670 C CA . HIS B 1 365 ? 10.773 50.375 49.156 1 28.88 365 HIS B CA 1
ATOM 5671 C C . HIS B 1 365 ? 10.578 51.844 49.5 1 28.88 365 HIS B C 1
ATOM 5673 O O . HIS B 1 365 ? 10.773 52.719 48.656 1 28.88 365 HIS B O 1
ATOM 5679 N N . ALA B 1 366 ? 9.555 52.156 50.281 1 30.69 366 ALA B N 1
ATOM 5680 C CA . ALA B 1 366 ? 9.5 53.438 50.969 1 30.69 366 ALA B CA 1
ATOM 5681 C C . ALA B 1 366 ? 10.859 53.781 51.594 1 30.69 366 ALA B C 1
ATOM 5683 O O . ALA B 1 366 ? 11.312 53.125 52.531 1 30.69 366 ALA B O 1
ATOM 5684 N N . THR B 1 367 ? 11.883 53.969 50.688 1 27.84 367 THR B N 1
ATOM 5685 C CA . THR B 1 367 ? 13.102 54.531 51.219 1 27.84 367 THR B CA 1
ATOM 5686 C C . THR B 1 367 ? 12.766 55.594 52.281 1 27.84 367 THR B C 1
ATOM 5688 O O . THR B 1 367 ? 11.914 56.469 52.031 1 27.84 367 THR B O 1
ATOM 5691 N N . ALA B 1 368 ? 12.898 55.219 53.562 1 26.98 368 ALA B N 1
ATOM 5692 C CA . ALA B 1 368 ? 12.914 55.938 54.812 1 26.98 368 ALA B CA 1
ATOM 5693 C C . ALA B 1 368 ? 13.766 57.219 54.719 1 26.98 368 ALA B C 1
ATOM 5695 O O . ALA B 1 368 ? 14.992 57.125 54.594 1 26.98 368 ALA B O 1
ATOM 5696 N N . ASP B 1 369 ? 13.445 58.094 53.719 1 26.56 369 ASP B N 1
ATOM 5697 C CA . ASP B 1 369 ? 14.164 59.375 53.875 1 26.56 369 ASP B CA 1
ATOM 5698 C C . ASP B 1 369 ? 14.211 59.781 55.344 1 26.56 369 ASP B C 1
ATOM 5700 O O . ASP B 1 369 ? 13.172 59.969 55.969 1 26.56 369 ASP B O 1
ATOM 5704 N N . GLY B 1 370 ? 15.086 59.031 56.125 1 25.5 370 GLY B N 1
ATOM 5705 C CA . GLY B 1 370 ? 15.516 59.469 57.438 1 25.5 370 GLY B CA 1
ATOM 5706 C C . GLY B 1 370 ? 15.75 60.969 57.531 1 25.5 370 GLY B C 1
ATOM 5707 O O . GLY B 1 370 ? 16.656 61.5 56.906 1 25.5 370 GLY B O 1
ATOM 5708 N N . ARG B 1 371 ? 14.672 61.781 57.5 1 26.14 371 ARG B N 1
ATOM 5709 C CA . ARG B 1 371 ? 14.789 63.156 57.938 1 26.14 371 ARG B CA 1
ATOM 5710 C C . ARG B 1 371 ? 15.578 63.25 59.25 1 26.14 371 ARG B C 1
ATOM 5712 O O . ARG B 1 371 ? 15.117 62.781 60.281 1 26.14 371 ARG B O 1
ATOM 5719 N N . HIS B 1 372 ? 16.906 62.781 59.125 1 23.31 372 HIS B N 1
ATOM 5720 C CA . HIS B 1 372 ? 17.734 63.219 60.25 1 23.31 372 HIS B CA 1
ATOM 5721 C C . HIS B 1 372 ? 17.422 64.625 60.656 1 23.31 372 HIS B C 1
ATOM 5723 O O . HIS B 1 372 ? 17.625 65.562 59.844 1 23.31 372 HIS B O 1
ATOM 5729 N N . ALA B 1 373 ? 16.188 64.875 61.156 1 23.38 373 ALA B N 1
ATOM 5730 C CA . ALA B 1 373 ? 16.016 66.062 61.969 1 23.38 373 ALA B CA 1
ATOM 5731 C C . ALA B 1 373 ? 17.234 66.312 62.844 1 23.38 373 ALA B C 1
ATOM 5733 O O . ALA B 1 373 ? 17.5 65.562 63.781 1 23.38 373 ALA B O 1
ATOM 5734 N N . ALA B 1 374 ? 18.391 66.562 62.156 1 23.09 374 ALA B N 1
ATOM 5735 C CA . ALA B 1 374 ? 19.484 67.125 62.938 1 23.09 374 ALA B CA 1
ATOM 5736 C C . ALA B 1 374 ? 18.953 68.125 63.969 1 23.09 374 ALA B C 1
ATOM 5738 O O . ALA B 1 374 ? 18.219 69.062 63.656 1 23.09 374 ALA B O 1
ATOM 5739 N N . ALA B 1 375 ? 18.641 67.562 65.125 1 22.47 375 ALA B N 1
ATOM 5740 C CA . ALA B 1 375 ? 18.547 68.188 66.438 1 22.47 375 ALA B CA 1
ATOM 5741 C C . ALA B 1 375 ? 19.625 69.25 66.562 1 22.47 375 ALA B C 1
ATOM 5743 O O . ALA B 1 375 ? 20.812 68.938 66.688 1 22.47 375 ALA B O 1
ATOM 5744 N N . GLU B 1 376 ? 19.703 70.25 65.5 1 21.84 376 GLU B N 1
ATOM 5745 C CA . GLU B 1 376 ? 20.469 71.375 66 1 21.84 376 GLU B CA 1
ATOM 5746 C C . GLU B 1 376 ? 20.109 71.75 67.438 1 21.84 376 GLU B C 1
ATOM 5748 O O . GLU B 1 376 ? 18.938 71.812 67.812 1 21.84 376 GLU B O 1
ATOM 5753 N N . ASP B 1 377 ? 21.016 71.625 68.312 1 19.45 377 ASP B N 1
ATOM 5754 C CA . ASP B 1 377 ? 21.5 72.125 69.625 1 19.45 377 ASP B CA 1
ATOM 5755 C C . ASP B 1 377 ? 21.328 73.625 69.75 1 19.45 377 ASP B C 1
ATOM 5757 O O . ASP B 1 377 ? 21.922 74.375 69 1 19.45 377 ASP B O 1
ATOM 5761 N N . ASP B 1 378 ? 20.234 74.375 69.688 1 19.78 378 ASP B N 1
ATOM 5762 C CA . ASP B 1 378 ? 19.625 74.688 71 1 19.78 378 ASP B CA 1
ATOM 5763 C C . ASP B 1 378 ? 18.828 73.438 71.5 1 19.78 378 ASP B C 1
ATOM 5765 O O . ASP B 1 378 ? 18.188 72.75 70.688 1 19.78 378 ASP B O 1
#

Nearest PDB structures (foldseek):
  5yer-assembly1_A  TM=5.539E-01  e=1.440E+00  Salmonella enterica subsp. enterica serovar Typhimurium
  3isp-assembly1_B-2  TM=4.373E-01  e=8.481E-01  Mycobacterium tuberculosis H37Rv
  5yer-assembly1_A  TM=5.542E-01  e=1.562E+00  Salmonella enterica subsp. enterica serovar Typhimurium
  3lv0-assembly1_A  TM=6.278E-01  e=7.921E+00  Bartonella henselae
  3axj-assembly1_B  TM=1.942E-01  e=9.644E+00  Drosophila melanogaster

Radius of gyration: 34.04 Å; Cα contacts (8 Å, |Δi|>4): 1331; chains: 2; bounding box: 65×142×106 Å